Protein 2KET (pdb70)

Sequence (26 aa):
GRFKRFRKKFKKLFKKLSPVIPLLHLGRFKRFRKKFKKLFKKLSPVIPLLHLGRFKRFRKKFKKLFKKLSPVIPLLHLGRFKRFRKKFKKLFKKLSPVIPLLHLGRFKRFRKKFKKLFKKLSPVIPLLHLGRFKRFRKKFKKLFKKLSPVIPLLHLGRFKRFRKKFKKLFKKLSPVIPLLHLGRFKRFRKKFKKLFKKLSPVIPLLHLGRFKRFRKKFKKLFKKLSPVIPLLHLGRFKRFRKKFKKLFKKLSPVIPLLHLGRFKRFRKKFKKLFKKLSPVIPLLHLGRFKRFRKKFKKLFKKLSPVIPLLHLGRFKRFRKKFKKLFKKLSPVIPLLHLGRFKRFRKKFKKLFKKLSPVIPLLHLGRFKRFRKKFKKLFKKLSPVIPLLHLGRFKRFRKKFKKLFKKLSPVIPLLHLGRFKRFRKKFKKLFKKLSPVIPLLHLGRFKRFRKKFKKLFKKLSPVIPLLHLGRFKRFRKKFKKLFKKLSPVIPLLHLGRFKRFRKKFKKLFKKLSPVIPLLHL

InterPro domains:
  IPR001894 Cathelicidin-like [PTHR10206] (10-136)
  IPR018216 Cathelicidin, conserved site [PS00946] (34-47)
  IPR018216 Cathelicidin, conserved site [PS00947] (79-101)
  IPR046350 Cystatin superfamily [SSF54403] (32-127)

Solvent-accessible surface area: 3037 Å² total; per-residue (Å²): 102,159,145,133,139,105,132,104,121,85,78,111,84,115,116,154,149,26,98,142,58,93,142,142,120,182

Secondary structure (DSSP, 8-state):
--HHHHHHHHHHHHHHHS-S-HHHH-

Organism: Bos taurus (NCBI:txid9913)

Structure (mmCIF, N/CA/C/O backbone):
data_2KET
#
_entry.id   2KET
#
loop_
_atom_site.group_PDB
_atom_site.id
_atom_site.type_symbol
_atom_site.label_atom_id
_atom_site.label_alt_id
_atom_site.label_comp_id
_atom_site.label_asym_id
_atom_site.label_entity_id
_atom_site.label_seq_id
_atom_site.pdbx_PDB_ins_code
_atom_site.Cartn_x
_atom_site.Cartn_y
_atom_site.Cartn_z
_atom_site.occupancy
_atom_site.B_iso_or_equiv
_atom_site.auth_seq_id
_atom_site.auth_comp_id
_atom_site.auth_asym_id
_atom_site.auth_atom_id
_atom_site.pdbx_PDB_model_num
ATOM 1 N N . GLY A 1 1 ? -4.426 -20.372 -3.339 1.00 0.00 1 GLY A N 1
ATOM 2 C CA . GLY A 1 1 ? -4.176 -20.069 -1.900 1.00 0.00 1 GLY A CA 1
ATOM 3 C C . GLY A 1 1 ? -5.512 -19.933 -1.168 1.00 0.00 1 GLY A C 1
ATOM 4 O O . GLY A 1 1 ? -6.536 -20.392 -1.635 1.00 0.00 1 GLY A O 1
ATOM 10 N N . ARG A 1 2 ? -5.512 -19.306 -0.024 1.00 0.00 2 ARG A N 1
ATOM 11 C CA . ARG A 1 2 ? -6.788 -19.143 0.735 1.00 0.00 2 ARG A CA 1
ATOM 12 C C . ARG A 1 2 ? -6.863 -17.739 1.352 1.00 0.00 2 ARG A C 1
ATOM 13 O O . ARG A 1 2 ? -7.118 -16.769 0.666 1.00 0.00 2 ARG A O 1
ATOM 34 N N . PHE A 1 3 ? -6.653 -17.614 2.637 1.00 0.00 3 PHE A N 1
ATOM 35 C CA . PHE A 1 3 ? -6.725 -16.268 3.271 1.00 0.00 3 PHE A CA 1
ATOM 36 C C . PHE A 1 3 ? -5.742 -15.314 2.595 1.00 0.00 3 PHE A C 1
ATOM 37 O O . PHE A 1 3 ? -5.948 -14.117 2.560 1.00 0.00 3 PHE A O 1
ATOM 54 N N . LYS A 1 4 ? -4.674 -15.832 2.057 1.00 0.00 4 LYS A N 1
ATOM 55 C CA . LYS A 1 4 ? -3.684 -14.957 1.386 1.00 0.00 4 LYS A CA 1
ATOM 56 C C . LYS A 1 4 ? -4.292 -14.369 0.115 1.00 0.00 4 LYS A C 1
ATOM 57 O O . LYS A 1 4 ? -4.315 -13.171 -0.079 1.00 0.00 4 LYS A O 1
ATOM 76 N N . ARG A 1 5 ? -4.798 -15.205 -0.746 1.00 0.00 5 ARG A N 1
ATOM 77 C CA . ARG A 1 5 ? -5.417 -14.697 -1.997 1.00 0.00 5 ARG A CA 1
ATOM 78 C C . ARG A 1 5 ? -6.593 -13.785 -1.647 1.00 0.00 5 ARG A C 1
ATOM 79 O O . ARG A 1 5 ? -6.828 -12.777 -2.284 1.00 0.00 5 ARG A O 1
ATOM 100 N N . PHE A 1 6 ? -7.329 -14.137 -0.629 1.00 0.00 6 PHE A N 1
ATOM 101 C CA . PHE A 1 6 ? -8.489 -13.309 -0.214 1.00 0.00 6 PHE A CA 1
ATOM 102 C C . PHE A 1 6 ? -8.020 -11.898 0.148 1.00 0.00 6 PHE A C 1
ATOM 103 O O . PHE A 1 6 ? -8.687 -10.920 -0.125 1.00 0.00 6 PHE A O 1
ATOM 120 N N . ARG A 1 7 ? -6.874 -11.790 0.759 1.00 0.00 7 ARG A N 1
ATOM 121 C CA . ARG A 1 7 ? -6.358 -10.451 1.136 1.00 0.00 7 ARG A CA 1
ATOM 122 C C . ARG A 1 7 ? -6.167 -9.601 -0.116 1.00 0.00 7 ARG A C 1
ATOM 123 O O . ARG A 1 7 ? -6.536 -8.445 -0.163 1.00 0.00 7 ARG A O 1
ATOM 144 N N . LYS A 1 8 ? -5.592 -10.173 -1.132 1.00 0.00 8 LYS A N 1
ATOM 145 C CA . LYS A 1 8 ? -5.372 -9.416 -2.388 1.00 0.00 8 LYS A CA 1
ATOM 146 C C . LYS A 1 8 ? -6.708 -8.930 -2.944 1.00 0.00 8 LYS A C 1
ATOM 147 O O . LYS A 1 8 ? -6.817 -7.842 -3.472 1.00 0.00 8 LYS A O 1
ATOM 166 N N . LYS A 1 9 ? -7.726 -9.734 -2.828 1.00 0.00 9 LYS A N 1
ATOM 167 C CA . LYS A 1 9 ? -9.054 -9.330 -3.345 1.00 0.00 9 LYS A CA 1
ATOM 168 C C . LYS A 1 9 ? -9.580 -8.137 -2.555 1.00 0.00 9 LYS A C 1
ATOM 169 O O . LYS A 1 9 ? -10.023 -7.153 -3.116 1.00 0.00 9 LYS A O 1
ATOM 188 N N . PHE A 1 10 ? -9.533 -8.211 -1.258 1.00 0.00 10 PHE A N 1
ATOM 189 C CA . PHE A 1 10 ? -10.026 -7.078 -0.438 1.00 0.00 10 PHE A CA 1
ATOM 190 C C . PHE A 1 10 ? -9.195 -5.830 -0.726 1.00 0.00 10 PHE A C 1
ATOM 191 O O . PHE A 1 10 ? -9.699 -4.724 -0.744 1.00 0.00 10 PHE A O 1
ATOM 208 N N . LYS A 1 11 ? -7.920 -6.001 -0.950 1.00 0.00 11 LYS A N 1
ATOM 209 C CA . LYS A 1 11 ? -7.052 -4.831 -1.236 1.00 0.00 11 LYS A CA 1
ATOM 210 C C . LYS A 1 11 ? -7.544 -4.107 -2.490 1.00 0.00 11 LYS A C 1
ATOM 211 O O . LYS A 1 11 ? -7.477 -2.898 -2.587 1.00 0.00 11 LYS A O 1
ATOM 230 N N . LYS A 1 12 ? -8.040 -4.837 -3.450 1.00 0.00 12 LYS A N 1
ATOM 231 C CA . LYS A 1 12 ? -8.535 -4.187 -4.690 1.00 0.00 12 LYS A CA 1
ATOM 232 C C . LYS A 1 12 ? -9.641 -3.185 -4.341 1.00 0.00 12 LYS A C 1
ATOM 233 O O . LYS A 1 12 ? -9.747 -2.129 -4.932 1.00 0.00 12 LYS A O 1
ATOM 252 N N . LEU A 1 13 ? -10.452 -3.504 -3.370 1.00 0.00 13 LEU A N 1
ATOM 253 C CA . LEU A 1 13 ? -11.535 -2.569 -2.969 1.00 0.00 13 LEU A CA 1
ATOM 254 C C . LEU A 1 13 ? -10.915 -1.349 -2.296 1.00 0.00 13 LEU A C 1
ATOM 255 O O . LEU A 1 13 ? -11.291 -0.220 -2.548 1.00 0.00 13 LEU A O 1
ATOM 271 N N . PHE A 1 14 ? -9.964 -1.577 -1.438 1.00 0.00 14 PHE A N 1
ATOM 272 C CA . PHE A 1 14 ? -9.301 -0.449 -0.736 1.00 0.00 14 PHE A CA 1
ATOM 273 C C . PHE A 1 14 ? -8.686 0.509 -1.751 1.00 0.00 14 PHE A C 1
ATOM 274 O O . PHE A 1 14 ? -8.722 1.712 -1.587 1.00 0.00 14 PHE A O 1
ATOM 291 N N . LYS A 1 15 ? -8.116 -0.017 -2.798 1.00 0.00 15 LYS A N 1
ATOM 292 C CA . LYS A 1 15 ? -7.496 0.862 -3.821 1.00 0.00 15 LYS A CA 1
ATOM 293 C C . LYS A 1 15 ? -8.550 1.801 -4.402 1.00 0.00 15 LYS A C 1
ATOM 294 O O . LYS A 1 15 ? -8.319 2.980 -4.584 1.00 0.00 15 LYS A O 1
ATOM 313 N N . LYS A 1 16 ? -9.707 1.283 -4.691 1.00 0.00 16 LYS A N 1
ATOM 314 C CA . LYS A 1 16 ? -10.785 2.130 -5.259 1.00 0.00 16 LYS A CA 1
ATOM 315 C C . LYS A 1 16 ? -11.077 3.308 -4.324 1.00 0.00 16 LYS A C 1
ATOM 316 O O . LYS A 1 16 ? -11.486 4.368 -4.753 1.00 0.00 16 LYS A O 1
ATOM 335 N N . LEU A 1 17 ? -10.877 3.121 -3.048 1.00 0.00 17 LEU A N 1
ATOM 336 C CA . LEU A 1 17 ? -11.150 4.218 -2.080 1.00 0.00 17 LEU A CA 1
ATOM 337 C C . LEU A 1 17 ? -10.219 5.409 -2.326 1.00 0.00 17 LEU A C 1
ATOM 338 O O . LEU A 1 17 ? -10.627 6.550 -2.257 1.00 0.00 17 LEU A O 1
ATOM 354 N N . SER A 1 18 ? -8.973 5.153 -2.606 1.00 0.00 18 SER A N 1
ATOM 355 C CA . SER A 1 18 ? -8.017 6.275 -2.850 1.00 0.00 18 SER A CA 1
ATOM 356 C C . SER A 1 18 ? -8.241 6.874 -4.240 1.00 0.00 18 SER A C 1
ATOM 357 O O . SER A 1 18 ? -8.533 6.166 -5.183 1.00 0.00 18 SER A O 1
ATOM 365 N N . PRO A 1 19 ? -8.094 8.170 -4.318 1.00 0.00 19 PRO A N 1
ATOM 366 C CA . PRO A 1 19 ? -8.281 8.882 -5.605 1.00 0.00 19 PRO A CA 1
ATOM 367 C C . PRO A 1 19 ? -7.082 8.640 -6.524 1.00 0.00 19 PRO A C 1
ATOM 368 O O . PRO A 1 19 ? -6.428 9.565 -6.962 1.00 0.00 19 PRO A O 1
ATOM 379 N N . VAL A 1 20 ? -6.785 7.403 -6.816 1.00 0.00 20 VAL A N 1
ATOM 380 C CA . VAL A 1 20 ? -5.624 7.109 -7.702 1.00 0.00 20 VAL A CA 1
ATOM 381 C C . VAL A 1 20 ? -4.432 7.981 -7.303 1.00 0.00 20 VAL A C 1
ATOM 382 O O . VAL A 1 20 ? -3.764 8.558 -8.138 1.00 0.00 20 VAL A O 1
ATOM 395 N N . ILE A 1 21 ? -4.160 8.078 -6.031 1.00 0.00 21 ILE A N 1
ATOM 396 C CA . ILE A 1 21 ? -3.011 8.908 -5.577 1.00 0.00 21 ILE A CA 1
ATOM 397 C C . ILE A 1 21 ? -2.020 8.039 -4.798 1.00 0.00 21 ILE A C 1
ATOM 398 O O . ILE A 1 21 ? -2.259 7.682 -3.663 1.00 0.00 21 ILE A O 1
ATOM 414 N N . PRO A 1 22 ? -0.934 7.722 -5.447 1.00 0.00 22 PRO A N 1
ATOM 415 C CA . PRO A 1 22 ? 0.110 6.881 -4.815 1.00 0.00 22 PRO A CA 1
ATOM 416 C C . PRO A 1 22 ? 0.810 7.662 -3.705 1.00 0.00 22 PRO A C 1
ATOM 417 O O . PRO A 1 22 ? 1.600 7.125 -2.955 1.00 0.00 22 PRO A O 1
ATOM 428 N N . LEU A 1 23 ? 0.518 8.928 -3.590 1.00 0.00 23 LEU A N 1
ATOM 429 C CA . LEU A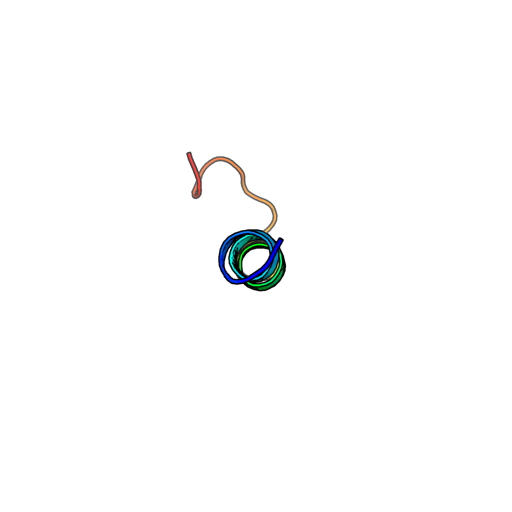 1 23 ? 1.157 9.747 -2.524 1.00 0.00 23 LEU A CA 1
ATOM 430 C C . LEU A 1 23 ? 0.510 9.434 -1.174 1.00 0.00 23 LEU A C 1
ATOM 431 O O . LEU A 1 23 ? 1.179 9.129 -0.207 1.00 0.00 23 LEU A O 1
ATOM 447 N N . LEU A 1 24 ? -0.788 9.506 -1.110 1.00 0.00 24 LEU A N 1
ATOM 448 C CA . LEU A 1 24 ? -1.492 9.214 0.166 1.00 0.00 24 LEU A CA 1
ATOM 449 C C . LEU A 1 24 ? -1.195 7.782 0.621 1.00 0.00 24 LEU A C 1
ATOM 450 O O . LEU A 1 24 ? -1.212 7.478 1.797 1.00 0.00 24 LEU A O 1
ATOM 466 N N . HIS A 1 25 ? -0.924 6.901 -0.302 1.00 0.00 25 HIS A N 1
ATOM 467 C CA . HIS A 1 25 ? -0.627 5.489 0.077 1.00 0.00 25 HIS A CA 1
ATOM 468 C C . HIS A 1 25 ? 0.841 5.344 0.480 1.00 0.00 25 HIS A C 1
ATOM 469 O O . HIS A 1 25 ? 1.183 4.568 1.350 1.00 0.00 25 HIS A O 1
ATOM 483 N N . LEU A 1 26 ? 1.711 6.086 -0.146 1.00 0.00 26 LEU A N 1
ATOM 484 C CA . LEU A 1 26 ? 3.160 5.992 0.200 1.00 0.00 26 LEU A CA 1
ATOM 485 C C . LEU A 1 26 ? 3.499 6.973 1.326 1.00 0.00 26 LEU A C 1
ATOM 486 O O . LEU A 1 26 ? 4.169 6.623 2.277 1.00 0.00 26 LEU A O 1
ATOM 505 N N . GLY A 1 1 ? -3.670 -23.396 1.645 1.00 0.00 1 GLY A N 2
ATOM 506 C CA . GLY A 1 1 ? -4.410 -22.314 2.352 1.00 0.00 1 GLY A CA 2
ATOM 507 C C . GLY A 1 1 ? -5.202 -21.489 1.336 1.00 0.00 1 GLY A C 2
ATOM 508 O O . GLY A 1 1 ? -6.416 -21.468 1.354 1.00 0.00 1 GLY A O 2
ATOM 514 N N . ARG A 1 2 ? -4.521 -20.806 0.453 1.00 0.00 2 ARG A N 2
ATOM 515 C CA . ARG A 1 2 ? -5.224 -19.975 -0.571 1.00 0.00 2 ARG A CA 2
ATOM 516 C C . ARG A 1 2 ? -5.914 -18.771 0.083 1.00 0.00 2 ARG A C 2
ATOM 517 O O . ARG A 1 2 ? -6.573 -17.992 -0.577 1.00 0.00 2 ARG A O 2
ATOM 538 N N . PHE A 1 3 ? -5.773 -18.609 1.370 1.00 0.00 3 PHE A N 2
ATOM 539 C CA . PHE A 1 3 ? -6.423 -17.458 2.046 1.00 0.00 3 PHE A CA 2
ATOM 540 C C . PHE A 1 3 ? -5.692 -16.159 1.702 1.00 0.00 3 PHE A C 2
ATOM 541 O O . PHE A 1 3 ? -6.271 -15.090 1.706 1.00 0.00 3 PHE A O 2
ATOM 558 N N . LYS A 1 4 ? -4.425 -16.242 1.404 1.00 0.00 4 LYS A N 2
ATOM 559 C CA . LYS A 1 4 ? -3.662 -15.016 1.060 1.00 0.00 4 LYS A CA 2
ATOM 560 C C . LYS A 1 4 ? -4.363 -14.281 -0.079 1.00 0.00 4 LYS A C 2
ATOM 561 O O . LYS A 1 4 ? -4.451 -13.069 -0.097 1.00 0.00 4 LYS A O 2
ATOM 580 N N . ARG A 1 5 ? -4.863 -15.015 -1.031 1.00 0.00 5 ARG A N 2
ATOM 581 C CA . ARG A 1 5 ? -5.562 -14.380 -2.178 1.00 0.00 5 ARG A CA 2
ATOM 582 C C . ARG A 1 5 ? -6.747 -13.552 -1.677 1.00 0.00 5 ARG A C 2
ATOM 583 O O . ARG A 1 5 ? -7.103 -12.544 -2.255 1.00 0.00 5 ARG A O 2
ATOM 604 N N . PHE A 1 6 ? -7.358 -13.969 -0.601 1.00 0.00 6 PHE A N 2
ATOM 605 C CA . PHE A 1 6 ? -8.512 -13.209 -0.058 1.00 0.00 6 PHE A CA 2
ATOM 606 C C . PHE A 1 6 ? -8.071 -11.792 0.292 1.00 0.00 6 PHE A C 2
ATOM 607 O O . PHE A 1 6 ? -8.733 -10.824 -0.027 1.00 0.00 6 PHE A O 2
ATOM 624 N N . ARG A 1 7 ? -6.950 -11.665 0.942 1.00 0.00 7 ARG A N 2
ATOM 625 C CA . ARG A 1 7 ? -6.451 -10.317 1.310 1.00 0.00 7 ARG A CA 2
ATOM 626 C C . ARG A 1 7 ? -6.234 -9.486 0.045 1.00 0.00 7 ARG A C 2
ATOM 627 O O . ARG A 1 7 ? -6.511 -8.303 0.006 1.00 0.00 7 ARG A O 2
ATOM 648 N N . LYS A 1 8 ? -5.742 -10.105 -0.992 1.00 0.00 8 LYS A N 2
ATOM 649 C CA . LYS A 1 8 ? -5.505 -9.371 -2.259 1.00 0.00 8 LYS A CA 2
ATOM 650 C C . LYS A 1 8 ? -6.820 -8.779 -2.769 1.00 0.00 8 LYS A C 2
ATOM 651 O O . LYS A 1 8 ? -6.865 -7.669 -3.263 1.00 0.00 8 LYS A O 2
ATOM 670 N N . LYS A 1 9 ? -7.889 -9.513 -2.647 1.00 0.00 9 LYS A N 2
ATOM 671 C CA . LYS A 1 9 ? -9.200 -9.002 -3.117 1.00 0.00 9 LYS A CA 2
ATOM 672 C C . LYS A 1 9 ? -9.589 -7.767 -2.311 1.00 0.00 9 LYS A C 2
ATOM 673 O O . LYS A 1 9 ? -9.935 -6.737 -2.855 1.00 0.00 9 LYS A O 2
ATOM 692 N N . PHE A 1 10 ? -9.522 -7.862 -1.015 1.00 0.00 10 PHE A N 2
ATOM 693 C CA . PHE A 1 10 ? -9.874 -6.695 -0.168 1.00 0.00 10 PHE A CA 2
ATOM 694 C C . PHE A 1 10 ? -8.988 -5.514 -0.553 1.00 0.00 10 PHE A C 2
ATOM 695 O O . PHE A 1 10 ? -9.421 -4.380 -0.589 1.00 0.00 10 PHE A O 2
ATOM 712 N N . LYS A 1 11 ? -7.748 -5.780 -0.851 1.00 0.00 11 LYS A N 2
ATOM 713 C CA . LYS A 1 11 ? -6.825 -4.690 -1.246 1.00 0.00 11 LYS A CA 2
ATOM 714 C C . LYS A 1 11 ? -7.320 -4.035 -2.535 1.00 0.00 11 LYS A C 2
ATOM 715 O O . LYS A 1 11 ? -7.342 -2.828 -2.664 1.00 0.00 11 LYS A O 2
ATOM 734 N N . LYS A 1 12 ? -7.726 -4.828 -3.488 1.00 0.00 12 LYS A N 2
ATOM 735 C CA . LYS A 1 12 ? -8.227 -4.262 -4.765 1.00 0.00 12 LYS A CA 2
ATOM 736 C C . LYS A 1 12 ? -9.408 -3.343 -4.481 1.00 0.00 12 LYS A C 2
ATOM 737 O O . LYS A 1 12 ? -9.484 -2.233 -4.971 1.00 0.00 12 LYS A O 2
ATOM 756 N N . LEU A 1 13 ? -10.325 -3.799 -3.679 1.00 0.00 13 LEU A N 2
ATOM 757 C CA . LEU A 1 13 ? -11.499 -2.962 -3.339 1.00 0.00 13 LEU A CA 2
ATOM 758 C C . LEU A 1 13 ? -11.025 -1.728 -2.580 1.00 0.00 13 LEU A C 2
ATOM 759 O O . LEU A 1 13 ? -11.358 -0.607 -2.915 1.00 0.00 13 LEU A O 2
ATOM 775 N N . PHE A 1 14 ? -10.234 -1.930 -1.567 1.00 0.00 14 PHE A N 2
ATOM 776 C CA . PHE A 1 14 ? -9.714 -0.783 -0.788 1.00 0.00 14 PHE A CA 2
ATOM 777 C C . PHE A 1 14 ? -8.905 0.133 -1.705 1.00 0.00 14 PHE A C 2
ATOM 778 O O . PHE A 1 14 ? -8.906 1.340 -1.557 1.00 0.00 14 PHE A O 2
ATOM 795 N N . LYS A 1 15 ? -8.214 -0.434 -2.656 1.00 0.00 15 LYS A N 2
ATOM 796 C CA . LYS A 1 15 ? -7.408 0.394 -3.584 1.00 0.00 15 LYS A CA 2
ATOM 797 C C . LYS A 1 15 ? -8.326 1.267 -4.433 1.00 0.00 15 LYS A C 2
ATOM 798 O O . LYS A 1 15 ? -8.123 2.458 -4.567 1.00 0.00 15 LYS A O 2
ATOM 817 N N . LYS A 1 16 ? -9.340 0.684 -5.004 1.00 0.00 16 LYS A N 2
ATOM 818 C CA . LYS A 1 16 ? -10.277 1.476 -5.838 1.00 0.00 16 LYS A CA 2
ATOM 819 C C . LYS A 1 16 ? -10.968 2.534 -4.978 1.00 0.00 16 LYS A C 2
ATOM 820 O O . LYS A 1 16 ? -11.250 3.628 -5.422 1.00 0.00 16 LYS A O 2
ATOM 839 N N . LEU A 1 17 ? -11.250 2.203 -3.749 1.00 0.00 17 LEU A N 2
ATOM 840 C CA . LEU A 1 17 ? -11.930 3.166 -2.850 1.00 0.00 17 LEU A CA 2
ATOM 841 C C . LEU A 1 17 ? -10.919 4.090 -2.165 1.00 0.00 17 LEU A C 2
ATOM 842 O O . LEU A 1 17 ? -11.199 5.241 -1.913 1.00 0.00 17 LEU A O 2
ATOM 858 N N . SER A 1 18 ? -9.755 3.589 -1.847 1.00 0.00 18 SER A N 2
ATOM 859 C CA . SER A 1 18 ? -8.725 4.437 -1.165 1.00 0.00 18 SER A CA 2
ATOM 860 C C . SER A 1 18 ? -7.787 5.101 -2.186 1.00 0.00 18 SER A C 2
ATOM 861 O O . SER A 1 18 ? -6.823 4.500 -2.617 1.00 0.00 18 SER A O 2
ATOM 869 N N . PRO A 1 19 ? -8.095 6.325 -2.534 1.00 0.00 19 PRO A N 2
ATOM 870 C CA . PRO A 1 19 ? -7.260 7.083 -3.507 1.00 0.00 19 PRO A CA 2
ATOM 871 C C . PRO A 1 19 ? -5.870 7.395 -2.945 1.00 0.00 19 PRO A C 2
ATOM 872 O O . PRO A 1 19 ? -5.624 8.468 -2.432 1.00 0.00 19 PRO A O 2
ATOM 883 N N . VAL A 1 20 ? -4.957 6.471 -3.071 1.00 0.00 20 VAL A N 2
ATOM 884 C CA . VAL A 1 20 ? -3.563 6.700 -2.582 1.00 0.00 20 VAL A CA 2
ATOM 885 C C . VAL A 1 20 ? -3.539 7.551 -1.306 1.00 0.00 20 VAL A C 2
ATOM 886 O O . VAL A 1 20 ? -3.139 8.695 -1.331 1.00 0.00 20 VAL A O 2
ATOM 899 N N . ILE A 1 21 ? -3.950 6.983 -0.202 1.00 0.00 21 ILE A N 2
ATOM 900 C CA . ILE A 1 21 ? -3.943 7.715 1.109 1.00 0.00 21 ILE A CA 2
ATOM 901 C C . ILE A 1 21 ? -5.086 8.726 1.204 1.00 0.00 21 ILE A C 2
ATOM 902 O O . ILE A 1 21 ? -4.878 9.915 1.057 1.00 0.00 21 ILE A O 2
ATOM 918 N N . PRO A 1 22 ? -6.255 8.219 1.475 1.00 0.00 22 PRO A N 2
ATOM 919 C CA . PRO A 1 22 ? -7.442 9.081 1.629 1.00 0.00 22 PRO A CA 2
ATOM 920 C C . PRO A 1 22 ? -7.521 9.610 3.064 1.00 0.00 22 PRO A C 2
ATOM 921 O O . PRO A 1 22 ? -8.249 10.539 3.357 1.00 0.00 22 PRO A O 2
ATOM 932 N N . LEU A 1 23 ? -6.780 9.017 3.960 1.00 0.00 23 LEU A N 2
ATOM 933 C CA . LEU A 1 23 ? -6.807 9.470 5.383 1.00 0.00 23 LEU A CA 2
ATOM 934 C C . LEU A 1 23 ? -6.452 10.953 5.485 1.00 0.00 23 LEU A C 2
ATOM 935 O O . LEU A 1 23 ? -7.287 11.784 5.784 1.00 0.00 23 LEU A O 2
ATOM 951 N N . LEU A 1 24 ? -5.217 11.289 5.248 1.00 0.00 24 LEU A N 2
ATOM 952 C CA . LEU A 1 24 ? -4.801 12.713 5.340 1.00 0.00 24 LEU A CA 2
ATOM 953 C C . LEU A 1 24 ? -5.693 13.581 4.454 1.00 0.00 24 LEU A C 2
ATOM 954 O O . LEU A 1 24 ? -5.783 14.780 4.630 1.00 0.00 24 LEU A O 2
ATOM 970 N N . HIS A 1 25 ? -6.358 12.983 3.506 1.00 0.00 25 HIS A N 2
ATOM 971 C CA . HIS A 1 25 ? -7.251 13.776 2.614 1.00 0.00 25 HIS A CA 2
ATOM 972 C C . HIS A 1 25 ? -8.630 13.924 3.265 1.00 0.00 25 HIS A C 2
ATOM 973 O O . HIS A 1 25 ? -9.406 14.790 2.911 1.00 0.00 25 HIS A O 2
ATOM 987 N N . LEU A 1 26 ? -8.936 13.084 4.218 1.00 0.00 26 LEU A N 2
ATOM 988 C CA . LEU A 1 26 ? -10.260 13.173 4.900 1.00 0.00 26 LEU A CA 2
ATOM 989 C C . LEU A 1 26 ? -10.288 14.383 5.838 1.00 0.00 26 LEU A C 2
ATOM 990 O O . LEU A 1 26 ? -9.289 14.729 6.436 1.00 0.00 26 LEU A O 2
ATOM 1009 N N . GLY A 1 1 ? -4.613 -18.764 -4.253 1.00 0.00 1 GLY A N 3
ATOM 1010 C CA . GLY A 1 1 ? -4.823 -20.093 -3.615 1.00 0.00 1 GLY A CA 3
ATOM 1011 C C . GLY A 1 1 ? -6.221 -20.157 -2.997 1.00 0.00 1 GLY A C 3
ATOM 1012 O O . GLY A 1 1 ? -7.154 -20.652 -3.599 1.00 0.00 1 GLY A O 3
ATOM 1018 N N . ARG A 1 2 ? -6.374 -19.665 -1.797 1.00 0.00 2 ARG A N 3
ATOM 1019 C CA . ARG A 1 2 ? -7.713 -19.707 -1.139 1.00 0.00 2 ARG A CA 3
ATOM 1020 C C . ARG A 1 2 ? -7.901 -18.488 -0.230 1.00 0.00 2 ARG A C 3
ATOM 1021 O O . ARG A 1 2 ? -8.446 -17.480 -0.631 1.00 0.00 2 ARG A O 3
ATOM 1042 N N . PHE A 1 3 ? -7.461 -18.580 0.995 1.00 0.00 3 PHE A N 3
ATOM 1043 C CA . PHE A 1 3 ? -7.619 -17.444 1.937 1.00 0.00 3 PHE A CA 3
ATOM 1044 C C . PHE A 1 3 ? -6.572 -16.362 1.657 1.00 0.00 3 PHE A C 3
ATOM 1045 O O . PHE A 1 3 ? -6.769 -15.203 1.962 1.00 0.00 3 PHE A O 3
ATOM 1062 N N . LYS A 1 4 ? -5.460 -16.732 1.082 1.00 0.00 4 LYS A N 3
ATOM 1063 C CA . LYS A 1 4 ? -4.409 -15.728 0.789 1.00 0.00 4 LYS A CA 3
ATOM 1064 C C . LYS A 1 4 ? -4.907 -14.751 -0.272 1.00 0.00 4 LYS A C 3
ATOM 1065 O O . LYS A 1 4 ? -4.856 -13.550 -0.098 1.00 0.00 4 LYS A O 3
ATOM 1084 N N . ARG A 1 5 ? -5.394 -15.257 -1.368 1.00 0.00 5 ARG A N 3
ATOM 1085 C CA . ARG A 1 5 ? -5.902 -14.355 -2.433 1.00 0.00 5 ARG A CA 3
ATOM 1086 C C . ARG A 1 5 ? -6.975 -13.436 -1.848 1.00 0.00 5 ARG A C 3
ATOM 1087 O O . ARG A 1 5 ? -7.269 -12.383 -2.378 1.00 0.00 5 ARG A O 3
ATOM 1108 N N . PHE A 1 6 ? -7.561 -13.843 -0.754 1.00 0.00 6 PHE A N 3
ATOM 1109 C CA . PHE A 1 6 ? -8.618 -13.022 -0.114 1.00 0.00 6 PHE A CA 3
ATOM 1110 C C . PHE A 1 6 ? -8.035 -11.700 0.382 1.00 0.00 6 PHE A C 3
ATOM 1111 O O . PHE A 1 6 ? -8.620 -10.648 0.213 1.00 0.00 6 PHE A O 3
ATOM 1128 N N . ARG A 1 7 ? -6.886 -11.743 0.992 1.00 0.00 7 ARG A N 3
ATOM 1129 C CA . ARG A 1 7 ? -6.268 -10.491 1.493 1.00 0.00 7 ARG A CA 3
ATOM 1130 C C . ARG A 1 7 ? -5.977 -9.561 0.318 1.00 0.00 7 ARG A C 3
ATOM 1131 O O . ARG A 1 7 ? -6.313 -8.393 0.337 1.00 0.00 7 ARG A O 3
ATOM 1152 N N . LYS A 1 8 ? -5.367 -10.077 -0.709 1.00 0.00 8 LYS A N 3
ATOM 1153 C CA . LYS A 1 8 ? -5.063 -9.236 -1.894 1.00 0.00 8 LYS A CA 3
ATOM 1154 C C . LYS A 1 8 ? -6.356 -8.625 -2.430 1.00 0.00 8 LYS A C 3
ATOM 1155 O O . LYS A 1 8 ? -6.394 -7.486 -2.852 1.00 0.00 8 LYS A O 3
ATOM 1174 N N . LYS A 1 9 ? -7.418 -9.380 -2.405 1.00 0.00 9 LYS A N 3
ATOM 1175 C CA . LYS A 1 9 ? -8.716 -8.862 -2.898 1.00 0.00 9 LYS A CA 3
ATOM 1176 C C . LYS A 1 9 ? -9.109 -7.628 -2.095 1.00 0.00 9 LYS A C 3
ATOM 1177 O O . LYS A 1 9 ? -9.480 -6.607 -2.639 1.00 0.00 9 LYS A O 3
ATOM 1196 N N . PHE A 1 10 ? -9.013 -7.714 -0.800 1.00 0.00 10 PHE A N 3
ATOM 1197 C CA . PHE A 1 10 ? -9.364 -6.549 0.051 1.00 0.00 10 PHE A CA 3
ATOM 1198 C C . PHE A 1 10 ? -8.498 -5.355 -0.345 1.00 0.00 10 PHE A C 3
ATOM 1199 O O . PHE A 1 10 ? -8.948 -4.227 -0.385 1.00 0.00 10 PHE A O 3
ATOM 1216 N N . LYS A 1 11 ? -7.255 -5.605 -0.652 1.00 0.00 11 LYS A N 3
ATOM 1217 C CA . LYS A 1 11 ? -6.346 -4.508 -1.063 1.00 0.00 11 LYS A CA 3
ATOM 1218 C C . LYS A 1 11 ? -6.880 -3.878 -2.346 1.00 0.00 11 LYS A C 3
ATOM 1219 O O . LYS A 1 11 ? -7.057 -2.680 -2.443 1.00 0.00 11 LYS A O 3
ATOM 1238 N N . LYS A 1 12 ? -7.149 -4.686 -3.329 1.00 0.00 12 LYS A N 3
ATOM 1239 C CA . LYS A 1 12 ? -7.684 -4.152 -4.603 1.00 0.00 12 LYS A CA 3
ATOM 1240 C C . LYS A 1 12 ? -9.047 -3.510 -4.353 1.00 0.00 12 LYS A C 3
ATOM 1241 O O . LYS A 1 12 ? -9.348 -2.444 -4.853 1.00 0.00 12 LYS A O 3
ATOM 1260 N N . LEU A 1 13 ? -9.870 -4.155 -3.577 1.00 0.00 13 LEU A N 3
ATOM 1261 C CA . LEU A 1 13 ? -11.213 -3.597 -3.281 1.00 0.00 13 LEU A CA 3
ATOM 1262 C C . LEU A 1 13 ? -11.078 -2.238 -2.595 1.00 0.00 13 LEU A C 3
ATOM 1263 O O . LEU A 1 13 ? -11.865 -1.339 -2.816 1.00 0.00 13 LEU A O 3
ATOM 1279 N N . PHE A 1 14 ? -10.089 -2.082 -1.760 1.00 0.00 14 PHE A N 3
ATOM 1280 C CA . PHE A 1 14 ? -9.908 -0.785 -1.059 1.00 0.00 14 PHE A CA 3
ATOM 1281 C C . PHE A 1 14 ? -9.687 0.336 -2.073 1.00 0.00 14 PHE A C 3
ATOM 1282 O O . PHE A 1 14 ? -10.162 1.441 -1.907 1.00 0.00 14 PHE A O 3
ATOM 1299 N N . LYS A 1 15 ? -8.972 0.060 -3.125 1.00 0.00 15 LYS A N 3
ATOM 1300 C CA . LYS A 1 15 ? -8.728 1.109 -4.142 1.00 0.00 15 LYS A CA 3
ATOM 1301 C C . LYS A 1 15 ? -10.026 1.423 -4.881 1.00 0.00 15 LYS A C 3
ATOM 1302 O O . LYS A 1 15 ? -10.426 2.565 -4.998 1.00 0.00 15 LYS A O 3
ATOM 1321 N N . LYS A 1 16 ? -10.690 0.420 -5.372 1.00 0.00 16 LYS A N 3
ATOM 1322 C CA . LYS A 1 16 ? -11.964 0.663 -6.090 1.00 0.00 16 LYS A CA 3
ATOM 1323 C C . LYS A 1 16 ? -12.924 1.428 -5.181 1.00 0.00 16 LYS A C 3
ATOM 1324 O O . LYS A 1 16 ? -13.792 2.145 -5.637 1.00 0.00 16 LYS A O 3
ATOM 1343 N N . LEU A 1 17 ? -12.778 1.274 -3.891 1.00 0.00 17 LEU A N 3
ATOM 1344 C CA . LEU A 1 17 ? -13.681 1.982 -2.952 1.00 0.00 17 LEU A CA 3
ATOM 1345 C C . LEU A 1 17 ? -13.570 3.497 -3.138 1.00 0.00 17 LEU A C 3
ATOM 1346 O O . LEU A 1 17 ? -14.560 4.191 -3.218 1.00 0.00 17 LEU A O 3
ATOM 1362 N N . SER A 1 18 ? -12.371 4.011 -3.183 1.00 0.00 18 SER A N 3
ATOM 1363 C CA . SER A 1 18 ? -12.186 5.485 -3.355 1.00 0.00 18 SER A CA 3
ATOM 1364 C C . SER A 1 18 ? -11.955 5.868 -4.829 1.00 0.00 18 SER A C 3
ATOM 1365 O O . SER A 1 18 ? -10.829 6.094 -5.224 1.00 0.00 18 SER A O 3
ATOM 1373 N N . PRO A 1 19 ? -13.014 5.961 -5.598 1.00 0.00 19 PRO A N 3
ATOM 1374 C CA . PRO A 1 19 ? -12.873 6.358 -7.024 1.00 0.00 19 PRO A CA 3
ATOM 1375 C C . PRO A 1 19 ? -12.437 7.821 -7.101 1.00 0.00 19 PRO A C 3
ATOM 1376 O O . PRO A 1 19 ? -11.529 8.180 -7.823 1.00 0.00 19 PRO A O 3
ATOM 1387 N N . VAL A 1 20 ? -13.089 8.651 -6.337 1.00 0.00 20 VAL A N 3
ATOM 1388 C CA . VAL A 1 20 ? -12.767 10.105 -6.306 1.00 0.00 20 VAL A CA 3
ATOM 1389 C C . VAL A 1 20 ? -13.848 10.838 -5.508 1.00 0.00 20 VAL A C 3
ATOM 1390 O O . VAL A 1 20 ? -13.615 11.885 -4.937 1.00 0.00 20 VAL A O 3
ATOM 1403 N N . ILE A 1 21 ? -15.034 10.288 -5.472 1.00 0.00 21 ILE A N 3
ATOM 1404 C CA . ILE A 1 21 ? -16.147 10.938 -4.719 1.00 0.00 21 ILE A CA 3
ATOM 1405 C C . ILE A 1 21 ? -17.121 9.874 -4.202 1.00 0.00 21 ILE A C 3
ATOM 1406 O O . ILE A 1 21 ? -18.232 9.762 -4.684 1.00 0.00 21 ILE A O 3
ATOM 1422 N N . PRO A 1 22 ? -16.661 9.117 -3.242 1.00 0.00 22 PRO A N 3
ATOM 1423 C CA . PRO A 1 22 ? -17.492 8.036 -2.657 1.00 0.00 22 PRO A CA 3
ATOM 1424 C C . PRO A 1 22 ? -18.522 8.606 -1.678 1.00 0.00 22 PRO A C 3
ATOM 1425 O O . PRO A 1 22 ? -19.387 7.903 -1.195 1.00 0.00 22 PRO A O 3
ATOM 1436 N N . LEU A 1 23 ? -18.438 9.872 -1.376 1.00 0.00 23 LEU A N 3
ATOM 1437 C CA . LEU A 1 23 ? -19.414 10.475 -0.423 1.00 0.00 23 LEU A CA 3
ATOM 1438 C C . LEU A 1 23 ? -20.835 10.388 -0.989 1.00 0.00 23 LEU A C 3
ATOM 1439 O O . LEU A 1 23 ? -21.806 10.569 -0.283 1.00 0.00 23 LEU A O 3
ATOM 1455 N N . LEU A 1 24 ? -20.966 10.117 -2.261 1.00 0.00 24 LEU A N 3
ATOM 1456 C CA . LEU A 1 24 ? -22.320 10.024 -2.864 1.00 0.00 24 LEU A CA 3
ATOM 1457 C C . LEU A 1 24 ? -23.055 8.786 -2.347 1.00 0.00 24 LEU A C 3
ATOM 1458 O O . LEU A 1 24 ? -24.214 8.843 -1.989 1.00 0.00 24 LEU A O 3
ATOM 1474 N N . HIS A 1 25 ? -22.388 7.667 -2.311 1.00 0.00 25 HIS A N 3
ATOM 1475 C CA . HIS A 1 25 ? -23.047 6.423 -1.821 1.00 0.00 25 HIS A CA 3
ATOM 1476 C C . HIS A 1 25 ? -23.216 6.478 -0.298 1.00 0.00 25 HIS A C 3
ATOM 1477 O O . HIS A 1 25 ? -24.029 5.778 0.272 1.00 0.00 25 HIS A O 3
ATOM 1491 N N . LEU A 1 26 ? -22.457 7.309 0.363 1.00 0.00 26 LEU A N 3
ATOM 1492 C CA . LEU A 1 26 ? -22.575 7.413 1.847 1.00 0.00 26 LEU A CA 3
ATOM 1493 C C . LEU A 1 26 ? -23.682 8.403 2.222 1.00 0.00 26 LEU A C 3
ATOM 1494 O O . LEU A 1 26 ? -23.941 9.349 1.505 1.00 0.00 26 LEU A O 3
ATOM 1513 N N . GLY A 1 1 ? -2.105 -20.353 -3.139 1.00 0.00 1 GLY A N 4
ATOM 1514 C CA . GLY A 1 1 ? -2.887 -19.954 -1.933 1.00 0.00 1 GLY A CA 4
ATOM 1515 C C . GLY A 1 1 ? -4.221 -19.339 -2.364 1.00 0.00 1 GLY A C 4
ATOM 1516 O O . GLY A 1 1 ? -4.266 -18.265 -2.930 1.00 0.00 1 GLY A O 4
ATOM 1522 N N . ARG A 1 2 ? -5.308 -20.012 -2.101 1.00 0.00 2 ARG A N 4
ATOM 1523 C CA . ARG A 1 2 ? -6.637 -19.462 -2.496 1.00 0.00 2 ARG A CA 4
ATOM 1524 C C . ARG A 1 2 ? -7.161 -18.520 -1.414 1.00 0.00 2 ARG A C 4
ATOM 1525 O O . ARG A 1 2 ? -7.528 -17.392 -1.678 1.00 0.00 2 ARG A O 4
ATOM 1546 N N . PHE A 1 3 ? -7.199 -18.977 -0.195 1.00 0.00 3 PHE A N 4
ATOM 1547 C CA . PHE A 1 3 ? -7.697 -18.117 0.908 1.00 0.00 3 PHE A CA 4
ATOM 1548 C C . PHE A 1 3 ? -6.824 -16.870 1.028 1.00 0.00 3 PHE A C 4
ATOM 1549 O O . PHE A 1 3 ? -7.311 -15.773 1.207 1.00 0.00 3 PHE A O 4
ATOM 1566 N N . LYS A 1 4 ? -5.539 -17.029 0.923 1.00 0.00 4 LYS A N 4
ATOM 1567 C CA . LYS A 1 4 ? -4.636 -15.853 1.021 1.00 0.00 4 LYS A CA 4
ATOM 1568 C C . LYS A 1 4 ? -5.031 -14.810 -0.024 1.00 0.00 4 LYS A C 4
ATOM 1569 O O . LYS A 1 4 ? -4.841 -13.624 0.163 1.00 0.00 4 LYS A O 4
ATOM 1588 N N . ARG A 1 5 ? -5.579 -15.246 -1.125 1.00 0.00 5 ARG A N 4
ATOM 1589 C CA . ARG A 1 5 ? -5.988 -14.288 -2.181 1.00 0.00 5 ARG A CA 4
ATOM 1590 C C . ARG A 1 5 ? -7.011 -13.298 -1.626 1.00 0.00 5 ARG A C 4
ATOM 1591 O O . ARG A 1 5 ? -7.059 -12.151 -2.026 1.00 0.00 5 ARG A O 4
ATOM 1612 N N . PHE A 1 6 ? -7.829 -13.725 -0.701 1.00 0.00 6 PHE A N 4
ATOM 1613 C CA . PHE A 1 6 ? -8.833 -12.797 -0.125 1.00 0.00 6 PHE A CA 4
ATOM 1614 C C . PHE A 1 6 ? -8.116 -11.552 0.386 1.00 0.00 6 PHE A C 4
ATOM 1615 O O . PHE A 1 6 ? -8.564 -10.437 0.201 1.00 0.00 6 PHE A O 4
ATOM 1632 N N . ARG A 1 7 ? -6.991 -11.739 1.017 1.00 0.00 7 ARG A N 4
ATOM 1633 C CA . ARG A 1 7 ? -6.224 -10.577 1.530 1.00 0.00 7 ARG A CA 4
ATOM 1634 C C . ARG A 1 7 ? -5.795 -9.696 0.358 1.00 0.00 7 ARG A C 4
ATOM 1635 O O . ARG A 1 7 ? -5.847 -8.484 0.422 1.00 0.00 7 ARG A O 4
ATOM 1656 N N . LYS A 1 8 ? -5.379 -10.303 -0.716 1.00 0.00 8 LYS A N 4
ATOM 1657 C CA . LYS A 1 8 ? -4.957 -9.515 -1.901 1.00 0.00 8 LYS A CA 4
ATOM 1658 C C . LYS A 1 8 ? -6.152 -8.744 -2.453 1.00 0.00 8 LYS A C 4
ATOM 1659 O O . LYS A 1 8 ? -6.074 -7.563 -2.726 1.00 0.00 8 LYS A O 4
ATOM 1678 N N . LYS A 1 9 ? -7.260 -9.407 -2.616 1.00 0.00 9 LYS A N 4
ATOM 1679 C CA . LYS A 1 9 ? -8.465 -8.724 -3.145 1.00 0.00 9 LYS A CA 4
ATOM 1680 C C . LYS A 1 9 ? -8.831 -7.544 -2.247 1.00 0.00 9 LYS A C 4
ATOM 1681 O O . LYS A 1 9 ? -9.327 -6.533 -2.704 1.00 0.00 9 LYS A O 4
ATOM 1700 N N . PHE A 1 10 ? -8.583 -7.662 -0.972 1.00 0.00 10 PHE A N 4
ATOM 1701 C CA . PHE A 1 10 ? -8.909 -6.547 -0.049 1.00 0.00 10 PHE A CA 4
ATOM 1702 C C . PHE A 1 10 ? -8.168 -5.288 -0.496 1.00 0.00 10 PHE A C 4
ATOM 1703 O O . PHE A 1 10 ? -8.704 -4.199 -0.479 1.00 0.00 10 PHE A O 4
ATOM 1720 N N . LYS A 1 11 ? -6.940 -5.432 -0.907 1.00 0.00 11 LYS A N 4
ATOM 1721 C CA . LYS A 1 11 ? -6.175 -4.247 -1.365 1.00 0.00 11 LYS A CA 4
ATOM 1722 C C . LYS A 1 11 ? -6.856 -3.661 -2.598 1.00 0.00 11 LYS A C 4
ATOM 1723 O O . LYS A 1 11 ? -7.151 -2.485 -2.665 1.00 0.00 11 LYS A O 4
ATOM 1742 N N . LYS A 1 12 ? -7.121 -4.487 -3.570 1.00 0.00 12 LYS A N 4
ATOM 1743 C CA . LYS A 1 12 ? -7.798 -4.001 -4.797 1.00 0.00 12 LYS A CA 4
ATOM 1744 C C . LYS A 1 12 ? -9.170 -3.443 -4.429 1.00 0.00 12 LYS A C 4
ATOM 1745 O O . LYS A 1 12 ? -9.561 -2.380 -4.867 1.00 0.00 12 LYS A O 4
ATOM 1764 N N . LEU A 1 13 ? -9.896 -4.153 -3.615 1.00 0.00 13 LEU A N 4
ATOM 1765 C CA . LEU A 1 13 ? -11.234 -3.671 -3.199 1.00 0.00 13 LEU A CA 4
ATOM 1766 C C . LEU A 1 13 ? -11.088 -2.346 -2.453 1.00 0.00 13 LEU A C 4
ATOM 1767 O O . LEU A 1 13 ? -11.882 -1.440 -2.606 1.00 0.00 13 LEU A O 4
ATOM 1783 N N . PHE A 1 14 ? -10.066 -2.230 -1.651 1.00 0.00 14 PHE A N 4
ATOM 1784 C CA . PHE A 1 14 ? -9.847 -0.972 -0.897 1.00 0.00 14 PHE A CA 4
ATOM 1785 C C . PHE A 1 14 ? -9.765 0.204 -1.867 1.00 0.00 14 PHE A C 4
ATOM 1786 O O . PHE A 1 14 ? -10.154 1.312 -1.555 1.00 0.00 14 PHE A O 4
ATOM 1803 N N . LYS A 1 15 ? -9.266 -0.031 -3.050 1.00 0.00 15 LYS A N 4
ATOM 1804 C CA . LYS A 1 15 ? -9.167 1.062 -4.042 1.00 0.00 15 LYS A CA 4
ATOM 1805 C C . LYS A 1 15 ? -10.564 1.440 -4.514 1.00 0.00 15 LYS A C 4
ATOM 1806 O O . LYS A 1 15 ? -11.015 2.553 -4.334 1.00 0.00 15 LYS A O 4
ATOM 1825 N N . LYS A 1 16 ? -11.261 0.511 -5.097 1.00 0.00 16 LYS A N 4
ATOM 1826 C CA . LYS A 1 16 ? -12.638 0.807 -5.559 1.00 0.00 16 LYS A CA 4
ATOM 1827 C C . LYS A 1 16 ? -13.489 1.199 -4.352 1.00 0.00 16 LYS A C 4
ATOM 1828 O O . LYS A 1 16 ? -14.503 1.858 -4.474 1.00 0.00 16 LYS A O 4
ATOM 1847 N N . LEU A 1 17 ? -13.075 0.787 -3.183 1.00 0.00 17 LEU A N 4
ATOM 1848 C CA . LEU A 1 17 ? -13.834 1.110 -1.953 1.00 0.00 17 LEU A CA 4
ATOM 1849 C C . LEU A 1 17 ? -13.336 2.426 -1.339 1.00 0.00 17 LEU A C 4
ATOM 1850 O O . LEU A 1 17 ? -13.801 2.854 -0.302 1.00 0.00 17 LEU A O 4
ATOM 1866 N N . SER A 1 18 ? -12.393 3.066 -1.977 1.00 0.00 18 SER A N 4
ATOM 1867 C CA . SER A 1 18 ? -11.855 4.353 -1.443 1.00 0.00 18 SER A CA 4
ATOM 1868 C C . SER A 1 18 ? -12.939 5.435 -1.343 1.00 0.00 18 SER A C 4
ATOM 1869 O O . SER A 1 18 ? -12.916 6.221 -0.417 1.00 0.00 18 SER A O 4
ATOM 1877 N N . PRO A 1 19 ? -13.862 5.464 -2.277 1.00 0.00 19 PRO A N 4
ATOM 1878 C CA . PRO A 1 19 ? -14.928 6.490 -2.216 1.00 0.00 19 PRO A CA 4
ATOM 1879 C C . PRO A 1 19 ? -15.910 6.199 -1.071 1.00 0.00 19 PRO A C 4
ATOM 1880 O O . PRO A 1 19 ? -16.910 6.875 -0.929 1.00 0.00 19 PRO A O 4
ATOM 1891 N N . VAL A 1 20 ? -15.631 5.213 -0.248 1.00 0.00 20 VAL A N 4
ATOM 1892 C CA . VAL A 1 20 ? -16.545 4.904 0.894 1.00 0.00 20 VAL A CA 4
ATOM 1893 C C . VAL A 1 20 ? -17.086 6.197 1.494 1.00 0.00 20 VAL A C 4
ATOM 1894 O O . VAL A 1 20 ? -18.260 6.310 1.764 1.00 0.00 20 VAL A O 4
ATOM 1907 N N . ILE A 1 21 ? -16.220 7.159 1.698 1.00 0.00 21 ILE A N 4
ATOM 1908 C CA . ILE A 1 21 ? -16.621 8.474 2.279 1.00 0.00 21 ILE A CA 4
ATOM 1909 C C . ILE A 1 21 ? -17.787 8.324 3.264 1.00 0.00 21 ILE A C 4
ATOM 1910 O O . ILE A 1 21 ? -18.916 8.096 2.879 1.00 0.00 21 ILE A O 4
ATOM 1926 N N . PRO A 1 22 ? -17.474 8.489 4.521 1.00 0.00 22 PRO A N 4
ATOM 1927 C CA . PRO A 1 22 ? -18.509 8.387 5.578 1.00 0.00 22 PRO A CA 4
ATOM 1928 C C . PRO A 1 22 ? -19.521 9.528 5.441 1.00 0.00 22 PRO A C 4
ATOM 1929 O O . PRO A 1 22 ? -20.480 9.609 6.182 1.00 0.00 22 PRO A O 4
ATOM 1940 N N . LEU A 1 23 ? -19.320 10.408 4.494 1.00 0.00 23 LEU A N 4
ATOM 1941 C CA . LEU A 1 23 ? -20.282 11.535 4.314 1.00 0.00 23 LEU A CA 4
ATOM 1942 C C . LEU A 1 23 ? -21.419 11.113 3.376 1.00 0.00 23 LEU A C 4
ATOM 1943 O O . LEU A 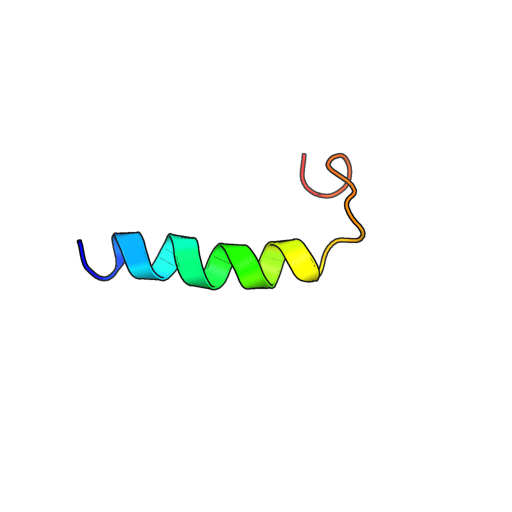1 23 ? -22.434 11.774 3.275 1.00 0.00 23 LEU A O 4
ATOM 1959 N N . LEU A 1 24 ? -21.253 10.016 2.687 1.00 0.00 24 LEU A N 4
ATOM 1960 C CA . LEU A 1 24 ? -22.311 9.543 1.756 1.00 0.00 24 LEU A CA 4
ATOM 1961 C C . LEU A 1 24 ? -23.576 9.172 2.529 1.00 0.00 24 LEU A C 4
ATOM 1962 O O . LEU A 1 24 ? -24.675 9.540 2.162 1.00 0.00 24 LEU A O 4
ATOM 1978 N N . HIS A 1 25 ? -23.428 8.434 3.590 1.00 0.00 25 HIS A N 4
ATOM 1979 C CA . HIS A 1 25 ? -24.616 8.021 4.390 1.00 0.00 25 HIS A CA 4
ATOM 1980 C C . HIS A 1 25 ? -25.011 9.124 5.375 1.00 0.00 25 HIS A C 4
ATOM 1981 O O . HIS A 1 25 ? -26.157 9.242 5.762 1.00 0.00 25 HIS A O 4
ATOM 1995 N N . LEU A 1 26 ? -24.073 9.932 5.786 1.00 0.00 26 LEU A N 4
ATOM 1996 C CA . LEU A 1 26 ? -24.399 11.023 6.748 1.00 0.00 26 LEU A CA 4
ATOM 1997 C C . LEU A 1 26 ? -24.986 12.227 6.006 1.00 0.00 26 LEU A C 4
ATOM 1998 O O . LEU A 1 26 ? -24.758 12.405 4.825 1.00 0.00 26 LEU A O 4
ATOM 2017 N N . GLY A 1 1 ? -2.628 -21.408 0.573 1.00 0.00 1 GLY A N 5
ATOM 2018 C CA . GLY A 1 1 ? -3.017 -20.032 0.992 1.00 0.00 1 GLY A CA 5
ATOM 2019 C C . GLY A 1 1 ? -4.413 -19.711 0.458 1.00 0.00 1 GLY A C 5
ATOM 2020 O O . GLY A 1 1 ? -4.670 -18.620 -0.011 1.00 0.00 1 GLY A O 5
ATOM 2026 N N . ARG A 1 2 ? -5.312 -20.657 0.522 1.00 0.00 2 ARG A N 5
ATOM 2027 C CA . ARG A 1 2 ? -6.698 -20.416 0.013 1.00 0.00 2 ARG A CA 5
ATOM 2028 C C . ARG A 1 2 ? -7.166 -18.997 0.364 1.00 0.00 2 ARG A C 5
ATOM 2029 O O . ARG A 1 2 ? -7.177 -18.115 -0.472 1.00 0.00 2 ARG A O 5
ATOM 2050 N N . PHE A 1 3 ? -7.555 -18.773 1.586 1.00 0.00 3 PHE A N 5
ATOM 2051 C CA . PHE A 1 3 ? -8.026 -17.420 1.987 1.00 0.00 3 PHE A CA 5
ATOM 2052 C C . PHE A 1 3 ? -6.940 -16.371 1.700 1.00 0.00 3 PHE A C 5
ATOM 2053 O O . PHE A 1 3 ? -7.221 -15.199 1.549 1.00 0.00 3 PHE A O 5
ATOM 2070 N N . LYS A 1 4 ? -5.706 -16.787 1.631 1.00 0.00 4 LYS A N 5
ATOM 2071 C CA . LYS A 1 4 ? -4.608 -15.822 1.362 1.00 0.00 4 LYS A CA 5
ATOM 2072 C C . LYS A 1 4 ? -4.949 -14.978 0.138 1.00 0.00 4 LYS A C 5
ATOM 2073 O O . LYS A 1 4 ? -4.568 -13.828 0.034 1.00 0.00 4 LYS A O 5
ATOM 2092 N N . ARG A 1 5 ? -5.667 -15.543 -0.789 1.00 0.00 5 ARG A N 5
ATOM 2093 C CA . ARG A 1 5 ? -6.041 -14.782 -2.008 1.00 0.00 5 ARG A CA 5
ATOM 2094 C C . ARG A 1 5 ? -6.970 -13.627 -1.638 1.00 0.00 5 ARG A C 5
ATOM 2095 O O . ARG A 1 5 ? -6.846 -12.529 -2.142 1.00 0.00 5 ARG A O 5
ATOM 2116 N N . PHE A 1 6 ? -7.901 -13.870 -0.759 1.00 0.00 6 PHE A N 5
ATOM 2117 C CA . PHE A 1 6 ? -8.842 -12.796 -0.349 1.00 0.00 6 PHE A CA 5
ATOM 2118 C C . PHE A 1 6 ? -8.067 -11.605 0.211 1.00 0.00 6 PHE A C 5
ATOM 2119 O O . PHE A 1 6 ? -8.476 -10.468 0.084 1.00 0.00 6 PHE A O 5
ATOM 2136 N N . ARG A 1 7 ? -6.949 -11.858 0.832 1.00 0.00 7 ARG A N 5
ATOM 2137 C CA . ARG A 1 7 ? -6.151 -10.746 1.399 1.00 0.00 7 ARG A CA 5
ATOM 2138 C C . ARG A 1 7 ? -5.689 -9.827 0.269 1.00 0.00 7 ARG A C 5
ATOM 2139 O O . ARG A 1 7 ? -5.860 -8.625 0.316 1.00 0.00 7 ARG A O 5
ATOM 2160 N N . LYS A 1 8 ? -5.113 -10.390 -0.752 1.00 0.00 8 LYS A N 5
ATOM 2161 C CA . LYS A 1 8 ? -4.649 -9.563 -1.890 1.00 0.00 8 LYS A CA 5
ATOM 2162 C C . LYS A 1 8 ? -5.850 -8.888 -2.547 1.00 0.00 8 LYS A C 5
ATOM 2163 O O . LYS A 1 8 ? -5.850 -7.699 -2.800 1.00 0.00 8 LYS A O 5
ATOM 2182 N N . LYS A 1 9 ? -6.879 -9.641 -2.811 1.00 0.00 9 LYS A N 5
ATOM 2183 C CA . LYS A 1 9 ? -8.089 -9.055 -3.436 1.00 0.00 9 LYS A CA 5
ATOM 2184 C C . LYS A 1 9 ? -8.625 -7.930 -2.555 1.00 0.00 9 LYS A C 5
ATOM 2185 O O . LYS A 1 9 ? -9.179 -6.960 -3.033 1.00 0.00 9 LYS A O 5
ATOM 2204 N N . PHE A 1 10 ? -8.461 -8.055 -1.266 1.00 0.00 10 PHE A N 5
ATOM 2205 C CA . PHE A 1 10 ? -8.955 -7.003 -0.345 1.00 0.00 10 PHE A CA 5
ATOM 2206 C C . PHE A 1 10 ? -8.299 -5.664 -0.677 1.00 0.00 10 PHE A C 5
ATOM 2207 O O . PHE A 1 10 ? -8.895 -4.616 -0.528 1.00 0.00 10 PHE A O 5
ATOM 2224 N N . LYS A 1 11 ? -7.075 -5.690 -1.126 1.00 0.00 11 LYS A N 5
ATOM 2225 C CA . LYS A 1 11 ? -6.386 -4.421 -1.468 1.00 0.00 11 LYS A CA 5
ATOM 2226 C C . LYS A 1 11 ? -7.128 -3.720 -2.603 1.00 0.00 11 LYS A C 5
ATOM 2227 O O . LYS A 1 11 ? -7.401 -2.537 -2.548 1.00 0.00 11 LYS A O 5
ATOM 2246 N N . LYS A 1 12 ? -7.460 -4.447 -3.631 1.00 0.00 12 LYS A N 5
ATOM 2247 C CA . LYS A 1 12 ? -8.188 -3.836 -4.773 1.00 0.00 12 LYS A CA 5
ATOM 2248 C C . LYS A 1 12 ? -9.495 -3.211 -4.280 1.00 0.00 12 LYS A C 5
ATOM 2249 O O . LYS A 1 12 ? -9.983 -2.246 -4.834 1.00 0.00 12 LYS A O 5
ATOM 2268 N N . LEU A 1 13 ? -10.057 -3.750 -3.234 1.00 0.00 13 LEU A N 5
ATOM 2269 C CA . LEU A 1 13 ? -11.323 -3.186 -2.696 1.00 0.00 13 LEU A CA 5
ATOM 2270 C C . LEU A 1 13 ? -11.053 -1.796 -2.135 1.00 0.00 13 LEU A C 5
ATOM 2271 O O . LEU A 1 13 ? -11.811 -0.869 -2.339 1.00 0.00 13 LEU A O 5
ATOM 2287 N N . PHE A 1 14 ? -9.967 -1.649 -1.430 1.00 0.00 14 PHE A N 5
ATOM 2288 C CA . PHE A 1 14 ? -9.628 -0.325 -0.852 1.00 0.00 14 PHE A CA 5
ATOM 2289 C C . PHE A 1 14 ? -9.701 0.733 -1.946 1.00 0.00 14 PHE A C 5
ATOM 2290 O O . PHE A 1 14 ? -10.165 1.835 -1.736 1.00 0.00 14 PHE A O 5
ATOM 2307 N N . LYS A 1 15 ? -9.252 0.393 -3.119 1.00 0.00 15 LYS A N 5
ATOM 2308 C CA . LYS A 1 15 ? -9.299 1.362 -4.241 1.00 0.00 15 LYS A CA 5
ATOM 2309 C C . LYS A 1 15 ? -10.756 1.666 -4.586 1.00 0.00 15 LYS A C 5
ATOM 2310 O O . LYS A 1 15 ? -11.150 2.805 -4.720 1.00 0.00 15 LYS A O 5
ATOM 2329 N N . LYS A 1 16 ? -11.560 0.650 -4.717 1.00 0.00 16 LYS A N 5
ATOM 2330 C CA . LYS A 1 16 ? -12.991 0.873 -5.037 1.00 0.00 16 LYS A CA 5
ATOM 2331 C C . LYS A 1 16 ? -13.646 1.677 -3.914 1.00 0.00 16 LYS A C 5
ATOM 2332 O O . LYS A 1 16 ? -14.558 2.450 -4.133 1.00 0.00 16 LYS A O 5
ATOM 2351 N N . LEU A 1 17 ? -13.183 1.489 -2.707 1.00 0.00 17 LEU A N 5
ATOM 2352 C CA . LEU A 1 17 ? -13.761 2.222 -1.553 1.00 0.00 17 LEU A CA 5
ATOM 2353 C C . LEU A 1 17 ? -13.456 3.718 -1.658 1.00 0.00 17 LEU A C 5
ATOM 2354 O O . LEU A 1 17 ? -14.328 4.551 -1.515 1.00 0.00 17 LEU A O 5
ATOM 2370 N N . SER A 1 18 ? -12.225 4.065 -1.909 1.00 0.00 18 SER A N 5
ATOM 2371 C CA . SER A 1 18 ? -11.872 5.509 -2.024 1.00 0.00 18 SER A CA 5
ATOM 2372 C C . SER A 1 18 ? -12.829 6.198 -3.006 1.00 0.00 18 SER A C 5
ATOM 2373 O O . SER A 1 18 ? -12.806 5.927 -4.189 1.00 0.00 18 SER A O 5
ATOM 2381 N N . PRO A 1 19 ? -13.659 7.055 -2.469 1.00 0.00 19 PRO A N 5
ATOM 2382 C CA . PRO A 1 19 ? -14.658 7.779 -3.298 1.00 0.00 19 PRO A CA 5
ATOM 2383 C C . PRO A 1 19 ? -13.992 8.837 -4.184 1.00 0.00 19 PRO A C 5
ATOM 2384 O O . PRO A 1 19 ? -13.418 9.793 -3.703 1.00 0.00 19 PRO A O 5
ATOM 2395 N N . VAL A 1 20 ? -14.085 8.671 -5.479 1.00 0.00 20 VAL A N 5
ATOM 2396 C CA . VAL A 1 20 ? -13.481 9.658 -6.427 1.00 0.00 20 VAL A CA 5
ATOM 2397 C C . VAL A 1 20 ? -12.170 10.228 -5.878 1.00 0.00 20 VAL A C 5
ATOM 2398 O O . VAL A 1 20 ? -11.932 11.418 -5.925 1.00 0.00 20 VAL A O 5
ATOM 2411 N N . ILE A 1 21 ? -11.313 9.387 -5.371 1.00 0.00 21 ILE A N 5
ATOM 2412 C CA . ILE A 1 21 ? -10.012 9.876 -4.836 1.00 0.00 21 ILE A CA 5
ATOM 2413 C C . ILE A 1 21 ? -9.024 10.168 -5.986 1.00 0.00 21 ILE A C 5
ATOM 2414 O O . ILE A 1 21 ? -8.266 11.115 -5.912 1.00 0.00 21 ILE A O 5
ATOM 2430 N N . PRO A 1 22 ? -9.059 9.348 -7.015 1.00 0.00 22 PRO A N 5
ATOM 2431 C CA . PRO A 1 22 ? -8.145 9.553 -8.162 1.00 0.00 22 PRO A CA 5
ATOM 2432 C C . PRO A 1 22 ? -8.670 10.670 -9.068 1.00 0.00 22 PRO A C 5
ATOM 2433 O O . PRO A 1 22 ? -7.931 11.271 -9.820 1.00 0.00 22 PRO A O 5
ATOM 2444 N N . LEU A 1 23 ? -9.944 10.952 -9.003 1.00 0.00 23 LEU A N 5
ATOM 2445 C CA . LEU A 1 23 ? -10.510 12.031 -9.862 1.00 0.00 23 LEU A CA 5
ATOM 2446 C C . LEU A 1 23 ? -9.920 13.386 -9.465 1.00 0.00 23 LEU A C 5
ATOM 2447 O O . LEU A 1 23 ? -9.818 14.290 -10.269 1.00 0.00 23 LEU A O 5
ATOM 2463 N N . LEU A 1 24 ? -9.531 13.531 -8.228 1.00 0.00 24 LEU A N 5
ATOM 2464 C CA . LEU A 1 24 ? -8.950 14.822 -7.774 1.00 0.00 24 LEU A CA 5
ATOM 2465 C C . LEU A 1 24 ? -7.705 15.164 -8.596 1.00 0.00 24 LEU A C 5
ATOM 2466 O O . LEU A 1 24 ? -7.347 16.314 -8.750 1.00 0.00 24 LEU A O 5
ATOM 2482 N N . HIS A 1 25 ? -7.039 14.171 -9.120 1.00 0.00 25 HIS A N 5
ATOM 2483 C CA . HIS A 1 25 ? -5.814 14.439 -9.926 1.00 0.00 25 HIS A CA 5
ATOM 2484 C C . HIS A 1 25 ? -6.188 15.052 -11.277 1.00 0.00 25 HIS A C 5
ATOM 2485 O O . HIS A 1 25 ? -5.533 15.951 -11.766 1.00 0.00 25 HIS A O 5
ATOM 2499 N N . LEU A 1 26 ? -7.236 14.573 -11.881 1.00 0.00 26 LEU A N 5
ATOM 2500 C CA . LEU A 1 26 ? -7.654 15.128 -13.203 1.00 0.00 26 LEU A CA 5
ATOM 2501 C C . LEU A 1 26 ? -8.355 16.477 -13.016 1.00 0.00 26 LEU A C 5
ATOM 2502 O O . LEU A 1 26 ? -7.821 17.510 -13.369 1.00 0.00 26 LEU A O 5
ATOM 2521 N N . GLY A 1 1 ? -5.927 -23.655 -2.177 1.00 0.00 1 GLY A N 6
ATOM 2522 C CA . GLY A 1 1 ? -5.674 -22.715 -1.049 1.00 0.00 1 GLY A CA 6
ATOM 2523 C C . GLY A 1 1 ? -5.650 -21.279 -1.577 1.00 0.00 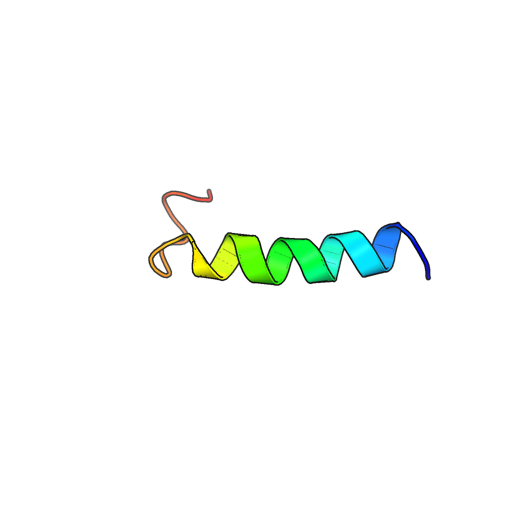1 GLY A C 6
ATOM 2524 O O . GLY A 1 1 ? -4.640 -20.607 -1.527 1.00 0.00 1 GLY A O 6
ATOM 2530 N N . ARG A 1 2 ? -6.757 -20.803 -2.083 1.00 0.00 2 ARG A N 6
ATOM 2531 C CA . ARG A 1 2 ? -6.796 -19.409 -2.613 1.00 0.00 2 ARG A CA 6
ATOM 2532 C C . ARG A 1 2 ? -7.175 -18.431 -1.499 1.00 0.00 2 ARG A C 6
ATOM 2533 O O . ARG A 1 2 ? -7.400 -17.262 -1.736 1.00 0.00 2 ARG A O 6
ATOM 2554 N N . PHE A 1 3 ? -7.252 -18.903 -0.284 1.00 0.00 3 PHE A N 6
ATOM 2555 C CA . PHE A 1 3 ? -7.619 -18.005 0.839 1.00 0.00 3 PHE A CA 6
ATOM 2556 C C . PHE A 1 3 ? -6.626 -16.846 0.938 1.00 0.00 3 PHE A C 6
ATOM 2557 O O . PHE A 1 3 ? -6.875 -15.855 1.594 1.00 0.00 3 PHE A O 6
ATOM 2574 N N . LYS A 1 4 ? -5.501 -16.964 0.290 1.00 0.00 4 LYS A N 6
ATOM 2575 C CA . LYS A 1 4 ? -4.499 -15.871 0.340 1.00 0.00 4 LYS A CA 6
ATOM 2576 C C . LYS A 1 4 ? -4.968 -14.699 -0.518 1.00 0.00 4 LYS A C 6
ATOM 2577 O O . LYS A 1 4 ? -4.992 -13.565 -0.083 1.00 0.00 4 LYS A O 6
ATOM 2596 N N . ARG A 1 5 ? -5.349 -14.970 -1.734 1.00 0.00 5 ARG A N 6
ATOM 2597 C CA . ARG A 1 5 ? -5.828 -13.883 -2.625 1.00 0.00 5 ARG A CA 6
ATOM 2598 C C . ARG A 1 5 ? -6.963 -13.122 -1.943 1.00 0.00 5 ARG A C 6
ATOM 2599 O O . ARG A 1 5 ? -7.199 -11.962 -2.216 1.00 0.00 5 ARG A O 6
ATOM 2620 N N . PHE A 1 6 ? -7.665 -13.768 -1.053 1.00 0.00 6 PHE A N 6
ATOM 2621 C CA . PHE A 1 6 ? -8.780 -13.084 -0.352 1.00 0.00 6 PHE A CA 6
ATOM 2622 C C . PHE A 1 6 ? -8.234 -11.865 0.383 1.00 0.00 6 PHE A C 6
ATOM 2623 O O . PHE A 1 6 ? -8.793 -10.787 0.326 1.00 0.00 6 PHE A O 6
ATOM 2640 N N . ARG A 1 7 ? -7.131 -12.025 1.057 1.00 0.00 7 ARG A N 6
ATOM 2641 C CA . ARG A 1 7 ? -6.531 -10.876 1.776 1.00 0.00 7 ARG A CA 6
ATOM 2642 C C . ARG A 1 7 ? -6.107 -9.825 0.756 1.00 0.00 7 ARG A C 6
ATOM 2643 O O . ARG A 1 7 ? -6.478 -8.671 0.837 1.00 0.00 7 ARG A O 6
ATOM 2664 N N . LYS A 1 8 ? -5.343 -10.230 -0.215 1.00 0.00 8 LYS A N 6
ATOM 2665 C CA . LYS A 1 8 ? -4.900 -9.277 -1.261 1.00 0.00 8 LYS A CA 6
ATOM 2666 C C . LYS A 1 8 ? -6.122 -8.631 -1.915 1.00 0.00 8 LYS A C 6
ATOM 2667 O O . LYS A 1 8 ? -6.073 -7.512 -2.384 1.00 0.00 8 LYS A O 6
ATOM 2686 N N . LYS A 1 9 ? -7.223 -9.334 -1.949 1.00 0.00 9 LYS A N 6
ATOM 2687 C CA . LYS A 1 9 ? -8.448 -8.771 -2.568 1.00 0.00 9 LYS A CA 6
ATOM 2688 C C . LYS A 1 9 ? -8.884 -7.520 -1.813 1.00 0.00 9 LYS A C 6
ATOM 2689 O O . LYS A 1 9 ? -9.226 -6.513 -2.402 1.00 0.00 9 LYS A O 6
ATOM 2708 N N . PHE A 1 10 ? -8.864 -7.571 -0.513 1.00 0.00 10 PHE A N 6
ATOM 2709 C CA . PHE A 1 10 ? -9.267 -6.380 0.276 1.00 0.00 10 PHE A CA 6
ATOM 2710 C C . PHE A 1 10 ? -8.449 -5.181 -0.187 1.00 0.00 10 PHE A C 6
ATOM 2711 O O . PHE A 1 10 ? -8.953 -4.084 -0.331 1.00 0.00 10 PHE A O 6
ATOM 2728 N N . LYS A 1 11 ? -7.190 -5.392 -0.438 1.00 0.00 11 LYS A N 6
ATOM 2729 C CA . LYS A 1 11 ? -6.330 -4.279 -0.909 1.00 0.00 11 LYS A CA 6
ATOM 2730 C C . LYS A 1 11 ? -6.839 -3.783 -2.259 1.00 0.00 11 LYS A C 6
ATOM 2731 O O . LYS A 1 11 ? -7.017 -2.602 -2.475 1.00 0.00 11 LYS A O 6
ATOM 2750 N N . LYS A 1 12 ? -7.091 -4.682 -3.165 1.00 0.00 12 LYS A N 6
ATOM 2751 C CA . LYS A 1 12 ? -7.608 -4.266 -4.490 1.00 0.00 12 LYS A CA 6
ATOM 2752 C C . LYS A 1 12 ? -8.993 -3.649 -4.312 1.00 0.00 12 LYS A C 6
ATOM 2753 O O . LYS A 1 12 ? -9.309 -2.622 -4.880 1.00 0.00 12 LYS A O 6
ATOM 2772 N N . LEU A 1 13 ? -9.814 -4.266 -3.510 1.00 0.00 13 LEU A N 6
ATOM 2773 C CA . LEU A 1 13 ? -11.174 -3.726 -3.267 1.00 0.00 13 LEU A CA 6
ATOM 2774 C C . LEU A 1 13 ? -11.069 -2.298 -2.726 1.00 0.00 13 LEU A C 6
ATOM 2775 O O . LEU A 1 13 ? -11.882 -1.447 -3.023 1.00 0.00 13 LEU A O 6
ATOM 2791 N N . PHE A 1 14 ? -10.070 -2.035 -1.930 1.00 0.00 14 PHE A N 6
ATOM 2792 C CA . PHE A 1 14 ? -9.909 -0.672 -1.365 1.00 0.00 14 PHE A CA 6
ATOM 2793 C C . PHE A 1 14 ? -9.790 0.349 -2.495 1.00 0.00 14 PHE A C 6
ATOM 2794 O O . PHE A 1 14 ? -10.345 1.426 -2.435 1.00 0.00 14 PHE A O 6
ATOM 2811 N N . LYS A 1 15 ? -9.074 0.013 -3.528 1.00 0.00 15 LYS A N 6
ATOM 2812 C CA . LYS A 1 15 ? -8.925 0.958 -4.665 1.00 0.00 15 LYS A CA 6
ATOM 2813 C C . LYS A 1 15 ? -10.297 1.265 -5.270 1.00 0.00 15 LYS A C 6
ATOM 2814 O O . LYS A 1 15 ? -10.570 2.371 -5.689 1.00 0.00 15 LYS A O 6
ATOM 2833 N N . LYS A 1 16 ? -11.159 0.288 -5.314 1.00 0.00 16 LYS A N 6
ATOM 2834 C CA . LYS A 1 16 ? -12.512 0.505 -5.885 1.00 0.00 16 LYS A CA 6
ATOM 2835 C C . LYS A 1 16 ? -13.309 1.462 -5.000 1.00 0.00 16 LYS A C 6
ATOM 2836 O O . LYS A 1 16 ? -13.858 2.443 -5.461 1.00 0.00 16 LYS A O 6
ATOM 2855 N N . LEU A 1 17 ? -13.374 1.179 -3.731 1.00 0.00 17 LEU A N 6
ATOM 2856 C CA . LEU A 1 17 ? -14.129 2.059 -2.805 1.00 0.00 17 LEU A CA 6
ATOM 2857 C C . LEU A 1 17 ? -13.251 3.241 -2.373 1.00 0.00 17 LEU A C 6
ATOM 2858 O O . LEU A 1 17 ? -13.716 4.177 -1.756 1.00 0.00 17 LEU A O 6
ATOM 2874 N N . SER A 1 18 ? -11.984 3.201 -2.688 1.00 0.00 18 SER A N 6
ATOM 2875 C CA . SER A 1 18 ? -11.082 4.319 -2.287 1.00 0.00 18 SER A CA 6
ATOM 2876 C C . SER A 1 18 ? -11.671 5.665 -2.713 1.00 0.00 18 SER A C 6
ATOM 2877 O O . SER A 1 18 ? -11.659 6.009 -3.878 1.00 0.00 18 SER A O 6
ATOM 2885 N N . PRO A 1 19 ? -12.158 6.390 -1.744 1.00 0.00 19 PRO A N 6
ATOM 2886 C CA . PRO A 1 19 ? -12.745 7.720 -2.015 1.00 0.00 19 PRO A CA 6
ATOM 2887 C C . PRO A 1 19 ? -11.625 8.734 -2.247 1.00 0.00 19 PRO A C 6
ATOM 2888 O O . PRO A 1 19 ? -11.683 9.549 -3.146 1.00 0.00 19 PRO A O 6
ATOM 2899 N N . VAL A 1 20 ? -10.598 8.670 -1.447 1.00 0.00 20 VAL A N 6
ATOM 2900 C CA . VAL A 1 20 ? -9.456 9.602 -1.609 1.00 0.00 20 VAL A CA 6
ATOM 2901 C C . VAL A 1 20 ? -8.159 8.922 -1.150 1.00 0.00 20 VAL A C 6
ATOM 2902 O O . VAL A 1 20 ? -7.177 9.571 -0.852 1.00 0.00 20 VAL A O 6
ATOM 2915 N N . ILE A 1 21 ? -8.155 7.615 -1.096 1.00 0.00 21 ILE A N 6
ATOM 2916 C CA . ILE A 1 21 ? -6.929 6.874 -0.664 1.00 0.00 21 ILE A CA 6
ATOM 2917 C C . ILE A 1 21 ? -6.492 7.290 0.745 1.00 0.00 21 ILE A C 6
ATOM 2918 O O . ILE A 1 21 ? -5.367 7.702 0.948 1.00 0.00 21 ILE A O 6
ATOM 2934 N N . PRO A 1 22 ? -7.397 7.155 1.676 1.00 0.00 22 PRO A N 6
ATOM 2935 C CA . PRO A 1 22 ? -7.099 7.508 3.084 1.00 0.00 22 PRO A CA 6
ATOM 2936 C C . PRO A 1 22 ? -6.332 6.369 3.763 1.00 0.00 22 PRO A C 6
ATOM 2937 O O . PRO A 1 22 ? -5.976 6.453 4.922 1.00 0.00 22 PRO A O 6
ATOM 2948 N N . LEU A 1 23 ? -6.082 5.300 3.055 1.00 0.00 23 LEU A N 6
ATOM 2949 C CA . LEU A 1 23 ? -5.348 4.155 3.665 1.00 0.00 23 LEU A CA 6
ATOM 2950 C C . LEU A 1 23 ? -3.844 4.435 3.693 1.00 0.00 23 LEU A C 6
ATOM 2951 O O . LEU A 1 23 ? -3.157 4.093 4.636 1.00 0.00 23 LEU A O 6
ATOM 2967 N N . LEU A 1 24 ? -3.328 5.047 2.667 1.00 0.00 24 LEU A N 6
ATOM 2968 C CA . LEU A 1 24 ? -1.872 5.342 2.635 1.00 0.00 24 LEU A CA 6
ATOM 2969 C C . LEU A 1 24 ? -1.467 6.130 3.882 1.00 0.00 24 LEU A C 6
ATOM 2970 O O . LEU A 1 24 ? -0.306 6.197 4.236 1.00 0.00 24 LEU A O 6
ATOM 2986 N N . HIS A 1 25 ? -2.415 6.728 4.547 1.00 0.00 25 HIS A N 6
ATOM 2987 C CA . HIS A 1 25 ? -2.087 7.517 5.772 1.00 0.00 25 HIS A CA 6
ATOM 2988 C C . HIS A 1 25 ? -2.116 6.619 7.010 1.00 0.00 25 HIS A C 6
ATOM 2989 O O . HIS A 1 25 ? -1.572 6.955 8.044 1.00 0.00 25 HIS A O 6
ATOM 3003 N N . LEU A 1 26 ? -2.744 5.480 6.918 1.00 0.00 26 LEU A N 6
ATOM 3004 C CA . LEU A 1 26 ? -2.802 4.566 8.095 1.00 0.00 26 LEU A CA 6
ATOM 3005 C C . LEU A 1 26 ? -1.390 4.120 8.484 1.00 0.00 26 LEU A C 6
ATOM 3006 O O . LEU A 1 26 ? -0.955 3.045 8.123 1.00 0.00 26 LEU A O 6
ATOM 3025 N N . GLY A 1 1 ? 0.261 -21.111 -1.624 1.00 0.00 1 GLY A N 7
ATOM 3026 C CA . GLY A 1 1 ? -1.196 -21.094 -1.314 1.00 0.00 1 GLY A CA 7
ATOM 3027 C C . GLY A 1 1 ? -1.856 -19.927 -2.048 1.00 0.00 1 GLY A C 7
ATOM 3028 O O . GLY A 1 1 ? -1.307 -18.846 -2.135 1.00 0.00 1 GLY A O 7
ATOM 3034 N N . ARG A 1 2 ? -3.029 -20.133 -2.581 1.00 0.00 2 ARG A N 7
ATOM 3035 C CA . ARG A 1 2 ? -3.716 -19.031 -3.313 1.00 0.00 2 ARG A CA 7
ATOM 3036 C C . ARG A 1 2 ? -4.813 -18.412 -2.439 1.00 0.00 2 ARG A C 7
ATOM 3037 O O . ARG A 1 2 ? -5.190 -17.271 -2.617 1.00 0.00 2 ARG A O 7
ATOM 3058 N N . PHE A 1 3 ? -5.326 -19.151 -1.493 1.00 0.00 3 PHE A N 7
ATOM 3059 C CA . PHE A 1 3 ? -6.388 -18.599 -0.612 1.00 0.00 3 PHE A CA 7
ATOM 3060 C C . PHE A 1 3 ? -5.944 -17.243 -0.074 1.00 0.00 3 PHE A C 7
ATOM 3061 O O . PHE A 1 3 ? -6.731 -16.328 0.077 1.00 0.00 3 PHE A O 7
ATOM 3078 N N . LYS A 1 4 ? -4.682 -17.110 0.207 1.00 0.00 4 LYS A N 7
ATOM 3079 C CA . LYS A 1 4 ? -4.166 -15.819 0.727 1.00 0.00 4 LYS A CA 7
ATOM 3080 C C . LYS A 1 4 ? -4.560 -14.690 -0.224 1.00 0.00 4 LYS A C 7
ATOM 3081 O O . LYS A 1 4 ? -4.678 -13.545 0.166 1.00 0.00 4 LYS A O 7
ATOM 3100 N N . ARG A 1 5 ? -4.767 -15.008 -1.473 1.00 0.00 5 ARG A N 7
ATOM 3101 C CA . ARG A 1 5 ? -5.156 -13.961 -2.453 1.00 0.00 5 ARG A CA 7
ATOM 3102 C C . ARG A 1 5 ? -6.463 -13.301 -2.015 1.00 0.00 5 ARG A C 7
ATOM 3103 O O . ARG A 1 5 ? -6.683 -12.127 -2.237 1.00 0.00 5 ARG A O 7
ATOM 3124 N N . PHE A 1 6 ? -7.331 -14.044 -1.384 1.00 0.00 6 PHE A N 7
ATOM 3125 C CA . PHE A 1 6 ? -8.614 -13.455 -0.928 1.00 0.00 6 PHE A CA 7
ATOM 3126 C C . PHE A 1 6 ? -8.328 -12.253 -0.030 1.00 0.00 6 PHE A C 7
ATOM 3127 O O . PHE A 1 6 ? -8.977 -11.230 -0.114 1.00 0.00 6 PHE A O 7
ATOM 3144 N N . ARG A 1 7 ? -7.341 -12.362 0.814 1.00 0.00 7 ARG A N 7
ATOM 3145 C CA . ARG A 1 7 ? -6.991 -11.224 1.698 1.00 0.00 7 ARG A CA 7
ATOM 3146 C C . ARG A 1 7 ? -6.503 -10.070 0.833 1.00 0.00 7 ARG A C 7
ATOM 3147 O O . ARG A 1 7 ? -7.020 -8.971 0.889 1.00 0.00 7 ARG A O 7
ATOM 3168 N N . LYS A 1 8 ? -5.530 -10.323 0.008 1.00 0.00 8 LYS A N 7
ATOM 3169 C CA . LYS A 1 8 ? -5.027 -9.257 -0.889 1.00 0.00 8 LYS A CA 7
ATOM 3170 C C . LYS A 1 8 ? -6.201 -8.722 -1.709 1.00 0.00 8 LYS A C 7
ATOM 3171 O O . LYS A 1 8 ? -6.186 -7.607 -2.193 1.00 0.00 8 LYS A O 7
ATOM 3190 N N . LYS A 1 9 ? -7.227 -9.520 -1.856 1.00 0.00 9 LYS A N 7
ATOM 3191 C CA . LYS A 1 9 ? -8.416 -9.083 -2.625 1.00 0.00 9 LYS A CA 7
ATOM 3192 C C . LYS A 1 9 ? -9.035 -7.860 -1.954 1.00 0.00 9 LYS A C 7
ATOM 3193 O O . LYS A 1 9 ? -9.342 -6.874 -2.592 1.00 0.00 9 LYS A O 7
ATOM 3212 N N . PHE A 1 10 ? -9.206 -7.910 -0.663 1.00 0.00 10 PHE A N 7
ATOM 3213 C CA . PHE A 1 10 ? -9.785 -6.745 0.050 1.00 0.00 10 PHE A CA 7
ATOM 3214 C C . PHE A 1 10 ? -8.970 -5.504 -0.296 1.00 0.00 10 PHE A C 7
ATOM 3215 O O . PHE A 1 10 ? -9.501 -4.432 -0.507 1.00 0.00 10 PHE A O 7
ATOM 3232 N N . LYS A 1 11 ? -7.678 -5.651 -0.372 1.00 0.00 11 LYS A N 7
ATOM 3233 C CA . LYS A 1 11 ? -6.821 -4.490 -0.726 1.00 0.00 11 LYS A CA 7
ATOM 3234 C C . LYS A 1 11 ? -7.322 -3.883 -2.033 1.00 0.00 11 LYS A C 7
ATOM 3235 O O . LYS A 1 11 ? -7.309 -2.682 -2.221 1.00 0.00 11 LYS A O 7
ATOM 3254 N N . LYS A 1 12 ? -7.771 -4.711 -2.933 1.00 0.00 12 LYS A N 7
ATOM 3255 C CA . LYS A 1 12 ? -8.286 -4.199 -4.228 1.00 0.00 12 LYS A CA 7
ATOM 3256 C C . LYS A 1 12 ? -9.484 -3.285 -3.982 1.00 0.00 12 LYS A C 7
ATOM 3257 O O . LYS A 1 12 ? -9.662 -2.283 -4.646 1.00 0.00 12 LYS A O 7
ATOM 3276 N N . LEU A 1 13 ? -10.306 -3.620 -3.026 1.00 0.00 13 LEU A N 7
ATOM 3277 C CA . LEU A 1 13 ? -11.485 -2.768 -2.737 1.00 0.00 13 LEU A CA 7
ATOM 3278 C C . LEU A 1 13 ? -11.020 -1.331 -2.498 1.00 0.00 13 LEU A C 7
ATOM 3279 O O . LEU A 1 13 ? -11.665 -0.381 -2.896 1.00 0.00 13 LEU A O 7
ATOM 3295 N N . PHE A 1 14 ? -9.893 -1.169 -1.864 1.00 0.00 14 PHE A N 7
ATOM 3296 C CA . PHE A 1 14 ? -9.376 0.199 -1.614 1.00 0.00 14 PHE A CA 7
ATOM 3297 C C . PHE A 1 14 ? -9.133 0.889 -2.951 1.00 0.00 14 PHE A C 7
ATOM 3298 O O . PHE A 1 14 ? -9.529 2.016 -3.167 1.00 0.00 14 PHE A O 7
ATOM 3315 N N . LYS A 1 15 ? -8.503 0.206 -3.860 1.00 0.00 15 LYS A N 7
ATOM 3316 C CA . LYS A 1 15 ? -8.261 0.803 -5.192 1.00 0.00 15 LYS A CA 7
ATOM 3317 C C . LYS A 1 15 ? -9.592 0.918 -5.921 1.00 0.00 15 LYS A C 7
ATOM 3318 O O . LYS A 1 15 ? -9.862 1.885 -6.603 1.00 0.00 15 LYS A O 7
ATOM 3337 N N . LYS A 1 16 ? -10.435 -0.061 -5.760 1.00 0.00 16 LYS A N 7
ATOM 3338 C CA . LYS A 1 16 ? -11.758 -0.012 -6.420 1.00 0.00 16 LYS A CA 7
ATOM 3339 C C . LYS A 1 16 ? -12.463 1.283 -6.027 1.00 0.00 16 LYS A C 7
ATOM 3340 O O . LYS A 1 16 ? -13.217 1.851 -6.793 1.00 0.00 16 LYS A O 7
ATOM 3359 N N . LEU A 1 17 ? -12.217 1.761 -4.835 1.00 0.00 17 LEU A N 7
ATOM 3360 C CA . LEU A 1 17 ? -12.868 3.021 -4.403 1.00 0.00 17 LEU A CA 7
ATOM 3361 C C . LEU A 1 17 ? -12.681 4.084 -5.490 1.00 0.00 17 LEU A C 7
ATOM 3362 O O . LEU A 1 17 ? -13.518 4.941 -5.684 1.00 0.00 17 LEU A O 7
ATOM 3378 N N . SER A 1 18 ? -11.596 4.028 -6.214 1.00 0.00 18 SER A N 7
ATOM 3379 C CA . SER A 1 18 ? -11.393 5.035 -7.292 1.00 0.00 18 SER A CA 7
ATOM 3380 C C . SER A 1 18 ? -12.486 4.858 -8.359 1.00 0.00 18 SER A C 7
ATOM 3381 O O . SER A 1 18 ? -13.332 5.715 -8.515 1.00 0.00 18 SER A O 7
ATOM 3389 N N . PRO A 1 19 ? -12.452 3.741 -9.048 1.00 0.00 19 PRO A N 7
ATOM 3390 C CA . PRO A 1 19 ? -13.480 3.463 -10.082 1.00 0.00 19 PRO A CA 7
ATOM 3391 C C . PRO 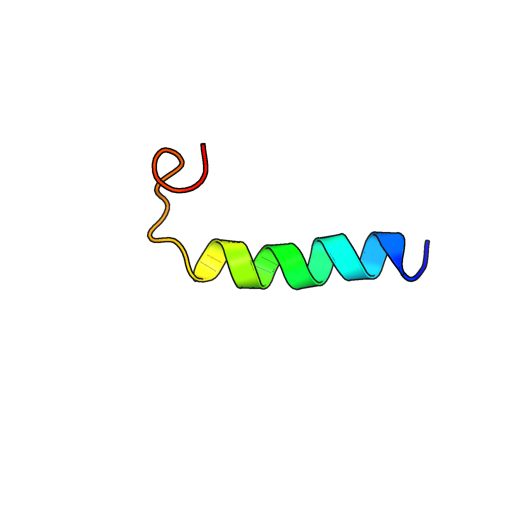A 1 19 ? -14.794 3.047 -9.412 1.00 0.00 19 PRO A C 7
ATOM 3392 O O . PRO A 1 19 ? -14.813 2.176 -8.566 1.00 0.00 19 PRO A O 7
ATOM 3403 N N . VAL A 1 20 ? -15.890 3.667 -9.781 1.00 0.00 20 VAL A N 7
ATOM 3404 C CA . VAL A 1 20 ? -17.222 3.319 -9.176 1.00 0.00 20 VAL A CA 7
ATOM 3405 C C . VAL A 1 20 ? -17.381 3.931 -7.774 1.00 0.00 20 VAL A C 7
ATOM 3406 O O . VAL A 1 20 ? -18.486 4.103 -7.303 1.00 0.00 20 VAL A O 7
ATOM 3419 N N . ILE A 1 21 ? -16.290 4.256 -7.113 1.00 0.00 21 ILE A N 7
ATOM 3420 C CA . ILE A 1 21 ? -16.357 4.857 -5.743 1.00 0.00 21 ILE A CA 7
ATOM 3421 C C . ILE A 1 21 ? -17.622 4.421 -4.997 1.00 0.00 21 ILE A C 7
ATOM 3422 O O . ILE A 1 21 ? -18.484 5.224 -4.703 1.00 0.00 21 ILE A O 7
ATOM 3438 N N . PRO A 1 22 ? -17.680 3.150 -4.700 1.00 0.00 22 PRO A N 7
ATOM 3439 C CA . PRO A 1 22 ? -18.840 2.593 -3.967 1.00 0.00 22 PRO A CA 7
ATOM 3440 C C . PRO A 1 22 ? -18.814 3.077 -2.517 1.00 0.00 22 PRO A C 7
ATOM 3441 O O . PRO A 1 22 ? -19.757 2.897 -1.772 1.00 0.00 22 PRO A O 7
ATOM 3452 N N . LEU A 1 23 ? -17.741 3.705 -2.117 1.00 0.00 23 LEU A N 7
ATOM 3453 C CA . LEU A 1 23 ? -17.655 4.217 -0.720 1.00 0.00 23 LEU A CA 7
ATOM 3454 C C . LEU A 1 23 ? -18.732 5.280 -0.504 1.00 0.00 23 LEU A C 7
ATOM 3455 O O . LEU A 1 23 ? -19.602 5.141 0.333 1.00 0.00 23 LEU A O 7
ATOM 3471 N N . LEU A 1 24 ? -18.683 6.336 -1.264 1.00 0.00 24 LEU A N 7
ATOM 3472 C CA . LEU A 1 24 ? -19.705 7.407 -1.123 1.00 0.00 24 LEU A CA 7
ATOM 3473 C C . LEU A 1 24 ? -21.104 6.815 -1.310 1.00 0.00 24 LEU A C 7
ATOM 3474 O O . LEU A 1 24 ? -22.073 7.290 -0.751 1.00 0.00 24 LEU A O 7
ATOM 3490 N N . HIS A 1 25 ? -21.211 5.776 -2.092 1.00 0.00 25 HIS A N 7
ATOM 3491 C CA . HIS A 1 25 ? -22.542 5.140 -2.321 1.00 0.00 25 HIS A CA 7
ATOM 3492 C C . HIS A 1 25 ? -22.949 4.329 -1.090 1.00 0.00 25 HIS A C 7
ATOM 3493 O O . HIS A 1 25 ? -24.115 4.187 -0.781 1.00 0.00 25 HIS A O 7
ATOM 3507 N N . LEU A 1 26 ? -21.991 3.797 -0.383 1.00 0.00 26 LEU A N 7
ATOM 3508 C CA . LEU A 1 26 ? -22.310 2.996 0.832 1.00 0.00 26 LEU A CA 7
ATOM 3509 C C . LEU A 1 26 ? -22.371 3.909 2.060 1.00 0.00 26 LEU A C 7
ATOM 3510 O O . LEU A 1 26 ? -22.192 3.464 3.178 1.00 0.00 26 LEU A O 7
ATOM 3529 N N . GLY A 1 1 ? -0.109 -17.445 -3.093 1.00 0.00 1 GLY A N 8
ATOM 3530 C CA . GLY A 1 1 ? -0.863 -18.218 -2.066 1.00 0.00 1 GLY A CA 8
ATOM 3531 C C . GLY A 1 1 ? -2.333 -18.310 -2.476 1.00 0.00 1 GLY A C 8
ATOM 3532 O O . GLY A 1 1 ? -2.930 -17.342 -2.902 1.00 0.00 1 GLY A O 8
ATOM 3538 N N . ARG A 1 2 ? -2.923 -19.467 -2.352 1.00 0.00 2 ARG A N 8
ATOM 3539 C CA . ARG A 1 2 ? -4.356 -19.617 -2.736 1.00 0.00 2 ARG A CA 8
ATOM 3540 C C . ARG A 1 2 ? -5.230 -18.726 -1.853 1.00 0.00 2 ARG A C 8
ATOM 3541 O O . ARG A 1 2 ? -5.603 -17.634 -2.231 1.00 0.00 2 ARG A O 8
ATOM 3562 N N . PHE A 1 3 ? -5.558 -19.186 -0.680 1.00 0.00 3 PHE A N 8
ATOM 3563 C CA . PHE A 1 3 ? -6.403 -18.370 0.227 1.00 0.00 3 PHE A CA 8
ATOM 3564 C C . PHE A 1 3 ? -5.758 -17.004 0.453 1.00 0.00 3 PHE A C 8
ATOM 3565 O O . PHE A 1 3 ? -6.428 -16.014 0.649 1.00 0.00 3 PHE A O 8
ATOM 3582 N N . LYS A 1 4 ? -4.457 -16.944 0.422 1.00 0.00 4 LYS A N 8
ATOM 3583 C CA . LYS A 1 4 ? -3.775 -15.640 0.630 1.00 0.00 4 LYS A CA 8
ATOM 3584 C C . LYS A 1 4 ? -4.339 -14.610 -0.347 1.00 0.00 4 LYS A C 8
ATOM 3585 O O . LYS A 1 4 ? -4.395 -13.431 -0.060 1.00 0.00 4 LYS A O 8
ATOM 3604 N N . ARG A 1 5 ? -4.762 -15.051 -1.498 1.00 0.00 5 ARG A N 8
ATOM 3605 C CA . ARG A 1 5 ? -5.329 -14.111 -2.495 1.00 0.00 5 ARG A CA 8
ATOM 3606 C C . ARG A 1 5 ? -6.609 -13.474 -1.945 1.00 0.00 5 ARG A C 8
ATOM 3607 O O . ARG A 1 5 ? -6.960 -12.364 -2.291 1.00 0.00 5 ARG A O 8
ATOM 3628 N N . PHE A 1 6 ? -7.307 -14.169 -1.086 1.00 0.00 6 PHE A N 8
ATOM 3629 C CA . PHE A 1 6 ? -8.554 -13.601 -0.516 1.00 0.00 6 PHE A CA 8
ATOM 3630 C C . PHE A 1 6 ? -8.232 -12.302 0.214 1.00 0.00 6 PHE A C 8
ATOM 3631 O O . PHE A 1 6 ? -8.924 -11.313 0.083 1.00 0.00 6 PHE A O 8
ATOM 3648 N N . ARG A 1 7 ? -7.175 -12.295 0.975 1.00 0.00 7 ARG A N 8
ATOM 3649 C CA . ARG A 1 7 ? -6.803 -11.057 1.699 1.00 0.00 7 ARG A CA 8
ATOM 3650 C C . ARG A 1 7 ? -6.460 -9.974 0.682 1.00 0.00 7 ARG A C 8
ATOM 3651 O O . ARG A 1 7 ? -6.976 -8.877 0.724 1.00 0.00 7 ARG A O 8
ATOM 3672 N N . LYS A 1 8 ? -5.601 -10.283 -0.244 1.00 0.00 8 LYS A N 8
ATOM 3673 C CA . LYS A 1 8 ? -5.238 -9.282 -1.275 1.00 0.00 8 LYS A CA 8
ATOM 3674 C C . LYS A 1 8 ? -6.506 -8.796 -1.985 1.00 0.00 8 LYS A C 8
ATOM 3675 O O . LYS A 1 8 ? -6.513 -7.768 -2.633 1.00 0.00 8 LYS A O 8
ATOM 3694 N N . LYS A 1 9 ? -7.580 -9.536 -1.870 1.00 0.00 9 LYS A N 8
ATOM 3695 C CA . LYS A 1 9 ? -8.843 -9.127 -2.535 1.00 0.00 9 LYS A CA 8
ATOM 3696 C C . LYS A 1 9 ? -9.406 -7.867 -1.868 1.00 0.00 9 LYS A C 8
ATOM 3697 O O . LYS A 1 9 ? -9.827 -6.939 -2.532 1.00 0.00 9 LYS A O 8
ATOM 3716 N N . PHE A 1 10 ? -9.412 -7.821 -0.565 1.00 0.00 10 PHE A N 8
ATOM 3717 C CA . PHE A 1 10 ? -9.943 -6.617 0.121 1.00 0.00 10 PHE A CA 8
ATOM 3718 C C . PHE A 1 10 ? -9.060 -5.414 -0.221 1.00 0.00 10 PHE A C 8
ATOM 3719 O O . PHE A 1 10 ? -9.506 -4.284 -0.237 1.00 0.00 10 PHE A O 8
ATOM 3736 N N . LYS A 1 11 ? -7.810 -5.657 -0.506 1.00 0.00 11 LYS A N 8
ATOM 3737 C CA . LYS A 1 11 ? -6.894 -4.546 -0.857 1.00 0.00 11 LYS A CA 8
ATOM 3738 C C . LYS A 1 11 ? -7.342 -3.895 -2.162 1.00 0.00 11 LYS A C 8
ATOM 3739 O O . LYS A 1 11 ? -7.452 -2.690 -2.266 1.00 0.00 11 LYS A O 8
ATOM 3758 N N . LYS A 1 12 ? -7.604 -4.690 -3.160 1.00 0.00 12 LYS A N 8
ATOM 3759 C CA . LYS A 1 12 ? -8.047 -4.128 -4.461 1.00 0.00 12 LYS A CA 8
ATOM 3760 C C . LYS A 1 12 ? -9.322 -3.311 -4.268 1.00 0.00 12 LYS A C 8
ATOM 3761 O O . LYS A 1 12 ? -9.541 -2.313 -4.925 1.00 0.00 12 LYS A O 8
ATOM 3780 N N . LEU A 1 13 ? -10.167 -3.728 -3.368 1.00 0.00 13 LEU A N 8
ATOM 3781 C CA . LEU A 1 13 ? -11.426 -2.981 -3.127 1.00 0.00 13 LEU A CA 8
ATOM 3782 C C . LEU A 1 13 ? -11.100 -1.548 -2.692 1.00 0.00 13 LEU A C 8
ATOM 3783 O O . LEU A 1 13 ? -11.787 -0.609 -3.044 1.00 0.00 13 LEU A O 8
ATOM 3799 N N . PHE A 1 14 ? -10.051 -1.374 -1.936 1.00 0.00 14 PHE A N 8
ATOM 3800 C CA . PHE A 1 14 ? -9.678 -0.009 -1.489 1.00 0.00 14 PHE A CA 8
ATOM 3801 C C . PHE A 1 14 ? -9.228 0.821 -2.687 1.00 0.00 14 PHE A C 8
ATOM 3802 O O . PHE A 1 14 ? -9.702 1.917 -2.916 1.00 0.00 14 PHE A O 8
ATOM 3819 N N . LYS A 1 15 ? -8.320 0.298 -3.459 1.00 0.00 15 LYS A N 8
ATOM 3820 C CA . LYS A 1 15 ? -7.835 1.037 -4.652 1.00 0.00 15 LYS A CA 8
ATOM 3821 C C . LYS A 1 15 ? -9.013 1.370 -5.568 1.00 0.00 15 LYS A C 8
ATOM 3822 O O . LYS A 1 15 ? -9.014 2.365 -6.263 1.00 0.00 15 LYS A O 8
ATOM 3841 N N . LYS A 1 16 ? -10.016 0.540 -5.571 1.00 0.00 16 LYS A N 8
ATOM 3842 C CA . LYS A 1 16 ? -11.195 0.799 -6.432 1.00 0.00 16 LYS A CA 8
ATOM 3843 C C . LYS A 1 16 ? -11.867 2.104 -6.016 1.00 0.00 16 LYS A C 8
ATOM 3844 O O . LYS A 1 16 ? -12.213 2.932 -6.836 1.00 0.00 16 LYS A O 8
ATOM 3863 N N . LEU A 1 17 ? -12.062 2.286 -4.742 1.00 0.00 17 LEU A N 8
ATOM 3864 C CA . LEU A 1 17 ? -12.719 3.521 -4.254 1.00 0.00 17 LEU A CA 8
ATOM 3865 C C . LEU A 1 17 ? -11.700 4.656 -4.108 1.00 0.00 17 LEU A C 8
ATOM 3866 O O . LEU A 1 17 ? -12.043 5.767 -3.759 1.00 0.00 17 LEU A O 8
ATOM 3882 N N . SER A 1 18 ? -10.450 4.388 -4.372 1.00 0.00 18 SER A N 8
ATOM 3883 C CA . SER A 1 18 ? -9.420 5.461 -4.245 1.00 0.00 18 SER A CA 8
ATOM 3884 C C . SER A 1 18 ? -9.666 6.556 -5.290 1.00 0.00 18 SER A C 8
ATOM 3885 O O . SER A 1 18 ? -9.840 7.709 -4.947 1.00 0.00 18 SER A O 8
ATOM 3893 N N . PRO A 1 19 ? -9.675 6.156 -6.534 1.00 0.00 19 PRO A N 8
ATOM 3894 C CA . PRO A 1 19 ? -9.905 7.116 -7.644 1.00 0.00 19 PRO A CA 8
ATOM 3895 C C . PRO A 1 19 ? -11.371 7.564 -7.663 1.00 0.00 19 PRO A C 8
ATOM 3896 O O . PRO A 1 19 ? -12.163 7.080 -8.448 1.00 0.00 19 PRO A O 8
ATOM 3907 N N . VAL A 1 20 ? -11.730 8.494 -6.811 1.00 0.00 20 VAL A N 8
ATOM 3908 C CA . VAL A 1 20 ? -13.147 8.990 -6.770 1.00 0.00 20 VAL A CA 8
ATOM 3909 C C . VAL A 1 20 ? -13.429 9.799 -5.479 1.00 0.00 20 VAL A C 8
ATOM 3910 O O . VAL A 1 20 ? -14.492 10.367 -5.325 1.00 0.00 20 VAL A O 8
ATOM 3923 N N . ILE A 1 21 ? -12.506 9.852 -4.552 1.00 0.00 21 ILE A N 8
ATOM 3924 C CA . ILE A 1 21 ? -12.752 10.612 -3.293 1.00 0.00 21 ILE A CA 8
ATOM 3925 C C . ILE A 1 21 ? -12.780 12.144 -3.523 1.00 0.00 21 ILE A C 8
ATOM 3926 O O . ILE A 1 21 ? -13.487 12.840 -2.822 1.00 0.00 21 ILE A O 8
ATOM 3942 N N . PRO A 1 22 ? -12.010 12.635 -4.469 1.00 0.00 22 PRO A N 8
ATOM 3943 C CA . PRO A 1 22 ? -11.980 14.102 -4.714 1.00 0.00 22 PRO A CA 8
ATOM 3944 C C . PRO A 1 22 ? -13.245 14.591 -5.436 1.00 0.00 22 PRO A C 8
ATOM 3945 O O . PRO A 1 22 ? -13.325 15.733 -5.844 1.00 0.00 22 PRO A O 8
ATOM 3956 N N . LEU A 1 23 ? -14.238 13.757 -5.592 1.00 0.00 23 LEU A N 8
ATOM 3957 C CA . LEU A 1 23 ? -15.482 14.212 -6.280 1.00 0.00 23 LEU A CA 8
ATOM 3958 C C . LEU A 1 23 ? -16.390 14.953 -5.292 1.00 0.00 23 LEU A C 8
ATOM 3959 O O . LEU A 1 23 ? -17.217 15.756 -5.673 1.00 0.00 23 LEU A O 8
ATOM 3975 N N . LEU A 1 24 ? -16.243 14.679 -4.026 1.00 0.00 24 LEU A N 8
ATOM 3976 C CA . LEU A 1 24 ? -17.093 15.349 -3.008 1.00 0.00 24 LEU A CA 8
ATOM 3977 C C . LEU A 1 24 ? -16.935 16.867 -3.090 1.00 0.00 24 LEU A C 8
ATOM 3978 O O . LEU A 1 24 ? -17.871 17.613 -2.882 1.00 0.00 24 LEU A O 8
ATOM 3994 N N . HIS A 1 25 ? -15.756 17.329 -3.387 1.00 0.00 25 HIS A N 8
ATOM 3995 C CA . HIS A 1 25 ? -15.533 18.800 -3.475 1.00 0.00 25 HIS A CA 8
ATOM 3996 C C . HIS A 1 25 ? -16.254 19.380 -4.694 1.00 0.00 25 HIS A C 8
ATOM 3997 O O . HIS A 1 25 ? -17.043 20.298 -4.583 1.00 0.00 25 HIS A O 8
ATOM 4011 N N . LEU A 1 26 ? -15.986 18.856 -5.854 1.00 0.00 26 LEU A N 8
ATOM 4012 C CA . LEU A 1 26 ? -16.650 19.379 -7.083 1.00 0.00 26 LEU A CA 8
ATOM 4013 C C . LEU A 1 26 ? -18.119 18.951 -7.123 1.00 0.00 26 LEU A C 8
ATOM 4014 O O .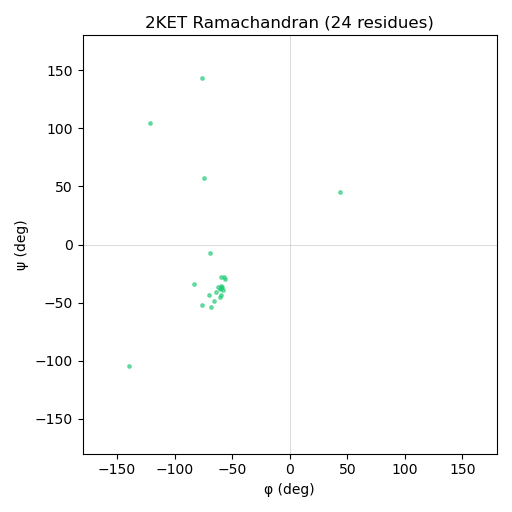 LEU A 1 26 ? -18.555 18.138 -6.331 1.00 0.00 26 LEU A O 8
ATOM 4033 N N . GLY A 1 1 ? -1.547 -21.677 3.177 1.00 0.00 1 GLY A N 9
ATOM 4034 C CA . GLY A 1 1 ? -0.997 -20.354 2.765 1.00 0.00 1 GLY A CA 9
ATOM 4035 C C . GLY A 1 1 ? -1.661 -19.906 1.462 1.00 0.00 1 GLY A C 9
ATOM 4036 O O . GLY A 1 1 ? -1.115 -19.117 0.716 1.00 0.00 1 GLY A O 9
ATOM 4042 N N . ARG A 1 2 ? -2.834 -20.402 1.179 1.00 0.00 2 ARG A N 9
ATOM 4043 C CA . ARG A 1 2 ? -3.530 -20.001 -0.078 1.00 0.00 2 ARG A CA 9
ATOM 4044 C C . ARG A 1 2 ? -4.596 -18.944 0.229 1.00 0.00 2 ARG A C 9
ATOM 4045 O O . ARG A 1 2 ? -5.036 -18.219 -0.642 1.00 0.00 2 ARG A O 9
ATOM 4066 N N . PHE A 1 3 ? -5.018 -18.859 1.460 1.00 0.00 3 PHE A N 9
ATOM 4067 C CA . PHE A 1 3 ? -6.059 -17.864 1.834 1.00 0.00 3 PHE A CA 9
ATOM 4068 C C . PHE A 1 3 ? -5.577 -16.442 1.536 1.00 0.00 3 PHE A C 9
ATOM 4069 O O . PHE A 1 3 ? -6.358 -15.513 1.476 1.00 0.00 3 PHE A O 9
ATOM 4086 N N . LYS A 1 4 ? -4.298 -16.262 1.353 1.00 0.00 4 LYS A N 9
ATOM 4087 C CA . LYS A 1 4 ? -3.771 -14.902 1.067 1.00 0.00 4 LYS A CA 9
ATOM 4088 C C . LYS A 1 4 ? -4.487 -14.301 -0.144 1.00 0.00 4 LYS A C 9
ATOM 4089 O O . LYS A 1 4 ? -4.613 -13.100 -0.273 1.00 0.00 4 LYS A O 9
ATOM 4108 N N . ARG A 1 5 ? -4.954 -15.131 -1.035 1.00 0.00 5 ARG A N 9
ATOM 4109 C CA . ARG A 1 5 ? -5.657 -14.615 -2.238 1.00 0.00 5 ARG A CA 9
ATOM 4110 C C . ARG A 1 5 ? -6.880 -13.796 -1.824 1.00 0.00 5 ARG A C 9
ATOM 4111 O O . ARG A 1 5 ? -7.186 -12.776 -2.408 1.00 0.00 5 ARG A O 9
ATOM 4132 N N . PHE A 1 6 ? -7.578 -14.237 -0.817 1.00 0.00 6 PHE A N 9
ATOM 4133 C CA . PHE A 1 6 ? -8.775 -13.492 -0.356 1.00 0.00 6 PHE A CA 9
ATOM 4134 C C . PHE A 1 6 ? -8.350 -12.128 0.177 1.00 0.00 6 PHE A C 9
ATOM 4135 O O . PHE A 1 6 ? -8.858 -11.100 -0.226 1.00 0.00 6 PHE A O 9
ATOM 4152 N N . ARG A 1 7 ? -7.410 -12.116 1.074 1.00 0.00 7 ARG A N 9
ATOM 4153 C CA . ARG A 1 7 ? -6.927 -10.829 1.633 1.00 0.00 7 ARG A CA 9
ATOM 4154 C C . ARG A 1 7 ? -6.395 -9.951 0.498 1.00 0.00 7 ARG A C 9
ATOM 4155 O O . ARG A 1 7 ? -6.419 -8.739 0.568 1.00 0.00 7 ARG A O 9
ATOM 4176 N N . LYS A 1 8 ? -5.917 -10.560 -0.555 1.00 0.00 8 LYS A N 9
ATOM 4177 C CA . LYS A 1 8 ? -5.390 -9.773 -1.696 1.00 0.00 8 LYS A CA 9
ATOM 4178 C C . LYS A 1 8 ? -6.515 -8.966 -2.340 1.00 0.00 8 LYS A C 9
ATOM 4179 O O . LYS A 1 8 ? -6.377 -7.789 -2.602 1.00 0.00 8 LYS A O 9
ATOM 4198 N N . LYS A 1 9 ? -7.628 -9.590 -2.596 1.00 0.00 9 LYS A N 9
ATOM 4199 C CA . LYS A 1 9 ? -8.759 -8.859 -3.224 1.00 0.00 9 LYS A CA 9
ATOM 4200 C C . LYS A 1 9 ? -9.112 -7.632 -2.384 1.00 0.00 9 LYS A C 9
ATOM 4201 O O . LYS A 1 9 ? -9.484 -6.597 -2.900 1.00 0.00 9 LYS A O 9
ATOM 4220 N N . PHE A 1 10 ? -8.990 -7.742 -1.093 1.00 0.00 10 PHE A N 9
ATOM 4221 C CA . PHE A 1 10 ? -9.305 -6.589 -0.211 1.00 0.00 10 PHE A CA 9
ATOM 4222 C C . PHE A 1 10 ? -8.470 -5.380 -0.639 1.00 0.00 10 PHE A C 9
ATOM 4223 O O . PHE A 1 10 ? -8.937 -4.259 -0.639 1.00 0.00 10 PHE A O 9
ATOM 4240 N N . LYS A 1 11 ? -7.242 -5.603 -1.010 1.00 0.00 11 LYS A N 9
ATOM 4241 C CA . LYS A 1 11 ? -6.384 -4.469 -1.442 1.00 0.00 11 LYS A CA 9
ATOM 4242 C C . LYS A 1 11 ? -7.021 -3.779 -2.654 1.00 0.00 11 LYS A C 9
ATOM 4243 O O . LYS A 1 11 ? -7.063 -2.567 -2.743 1.00 0.00 11 LYS A O 9
ATOM 4262 N N . LYS A 1 12 ? -7.528 -4.547 -3.577 1.00 0.00 12 LYS A N 9
ATOM 4263 C CA . LYS A 1 12 ? -8.176 -3.950 -4.771 1.00 0.00 12 LYS A CA 9
ATOM 4264 C C . LYS A 1 12 ? -9.433 -3.208 -4.330 1.00 0.00 12 LYS A C 9
ATOM 4265 O O . LYS A 1 12 ? -9.718 -2.113 -4.775 1.00 0.00 12 LYS A O 9
ATOM 4284 N N . LEU A 1 13 ? -10.175 -3.799 -3.438 1.00 0.00 13 LEU A N 9
ATOM 4285 C CA . LEU A 1 13 ? -11.404 -3.148 -2.930 1.00 0.00 13 LEU A CA 9
ATOM 4286 C C . LEU A 1 13 ? -11.025 -1.804 -2.314 1.00 0.00 13 LEU A C 9
ATOM 4287 O O . LEU A 1 13 ? -11.647 -0.793 -2.566 1.00 0.00 13 LEU A O 9
ATOM 4303 N N . PHE A 1 14 ? -10.000 -1.790 -1.515 1.00 0.00 14 PHE A N 9
ATOM 4304 C CA . PHE A 1 14 ? -9.571 -0.518 -0.890 1.00 0.00 14 PHE A CA 9
ATOM 4305 C C . PHE A 1 14 ? -9.225 0.500 -1.974 1.00 0.00 14 PHE A C 9
ATOM 4306 O O . PHE A 1 14 ? -9.499 1.674 -1.848 1.00 0.00 14 PHE A O 9
ATOM 4323 N N . LYS A 1 15 ? -8.632 0.057 -3.045 1.00 0.00 15 LYS A N 9
ATOM 4324 C CA . LYS A 1 15 ? -8.283 1.000 -4.136 1.00 0.00 15 LYS A CA 9
ATOM 4325 C C . LYS A 1 15 ? -9.560 1.598 -4.724 1.00 0.00 15 LYS A C 9
ATOM 4326 O O . LYS A 1 15 ? -9.584 2.732 -5.159 1.00 0.00 15 LYS A O 9
ATOM 4345 N N . LYS A 1 16 ? -10.628 0.845 -4.729 1.00 0.00 16 LYS A N 9
ATOM 4346 C CA . LYS A 1 16 ? -11.904 1.370 -5.274 1.00 0.00 16 LYS A CA 9
ATOM 4347 C C . LYS A 1 16 ? -12.235 2.686 -4.569 1.00 0.00 16 LYS A C 9
ATOM 4348 O O . LYS A 1 16 ? -12.657 3.647 -5.181 1.00 0.00 16 LYS A O 9
ATOM 4367 N N . LEU A 1 17 ? -12.032 2.733 -3.284 1.00 0.00 17 LEU A N 9
ATOM 4368 C CA . LEU A 1 17 ? -12.320 3.986 -2.535 1.00 0.00 17 LEU A CA 9
ATOM 4369 C C . LEU A 1 17 ? -11.738 5.176 -3.293 1.00 0.00 17 LEU A C 9
ATOM 4370 O O . LEU A 1 17 ? -12.445 6.071 -3.713 1.00 0.00 17 LEU A O 9
ATOM 4386 N N . SER A 1 18 ? -10.449 5.183 -3.474 1.00 0.00 18 SER A N 9
ATOM 4387 C CA . SER A 1 18 ? -9.802 6.309 -4.212 1.00 0.00 18 SER A CA 9
ATOM 4388 C C . SER A 1 18 ? -10.615 6.642 -5.469 1.00 0.00 18 SER A C 9
ATOM 4389 O O . SER A 1 18 ? -10.967 5.762 -6.229 1.00 0.00 18 SER A O 9
ATOM 4397 N N . PRO A 1 19 ? -10.896 7.908 -5.639 1.00 0.00 19 PRO A N 9
ATOM 4398 C CA . PRO A 1 19 ? -11.691 8.367 -6.806 1.00 0.00 19 PRO A CA 9
ATOM 4399 C C . PRO A 1 19 ? -10.819 8.504 -8.063 1.00 0.00 19 PRO A C 9
ATOM 4400 O O . PRO A 1 19 ? -11.053 9.361 -8.891 1.00 0.00 19 PRO A O 9
ATOM 4411 N N . VAL A 1 20 ? -9.823 7.672 -8.216 1.00 0.00 20 VAL A N 9
ATOM 4412 C CA . VAL A 1 20 ? -8.947 7.764 -9.423 1.00 0.00 20 VAL A CA 9
ATOM 4413 C C . VAL A 1 20 ? -8.100 9.041 -9.374 1.00 0.00 20 VAL A C 9
ATOM 4414 O O . VAL A 1 20 ? -7.904 9.700 -10.376 1.00 0.00 20 VAL A O 9
ATOM 4427 N N . ILE A 1 21 ? -7.589 9.377 -8.214 1.00 0.00 21 ILE A N 9
ATOM 4428 C CA . ILE A 1 21 ? -6.738 10.603 -8.064 1.00 0.00 21 ILE A CA 9
ATOM 4429 C C . ILE A 1 21 ? -7.141 11.694 -9.065 1.00 0.00 21 ILE A C 9
ATOM 4430 O O . ILE A 1 21 ? -6.346 12.125 -9.876 1.00 0.00 21 ILE A O 9
ATOM 4446 N N . PRO A 1 22 ? -8.374 12.108 -8.965 1.00 0.00 22 PRO A N 9
ATOM 4447 C CA . PRO A 1 22 ? -8.903 13.158 -9.867 1.00 0.00 22 PRO A CA 9
ATOM 4448 C C . PRO A 1 22 ? -8.435 14.543 -9.410 1.00 0.00 22 PRO A C 9
ATOM 4449 O O . PRO A 1 22 ? -8.736 15.544 -10.027 1.00 0.00 22 PRO A O 9
ATOM 4460 N N . LEU A 1 23 ? -7.702 14.609 -8.330 1.00 0.00 23 LEU A N 9
ATOM 4461 C CA . LEU A 1 23 ? -7.219 15.932 -7.837 1.00 0.00 23 LEU A CA 9
ATOM 4462 C C . LEU A 1 23 ? -6.131 16.477 -8.764 1.00 0.00 23 LEU A C 9
ATOM 4463 O O . LEU A 1 23 ? -6.222 17.581 -9.265 1.00 0.00 23 LEU A O 9
ATOM 4479 N N . LEU A 1 24 ? -5.103 15.713 -8.994 1.00 0.00 24 LEU A N 9
ATOM 4480 C CA . LEU A 1 24 ? -4.009 16.180 -9.885 1.00 0.00 24 LEU A CA 9
ATOM 4481 C C . LEU A 1 24 ? -4.582 16.612 -11.236 1.00 0.00 24 LEU A C 9
ATOM 4482 O O . LEU A 1 24 ? -4.004 17.413 -11.941 1.00 0.00 24 LEU A O 9
ATOM 4498 N N . HIS A 1 25 ? -5.716 16.082 -11.600 1.00 0.00 25 HIS A N 9
ATOM 4499 C CA . HIS A 1 25 ? -6.330 16.457 -12.906 1.00 0.00 25 HIS A CA 9
ATOM 4500 C C . HIS A 1 25 ? -7.195 17.709 -12.745 1.00 0.00 25 HIS A C 9
ATOM 4501 O O . HIS A 1 25 ? -7.198 18.586 -13.586 1.00 0.00 25 HIS A O 9
ATOM 4515 N N . LEU A 1 26 ? -7.926 17.798 -11.672 1.00 0.00 26 LEU A N 9
ATOM 4516 C CA . LEU A 1 26 ? -8.789 18.996 -11.456 1.00 0.00 26 LEU A CA 9
ATOM 4517 C C . LEU A 1 26 ? -7.977 20.121 -10.811 1.00 0.00 26 LEU A C 9
ATOM 4518 O O . LEU A 1 26 ? -7.660 21.107 -11.448 1.00 0.00 26 LEU A O 9
ATOM 4537 N N . GLY A 1 1 ? -1.038 -21.846 1.720 1.00 0.00 1 GLY A N 10
ATOM 4538 C CA . GLY A 1 1 ? -1.155 -20.424 2.151 1.00 0.00 1 GLY A CA 10
ATOM 4539 C C . GLY A 1 1 ? -1.890 -19.619 1.076 1.00 0.00 1 GLY A C 10
ATOM 4540 O O . GLY A 1 1 ? -1.350 -18.692 0.507 1.00 0.00 1 GLY A O 10
ATOM 4546 N N . ARG A 1 2 ? -3.116 -19.965 0.794 1.00 0.00 2 ARG A N 10
ATOM 4547 C CA . ARG A 1 2 ? -3.881 -19.213 -0.243 1.00 0.00 2 ARG A CA 10
ATOM 4548 C C . ARG A 1 2 ? -4.685 -18.086 0.410 1.00 0.00 2 ARG A C 10
ATOM 4549 O O . ARG A 1 2 ? -5.366 -17.330 -0.255 1.00 0.00 2 ARG A O 10
ATOM 4570 N N . PHE A 1 3 ? -4.611 -17.968 1.707 1.00 0.00 3 PHE A N 10
ATOM 4571 C CA . PHE A 1 3 ? -5.365 -16.894 2.403 1.00 0.00 3 PHE A CA 10
ATOM 4572 C C . PHE A 1 3 ? -4.987 -15.528 1.830 1.00 0.00 3 PHE A C 10
ATOM 4573 O O . PHE A 1 3 ? -5.770 -14.599 1.837 1.00 0.00 3 PHE A O 10
ATOM 4590 N N . LYS A 1 4 ? -3.784 -15.400 1.342 1.00 0.00 4 LYS A N 10
ATOM 4591 C CA . LYS A 1 4 ? -3.340 -14.101 0.773 1.00 0.00 4 LYS A CA 10
ATOM 4592 C C . LYS A 1 4 ? -4.208 -13.720 -0.426 1.00 0.00 4 LYS A C 10
ATOM 4593 O O . LYS A 1 4 ? -4.559 -12.572 -0.614 1.00 0.00 4 LYS A O 10
ATOM 4612 N N . ARG A 1 5 ? -4.560 -14.676 -1.238 1.00 0.00 5 ARG A N 10
ATOM 4613 C CA . ARG A 1 5 ? -5.404 -14.373 -2.420 1.00 0.00 5 ARG A CA 10
ATOM 4614 C C . ARG A 1 5 ? -6.716 -13.743 -1.964 1.00 0.00 5 ARG A C 10
ATOM 4615 O O . ARG A 1 5 ? -7.186 -12.776 -2.532 1.00 0.00 5 ARG A O 10
ATOM 4636 N N . PHE A 1 6 ? -7.304 -14.281 -0.935 1.00 0.00 6 PHE A N 10
ATOM 4637 C CA . PHE A 1 6 ? -8.578 -13.719 -0.426 1.00 0.00 6 PHE A CA 10
ATOM 4638 C C . PHE A 1 6 ? -8.340 -12.299 0.073 1.00 0.00 6 PHE A C 10
ATOM 4639 O O . PHE A 1 6 ? -9.013 -11.366 -0.317 1.00 0.00 6 PHE A O 10
ATOM 4656 N N . ARG A 1 7 ? -7.373 -12.132 0.926 1.00 0.00 7 ARG A N 10
ATOM 4657 C CA . ARG A 1 7 ? -7.070 -10.778 1.444 1.00 0.00 7 ARG A CA 10
ATOM 4658 C C . ARG A 1 7 ? -6.695 -9.872 0.274 1.00 0.00 7 ARG A C 10
ATOM 4659 O O . ARG A 1 7 ? -6.976 -8.689 0.268 1.00 0.00 7 ARG A O 10
ATOM 4680 N N . LYS A 1 8 ? -6.072 -10.430 -0.729 1.00 0.00 8 LYS A N 10
ATOM 4681 C CA . LYS A 1 8 ? -5.688 -9.624 -1.911 1.00 0.00 8 LYS A CA 10
ATOM 4682 C C . LYS A 1 8 ? -6.938 -9.007 -2.532 1.00 0.00 8 LYS A C 10
ATOM 4683 O O . LYS A 1 8 ? -6.930 -7.883 -2.990 1.00 0.00 8 LYS A O 10
ATOM 4702 N N . LYS A 1 9 ? -8.020 -9.733 -2.542 1.00 0.00 9 LYS A N 10
ATOM 4703 C CA . LYS A 1 9 ? -9.271 -9.186 -3.120 1.00 0.00 9 LYS A CA 10
ATOM 4704 C C . LYS A 1 9 ? -9.743 -8.005 -2.276 1.00 0.00 9 LYS A C 10
ATOM 4705 O O . LYS A 1 9 ? -10.229 -7.015 -2.785 1.00 0.00 9 LYS A O 10
ATOM 4724 N N . PHE A 1 10 ? -9.596 -8.108 -0.984 1.00 0.00 10 PHE A N 10
ATOM 4725 C CA . PHE A 1 10 ? -10.024 -7.005 -0.091 1.00 0.00 10 PHE A CA 10
ATOM 4726 C C . PHE A 1 10 ? -9.146 -5.773 -0.337 1.00 0.00 10 PHE A C 10
ATOM 4727 O O . PHE A 1 10 ? -9.636 -4.674 -0.508 1.00 0.00 10 PHE A O 10
ATOM 4744 N N . LYS A 1 11 ? -7.855 -5.949 -0.356 1.00 0.00 11 LYS A N 10
ATOM 4745 C CA . LYS A 1 11 ? -6.958 -4.791 -0.594 1.00 0.00 11 LYS A CA 10
ATOM 4746 C C . LYS A 1 11 ? -7.262 -4.184 -1.969 1.00 0.00 11 LYS A C 10
ATOM 4747 O O . LYS A 1 11 ? -7.049 -3.011 -2.205 1.00 0.00 11 LYS A O 10
ATOM 4766 N N . LYS A 1 12 ? -7.767 -4.982 -2.873 1.00 0.00 12 LYS A N 10
ATOM 4767 C CA . LYS A 1 12 ? -8.096 -4.468 -4.226 1.00 0.00 12 LYS A CA 10
ATOM 4768 C C . LYS A 1 12 ? -9.250 -3.467 -4.134 1.00 0.00 12 LYS A C 10
ATOM 4769 O O . LYS A 1 12 ? -9.323 -2.518 -4.889 1.00 0.00 12 LYS A O 10
ATOM 4788 N N . LEU A 1 13 ? -10.147 -3.671 -3.209 1.00 0.00 13 LEU A N 10
ATOM 4789 C CA . LEU A 1 13 ? -11.290 -2.730 -3.059 1.00 0.00 13 LEU A CA 10
ATOM 4790 C C . LEU A 1 13 ? -10.764 -1.366 -2.620 1.00 0.00 13 LEU A C 10
ATOM 4791 O O . LEU A 1 13 ? -11.134 -0.336 -3.149 1.00 0.00 13 LEU A O 10
ATOM 4807 N N . PHE A 1 14 ? -9.892 -1.364 -1.652 1.00 0.00 14 PHE A N 10
ATOM 4808 C CA . PHE A 1 14 ? -9.315 -0.089 -1.158 1.00 0.00 14 PHE A CA 10
ATOM 4809 C C . PHE A 1 14 ? -8.726 0.692 -2.329 1.00 0.00 14 PHE A C 10
ATOM 4810 O O . PHE A 1 14 ? -8.877 1.892 -2.435 1.00 0.00 14 PHE A O 10
ATOM 4827 N N . LYS A 1 15 ? -8.055 0.006 -3.207 1.00 0.00 15 LYS A N 10
ATOM 4828 C CA . LYS A 1 15 ? -7.446 0.682 -4.379 1.00 0.00 15 LYS A CA 10
ATOM 4829 C C . LYS A 1 15 ? -8.532 1.333 -5.235 1.00 0.00 15 LYS A C 10
ATOM 4830 O O . LYS A 1 15 ? -8.394 2.449 -5.694 1.00 0.00 15 LYS A O 10
ATOM 4849 N N . LYS A 1 16 ? -9.608 0.635 -5.454 1.00 0.00 16 LYS A N 10
ATOM 4850 C CA . LYS A 1 16 ? -10.708 1.191 -6.283 1.00 0.00 16 LYS A CA 10
ATOM 4851 C C . LYS A 1 16 ? -11.341 2.404 -5.600 1.00 0.00 16 LYS A C 10
ATOM 4852 O O . LYS A 1 16 ? -11.721 3.363 -6.243 1.00 0.00 16 LYS A O 10
ATOM 4871 N N . LEU A 1 17 ? -11.468 2.367 -4.304 1.00 0.00 17 LEU A N 10
ATOM 4872 C CA . LEU A 1 17 ? -12.086 3.507 -3.583 1.00 0.00 17 LEU A CA 10
ATOM 4873 C C . LEU A 1 17 ? -11.028 4.542 -3.192 1.00 0.00 17 LEU A C 10
ATOM 4874 O O . LEU A 1 17 ? -11.336 5.568 -2.618 1.00 0.00 17 LEU A O 10
ATOM 4890 N N . SER A 1 18 ? -9.787 4.281 -3.496 1.00 0.00 18 SER A N 10
ATOM 4891 C CA . SER A 1 18 ? -8.708 5.251 -3.140 1.00 0.00 18 SER A CA 10
ATOM 4892 C C . SER A 1 18 ? -9.176 6.683 -3.419 1.00 0.00 18 SER A C 10
ATOM 4893 O O . SER A 1 18 ? -9.673 6.974 -4.488 1.00 0.00 18 SER A O 10
ATOM 4901 N N . PRO A 1 19 ? -9.005 7.529 -2.438 1.00 0.00 19 PRO A N 10
ATOM 4902 C CA . PRO A 1 19 ? -9.423 8.946 -2.576 1.00 0.00 19 PRO A CA 10
ATOM 4903 C C . PRO A 1 19 ? -8.484 9.695 -3.525 1.00 0.00 19 PRO A C 10
ATOM 4904 O O . PRO A 1 19 ? -8.865 10.663 -4.152 1.00 0.00 19 PRO A O 10
ATOM 4915 N N . VAL A 1 20 ? -7.261 9.257 -3.635 1.00 0.00 20 VAL A N 10
ATOM 4916 C CA . VAL A 1 20 ? -6.304 9.946 -4.544 1.00 0.00 20 VAL A CA 10
ATOM 4917 C C . VAL A 1 20 ? -6.953 10.182 -5.909 1.00 0.00 20 VAL A C 10
ATOM 4918 O O . VAL A 1 20 ? -6.714 11.180 -6.560 1.00 0.00 20 VAL A O 10
ATOM 4931 N N . ILE A 1 21 ? -7.773 9.269 -6.348 1.00 0.00 21 ILE A N 10
ATOM 4932 C CA . ILE A 1 21 ? -8.443 9.434 -7.672 1.00 0.00 21 ILE A CA 10
ATOM 4933 C C . ILE A 1 21 ? -9.816 8.761 -7.652 1.00 0.00 21 ILE A C 10
ATOM 4934 O O . ILE A 1 21 ? -9.952 7.615 -8.034 1.00 0.00 21 ILE A O 10
ATOM 4950 N N . PRO A 1 22 ? -10.792 9.502 -7.206 1.00 0.00 22 PRO A N 10
ATOM 4951 C CA . PRO A 1 22 ? -12.175 8.976 -7.134 1.00 0.00 22 PRO A CA 10
ATOM 4952 C C . PRO A 1 22 ? -12.791 8.911 -8.535 1.00 0.00 22 PRO A C 10
ATOM 4953 O O . PRO A 1 22 ? -13.883 8.413 -8.720 1.00 0.00 22 PRO A O 10
ATOM 4964 N N . LEU A 1 23 ? -12.099 9.411 -9.524 1.00 0.00 23 LEU A N 10
ATOM 4965 C CA . LEU A 1 23 ? -12.649 9.377 -10.909 1.00 0.00 23 LEU A CA 10
ATOM 4966 C C . LEU A 1 23 ? -12.509 7.967 -11.499 1.00 0.00 23 LEU A C 10
ATOM 4967 O O . LEU A 1 23 ? -13.164 7.617 -12.458 1.00 0.00 23 LEU A O 10
ATOM 4983 N N . LEU A 1 24 ? -11.654 7.161 -10.936 1.00 0.00 24 LEU A N 10
ATOM 4984 C CA . LEU A 1 24 ? -11.471 5.787 -11.465 1.00 0.00 24 LEU A CA 10
ATOM 4985 C C . LEU A 1 24 ? -12.707 4.933 -11.177 1.00 0.00 24 LEU A C 10
ATOM 4986 O O . LEU A 1 24 ? -13.039 4.033 -11.924 1.00 0.00 24 LEU A O 10
ATOM 5002 N N . HIS A 1 25 ? -13.388 5.202 -10.100 1.00 0.00 25 HIS A N 10
ATOM 5003 C CA . HIS A 1 25 ? -14.599 4.398 -9.765 1.00 0.00 25 HIS A CA 10
ATOM 5004 C C . HIS A 1 25 ? -15.847 5.020 -10.399 1.00 0.00 25 HIS A C 10
ATOM 5005 O O . HIS A 1 25 ? -16.948 4.535 -10.226 1.00 0.00 25 HIS A O 10
ATOM 5019 N N . LEU A 1 26 ? -15.688 6.089 -11.132 1.00 0.00 26 LEU A N 10
ATOM 5020 C CA . LEU A 1 26 ? -16.872 6.734 -11.773 1.00 0.00 26 LEU A CA 10
ATOM 5021 C C . LEU A 1 26 ? -17.727 5.680 -12.482 1.00 0.00 26 LEU A C 10
ATOM 5022 O O . LEU A 1 26 ? -17.514 5.380 -13.640 1.00 0.00 26 LEU A O 10
ATOM 5041 N N . GLY A 1 1 ? -0.496 -18.435 0.393 1.00 0.00 1 GLY A N 11
ATOM 5042 C CA . GLY A 1 1 ? -0.840 -19.881 0.279 1.00 0.00 1 GLY A CA 11
ATOM 5043 C C . GLY A 1 1 ? -2.306 -20.029 -0.134 1.00 0.00 1 GLY A C 11
ATOM 5044 O O . GLY A 1 1 ? -2.613 -20.504 -1.208 1.00 0.00 1 GLY A O 11
ATOM 5050 N N . ARG A 1 2 ? -3.216 -19.626 0.713 1.00 0.00 2 ARG A N 11
ATOM 5051 C CA . ARG A 1 2 ? -4.663 -19.748 0.364 1.00 0.00 2 ARG A CA 11
ATOM 5052 C C . ARG A 1 2 ? -5.432 -18.511 0.830 1.00 0.00 2 ARG A C 11
ATOM 5053 O O . ARG A 1 2 ? -6.330 -18.038 0.161 1.00 0.00 2 ARG A O 11
ATOM 5074 N N . PHE A 1 3 ? -5.090 -17.984 1.971 1.00 0.00 3 PHE A N 11
ATOM 5075 C CA . PHE A 1 3 ? -5.801 -16.787 2.480 1.00 0.00 3 PHE A CA 11
ATOM 5076 C C . PHE A 1 3 ? -5.189 -15.516 1.883 1.00 0.00 3 PHE A C 11
ATOM 5077 O O . PHE A 1 3 ? -5.818 -14.478 1.829 1.00 0.00 3 PHE A O 11
ATOM 5094 N N . LYS A 1 4 ? -3.965 -15.591 1.435 1.00 0.00 4 LYS A N 11
ATOM 5095 C CA . LYS A 1 4 ? -3.317 -14.394 0.844 1.00 0.00 4 LYS A CA 11
ATOM 5096 C C . LYS A 1 4 ? -4.158 -13.874 -0.316 1.00 0.00 4 LYS A C 11
ATOM 5097 O O . LYS A 1 4 ? -4.360 -12.687 -0.473 1.00 0.00 4 LYS A O 11
ATOM 5116 N N . ARG A 1 5 ? -4.656 -14.762 -1.129 1.00 0.00 5 ARG A N 11
ATOM 5117 C CA . ARG A 1 5 ? -5.490 -14.330 -2.278 1.00 0.00 5 ARG A CA 11
ATOM 5118 C C . ARG A 1 5 ? -6.726 -13.584 -1.770 1.00 0.00 5 ARG A C 11
ATOM 5119 O O . ARG A 1 5 ? -7.194 -12.643 -2.379 1.00 0.00 5 ARG A O 11
ATOM 5140 N N . PHE A 1 6 ? -7.255 -14.003 -0.652 1.00 0.00 6 PHE A N 11
ATOM 5141 C CA . PHE A 1 6 ? -8.453 -13.329 -0.095 1.00 0.00 6 PHE A CA 11
ATOM 5142 C C . PHE A 1 6 ? -8.112 -11.887 0.271 1.00 0.00 6 PHE A C 11
ATOM 5143 O O . PHE A 1 6 ? -8.825 -10.963 -0.065 1.00 0.00 6 PHE A O 11
ATOM 5160 N N . ARG A 1 7 ? -7.022 -11.690 0.954 1.00 0.00 7 ARG A N 11
ATOM 5161 C CA . ARG A 1 7 ? -6.624 -10.312 1.337 1.00 0.00 7 ARG A CA 11
ATOM 5162 C C . ARG A 1 7 ? -6.430 -9.465 0.082 1.00 0.00 7 ARG A C 11
ATOM 5163 O O . ARG A 1 7 ? -6.802 -8.309 0.033 1.00 0.00 7 ARG A O 11
ATOM 5184 N N . LYS A 1 8 ? -5.851 -10.037 -0.935 1.00 0.00 8 LYS A N 11
ATOM 5185 C CA . LYS A 1 8 ? -5.632 -9.278 -2.191 1.00 0.00 8 LYS A CA 11
ATOM 5186 C C . LYS A 1 8 ? -6.973 -8.830 -2.765 1.00 0.00 8 LYS A C 11
ATOM 5187 O O . LYS A 1 8 ? -7.133 -7.707 -3.199 1.00 0.00 8 LYS A O 11
ATOM 5206 N N . LYS A 1 9 ? -7.942 -9.701 -2.760 1.00 0.00 9 LYS A N 11
ATOM 5207 C CA . LYS A 1 9 ? -9.273 -9.325 -3.294 1.00 0.00 9 LYS A CA 11
ATOM 5208 C C . LYS A 1 9 ? -9.833 -8.167 -2.477 1.00 0.00 9 LYS A C 11
ATOM 5209 O O . LYS A 1 9 ? -10.301 -7.181 -3.011 1.00 0.00 9 LYS A O 11
ATOM 5228 N N . PHE A 1 10 ? -9.771 -8.273 -1.182 1.00 0.00 10 PHE A N 11
ATOM 5229 C CA . PHE A 1 10 ? -10.279 -7.178 -0.324 1.00 0.00 10 PHE A CA 11
ATOM 5230 C C . PHE A 1 10 ? -9.429 -5.931 -0.545 1.00 0.00 10 PHE A C 11
ATOM 5231 O O . PHE A 1 10 ? -9.935 -4.845 -0.747 1.00 0.00 10 PHE A O 11
ATOM 5248 N N . LYS A 1 11 ? -8.136 -6.084 -0.524 1.00 0.00 11 LYS A N 11
ATOM 5249 C CA . LYS A 1 11 ? -7.249 -4.918 -0.747 1.00 0.00 11 LYS A CA 11
ATOM 5250 C C . LYS A 1 11 ? -7.557 -4.301 -2.112 1.00 0.00 11 LYS A C 11
ATOM 5251 O O . LYS A 1 11 ? -7.283 -3.143 -2.361 1.00 0.00 11 LYS A O 11
ATOM 5270 N N . LYS A 1 12 ? -8.126 -5.073 -3.000 1.00 0.00 12 LYS A N 11
ATOM 5271 C CA . LYS A 1 12 ? -8.453 -4.544 -4.346 1.00 0.00 12 LYS A CA 11
ATOM 5272 C C . LYS A 1 12 ? -9.483 -3.423 -4.236 1.00 0.00 12 LYS A C 11
ATOM 5273 O O . LYS A 1 12 ? -9.366 -2.393 -4.870 1.00 0.00 12 LYS A O 11
ATOM 5292 N N . LEU A 1 13 ? -10.494 -3.610 -3.435 1.00 0.00 13 LEU A N 11
ATOM 5293 C CA . LEU A 1 13 ? -11.523 -2.550 -3.291 1.00 0.00 13 LEU A CA 11
ATOM 5294 C C . LEU A 1 13 ? -10.925 -1.337 -2.575 1.00 0.00 13 LEU A C 11
ATOM 5295 O O . LEU A 1 13 ? -11.312 -0.210 -2.811 1.00 0.00 13 LEU A O 11
ATOM 5311 N N . PHE A 1 14 ? -9.972 -1.560 -1.712 1.00 0.00 14 PHE A N 11
ATOM 5312 C CA . PHE A 1 14 ? -9.337 -0.428 -0.999 1.00 0.00 14 PHE A CA 11
ATOM 5313 C C . PHE A 1 14 ? -8.430 0.329 -1.967 1.00 0.00 14 PHE A C 11
ATOM 5314 O O . PHE A 1 14 ? -8.323 1.538 -1.926 1.00 0.00 14 PHE A O 11
ATOM 5331 N N . LYS A 1 15 ? -7.781 -0.386 -2.847 1.00 0.00 15 LYS A N 11
ATOM 5332 C CA . LYS A 1 15 ? -6.885 0.269 -3.830 1.00 0.00 15 LYS A CA 11
ATOM 5333 C C . LYS A 1 15 ? -7.684 1.249 -4.684 1.00 0.00 15 LYS A C 11
ATOM 5334 O O . LYS A 1 15 ? -7.234 2.334 -4.990 1.00 0.00 15 LYS A O 11
ATOM 5353 N N . LYS A 1 16 ? -8.875 0.877 -5.064 1.00 0.00 16 LYS A N 11
ATOM 5354 C CA . LYS A 1 16 ? -9.701 1.793 -5.886 1.00 0.00 16 LYS A CA 11
ATOM 5355 C C . LYS A 1 16 ? -9.796 3.139 -5.179 1.00 0.00 16 LYS A C 11
ATOM 5356 O O . LYS A 1 16 ? -9.778 4.185 -5.796 1.00 0.00 16 LYS A O 11
ATOM 5375 N N . LEU A 1 17 ? -9.877 3.113 -3.880 1.00 0.00 17 LEU A N 11
ATOM 5376 C CA . LEU A 1 17 ? -9.949 4.380 -3.116 1.00 0.00 17 LEU A CA 11
ATOM 5377 C C . LEU A 1 17 ? -8.689 5.201 -3.385 1.00 0.00 17 LEU A C 11
ATOM 5378 O O . LEU A 1 17 ? -8.738 6.267 -3.962 1.00 0.00 17 LEU A O 11
ATOM 5394 N N . SER A 1 18 ? -7.564 4.698 -2.955 1.00 0.00 18 SER A N 11
ATOM 5395 C CA . SER A 1 18 ? -6.265 5.404 -3.175 1.00 0.00 18 SER A CA 11
ATOM 5396 C C . SER A 1 18 ? -5.521 4.834 -4.400 1.00 0.00 18 SER A C 11
ATOM 5397 O O . SER A 1 18 ? -4.532 4.145 -4.235 1.00 0.00 18 SER A O 11
ATOM 5405 N N . PRO A 1 19 ? -5.998 5.125 -5.584 1.00 0.00 19 PRO A N 11
ATOM 5406 C CA . PRO A 1 19 ? -5.330 4.608 -6.808 1.00 0.00 19 PRO A CA 11
ATOM 5407 C C . PRO A 1 19 ? -3.972 5.291 -7.010 1.00 0.00 19 PRO A C 11
ATOM 5408 O O . PRO A 1 19 ? -2.966 4.859 -6.485 1.00 0.00 19 PRO A O 11
ATOM 5419 N N . VAL A 1 20 ? -3.938 6.354 -7.767 1.00 0.00 20 VAL A N 11
ATOM 5420 C CA . VAL A 1 20 ? -2.660 7.064 -8.007 1.00 0.00 20 VAL A CA 11
ATOM 5421 C C . VAL A 1 20 ? -2.879 8.582 -7.976 1.00 0.00 20 VAL A C 11
ATOM 5422 O O . VAL A 1 20 ? -2.247 9.326 -8.701 1.00 0.00 20 VAL A O 11
ATOM 5435 N N . ILE A 1 21 ? -3.767 9.046 -7.140 1.00 0.00 21 ILE A N 11
ATOM 5436 C CA . ILE A 1 21 ? -4.029 10.512 -7.054 1.00 0.00 21 ILE A CA 11
ATOM 5437 C C . ILE A 1 21 ? -4.433 11.085 -8.422 1.00 0.00 21 ILE A C 11
ATOM 5438 O O . ILE A 1 21 ? -3.938 12.116 -8.832 1.00 0.00 21 ILE A O 11
ATOM 5454 N N . PRO A 1 22 ? -5.328 10.399 -9.085 1.00 0.00 22 PRO A N 11
ATOM 5455 C CA . PRO A 1 22 ? -5.806 10.857 -10.412 1.00 0.00 22 PRO A CA 11
ATOM 5456 C C . PRO A 1 22 ? -6.813 11.998 -10.245 1.00 0.00 22 PRO A C 11
ATOM 5457 O O . PRO A 1 22 ? -7.075 12.748 -11.164 1.00 0.00 22 PRO A O 11
ATOM 5468 N N . LEU A 1 23 ? -7.383 12.128 -9.077 1.00 0.00 23 LEU A N 11
ATOM 5469 C CA . LEU A 1 23 ? -8.377 13.215 -8.847 1.00 0.00 23 LEU A CA 11
ATOM 5470 C C . LEU A 1 23 ? -7.703 14.581 -8.955 1.00 0.00 23 LEU A C 11
ATOM 5471 O O . LEU A 1 23 ? -8.154 15.458 -9.664 1.00 0.00 23 LEU A O 11
ATOM 5487 N N . LEU A 1 24 ? -6.625 14.768 -8.251 1.00 0.00 24 LEU A N 11
ATOM 5488 C CA . LEU A 1 24 ? -5.918 16.073 -8.304 1.00 0.00 24 LEU A CA 11
ATOM 5489 C C . LEU A 1 24 ? -5.634 16.455 -9.757 1.00 0.00 24 LEU A C 11
ATOM 5490 O O . LEU A 1 24 ? -5.442 17.610 -10.082 1.00 0.00 24 LEU A O 11
ATOM 5506 N N . HIS A 1 25 ? -5.609 15.490 -10.634 1.00 0.00 25 HIS A N 11
ATOM 5507 C CA . HIS A 1 25 ? -5.341 15.795 -12.069 1.00 0.00 25 HIS A CA 11
ATOM 5508 C C . HIS A 1 25 ? -6.623 16.270 -12.757 1.00 0.00 25 HIS A C 11
ATOM 5509 O O . HIS A 1 25 ? -6.586 17.028 -13.705 1.00 0.00 25 HIS A O 11
ATOM 5523 N N . LEU A 1 26 ? -7.758 15.833 -12.284 1.00 0.00 26 LEU A N 11
ATOM 5524 C CA . LEU A 1 26 ? -9.041 16.264 -12.909 1.00 0.00 26 LEU A CA 11
ATOM 5525 C C . LEU A 1 26 ? -9.560 17.535 -12.231 1.00 0.00 26 LEU A C 11
ATOM 5526 O O . LEU A 1 26 ? -9.845 18.519 -12.884 1.00 0.00 26 LEU A O 11
ATOM 5545 N N . GLY A 1 1 ? 2.437 -17.652 -0.825 1.00 0.00 1 GLY A N 12
ATOM 5546 C CA . GLY A 1 1 ? 1.341 -18.230 0.003 1.00 0.00 1 GLY A CA 12
ATOM 5547 C C . GLY A 1 1 ? 0.142 -18.551 -0.889 1.00 0.00 1 GLY A C 12
ATOM 5548 O O . GLY A 1 1 ? 0.220 -18.480 -2.100 1.00 0.00 1 GLY A O 12
ATOM 5554 N N . ARG A 1 2 ? -0.969 -18.904 -0.303 1.00 0.00 2 ARG A N 12
ATOM 5555 C CA . ARG A 1 2 ? -2.173 -19.228 -1.122 1.00 0.00 2 ARG A CA 12
ATOM 5556 C C . ARG A 1 2 ? -3.391 -18.459 -0.603 1.00 0.00 2 ARG A C 12
ATOM 5557 O O . ARG A 1 2 ? -3.854 -17.520 -1.221 1.00 0.00 2 ARG A O 12
ATOM 5578 N N . PHE A 1 3 ? -3.912 -18.851 0.526 1.00 0.00 3 PHE A N 12
ATOM 5579 C CA . PHE A 1 3 ? -5.101 -18.142 1.081 1.00 0.00 3 PHE A CA 12
ATOM 5580 C C . PHE A 1 3 ? -4.845 -16.636 1.103 1.00 0.00 3 PHE A C 12
ATOM 5581 O O . PHE A 1 3 ? -5.762 -15.838 1.137 1.00 0.00 3 PHE A O 12
ATOM 5598 N N . LYS A 1 4 ? -3.604 -16.244 1.079 1.00 0.00 4 LYS A N 12
ATOM 5599 C CA . LYS A 1 4 ? -3.279 -14.795 1.093 1.00 0.00 4 LYS A CA 12
ATOM 5600 C C . LYS A 1 4 ? -3.983 -14.091 -0.068 1.00 0.00 4 LYS A C 12
ATOM 5601 O O . LYS A 1 4 ? -4.269 -12.912 -0.012 1.00 0.00 4 LYS A O 12
ATOM 5620 N N . ARG A 1 5 ? -4.262 -14.806 -1.123 1.00 0.00 5 ARG A N 12
ATOM 5621 C CA . ARG A 1 5 ? -4.945 -14.179 -2.284 1.00 0.00 5 ARG A CA 12
ATOM 5622 C C . ARG A 1 5 ? -6.340 -13.695 -1.880 1.00 0.00 5 ARG A C 12
ATOM 5623 O O . ARG A 1 5 ? -6.899 -12.806 -2.493 1.00 0.00 5 ARG A O 12
ATOM 5644 N N . PHE A 1 6 ? -6.906 -14.264 -0.849 1.00 0.00 6 PHE A N 12
ATOM 5645 C CA . PHE A 1 6 ? -8.253 -13.825 -0.410 1.00 0.00 6 PHE A CA 12
ATOM 5646 C C . PHE A 1 6 ? -8.176 -12.397 0.118 1.00 0.00 6 PHE A C 12
ATOM 5647 O O . PHE A 1 6 ? -8.898 -11.521 -0.315 1.00 0.00 6 PHE A O 12
ATOM 5664 N N . ARG A 1 7 ? -7.291 -12.151 1.042 1.00 0.00 7 ARG A N 12
ATOM 5665 C CA . ARG A 1 7 ? -7.154 -10.776 1.585 1.00 0.00 7 ARG A CA 12
ATOM 5666 C C . ARG A 1 7 ? -6.824 -9.814 0.444 1.00 0.00 7 ARG A C 12
ATOM 5667 O O . ARG A 1 7 ? -7.248 -8.675 0.427 1.00 0.00 7 ARG A O 12
ATOM 5688 N N . LYS A 1 8 ? -6.068 -10.276 -0.514 1.00 0.00 8 LYS A N 12
ATOM 5689 C CA . LYS A 1 8 ? -5.700 -9.413 -1.665 1.00 0.00 8 LYS A CA 12
ATOM 5690 C C . LYS A 1 8 ? -6.961 -8.924 -2.374 1.00 0.00 8 LYS A C 12
ATOM 5691 O O . LYS A 1 8 ? -7.013 -7.823 -2.883 1.00 0.00 8 LYS A O 12
ATOM 5710 N N . LYS A 1 9 ? -7.983 -9.733 -2.404 1.00 0.00 9 LYS A N 12
ATOM 5711 C CA . LYS A 1 9 ? -9.239 -9.312 -3.069 1.00 0.00 9 LYS A CA 12
ATOM 5712 C C . LYS A 1 9 ? -9.775 -8.068 -2.372 1.00 0.00 9 LYS A C 12
ATOM 5713 O O . LYS A 1 9 ? -10.054 -7.062 -2.992 1.00 0.00 9 LYS A O 12
ATOM 5732 N N . PHE A 1 10 ? -9.902 -8.133 -1.083 1.00 0.00 10 PHE A N 12
ATOM 5733 C CA . PHE A 1 10 ? -10.402 -6.960 -0.325 1.00 0.00 10 PHE A CA 12
ATOM 5734 C C . PHE A 1 10 ? -9.460 -5.778 -0.547 1.00 0.00 10 PHE A C 12
ATOM 5735 O O . PHE A 1 10 ? -9.853 -4.631 -0.465 1.00 0.00 10 PHE A O 12
ATOM 5752 N N . LYS A 1 11 ? -8.220 -6.053 -0.837 1.00 0.00 11 LYS A N 12
ATOM 5753 C CA . LYS A 1 11 ? -7.253 -4.957 -1.077 1.00 0.00 11 LYS A CA 12
ATOM 5754 C C . LYS A 1 11 ? -7.645 -4.198 -2.348 1.00 0.00 11 LYS A C 12
ATOM 5755 O O . LYS A 1 11 ? -7.310 -3.044 -2.523 1.00 0.00 11 LYS A O 12
ATOM 5774 N N . LYS A 1 12 ? -8.356 -4.844 -3.234 1.00 0.00 12 LYS A N 12
ATOM 5775 C CA . LYS A 1 12 ? -8.775 -4.172 -4.489 1.00 0.00 12 LYS A CA 12
ATOM 5776 C C . LYS A 1 12 ? -9.704 -3.003 -4.173 1.00 0.00 12 LYS A C 12
ATOM 5777 O O . LYS A 1 12 ? -9.516 -1.899 -4.643 1.00 0.00 1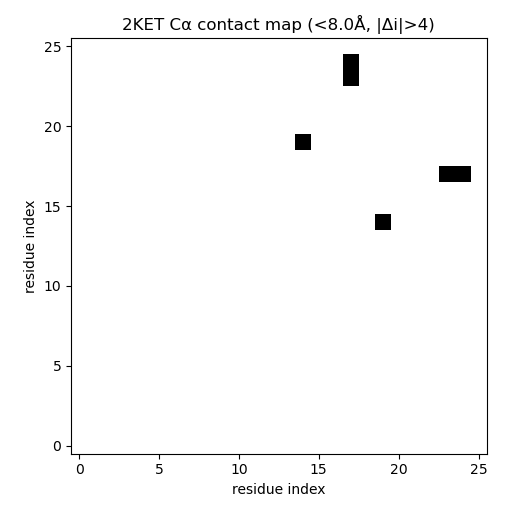2 LYS A O 12
ATOM 5796 N N . LEU A 1 13 ? -10.709 -3.241 -3.377 1.00 0.00 13 LEU A N 12
ATOM 5797 C CA . LEU A 1 13 ? -11.653 -2.148 -3.029 1.00 0.00 13 LEU A CA 12
ATOM 5798 C C . LEU A 1 13 ? -10.889 -0.981 -2.402 1.00 0.00 13 LEU A C 12
ATOM 5799 O O . LEU A 1 13 ? -11.280 0.163 -2.516 1.00 0.00 13 LEU A O 12
ATOM 5815 N N . PHE A 1 14 ? -9.795 -1.263 -1.748 1.00 0.00 14 PHE A N 12
ATOM 5816 C CA . PHE A 1 14 ? -9.001 -0.177 -1.129 1.00 0.00 14 PHE A CA 12
ATOM 5817 C C . PHE A 1 14 ? -8.241 0.574 -2.219 1.00 0.00 14 PHE A C 12
ATOM 5818 O O . PHE A 1 14 ? -8.171 1.787 -2.225 1.00 0.00 14 PHE A O 12
ATOM 5835 N N . LYS A 1 15 ? -7.679 -0.146 -3.148 1.00 0.00 15 LYS A N 12
ATOM 5836 C CA . LYS A 1 15 ? -6.931 0.507 -4.247 1.00 0.00 15 LYS A CA 12
ATOM 5837 C C . LYS A 1 15 ? -7.867 1.424 -5.036 1.00 0.00 15 LYS A C 12
ATOM 5838 O O . LYS A 1 15 ? -7.472 2.468 -5.516 1.00 0.00 15 LYS A O 12
ATOM 5857 N N . LYS A 1 16 ? -9.108 1.042 -5.171 1.00 0.00 16 LYS A N 12
ATOM 5858 C CA . LYS A 1 16 ? -10.067 1.888 -5.925 1.00 0.00 16 LYS A CA 12
ATOM 5859 C C . LYS A 1 16 ? -10.187 3.258 -5.258 1.00 0.00 16 LYS A C 12
ATOM 5860 O O . LYS A 1 16 ? -10.241 4.279 -5.914 1.00 0.00 16 LYS A O 12
ATOM 5879 N N . LEU A 1 17 ? -10.233 3.283 -3.957 1.00 0.00 17 LEU A N 12
ATOM 5880 C CA . LEU A 1 17 ? -10.352 4.576 -3.238 1.00 0.00 17 LEU A CA 12
ATOM 5881 C C . LEU A 1 17 ? -9.040 5.358 -3.331 1.00 0.00 17 LEU A C 12
ATOM 5882 O O . LEU A 1 17 ? -9.032 6.572 -3.387 1.00 0.00 17 LEU A O 12
ATOM 5898 N N . SER A 1 18 ? -7.931 4.672 -3.344 1.00 0.00 18 SER A N 12
ATOM 5899 C CA . SER A 1 18 ? -6.618 5.375 -3.431 1.00 0.00 18 SER A CA 12
ATOM 5900 C C . SER A 1 18 ? -6.229 5.598 -4.897 1.00 0.00 18 SER A C 12
ATOM 5901 O O . SER A 1 18 ? -6.378 4.718 -5.721 1.00 0.00 18 SER A O 12
ATOM 5909 N N . PRO A 1 19 ? -5.737 6.775 -5.168 1.00 0.00 19 PRO A N 12
ATOM 5910 C CA . PRO A 1 19 ? -5.316 7.128 -6.546 1.00 0.00 19 PRO A CA 12
ATOM 5911 C C . PRO A 1 19 ? -4.003 6.423 -6.906 1.00 0.00 19 PRO A C 12
ATOM 5912 O O . PRO A 1 19 ? -4.001 5.345 -7.467 1.00 0.00 19 PRO A O 12
ATOM 5923 N N . VAL A 1 20 ? -2.888 7.022 -6.590 1.00 0.00 20 VAL A N 12
ATOM 5924 C CA . VAL A 1 20 ? -1.584 6.395 -6.912 1.00 0.00 20 VAL A CA 12
ATOM 5925 C C . VAL A 1 20 ? -0.842 6.016 -5.624 1.00 0.00 20 VAL A C 12
ATOM 5926 O O . VAL A 1 20 ? 0.304 5.614 -5.662 1.00 0.00 20 VAL A O 12
ATOM 5939 N N . ILE A 1 21 ? -1.499 6.151 -4.492 1.00 0.00 21 ILE A N 12
ATOM 5940 C CA . ILE A 1 21 ? -0.871 5.816 -3.166 1.00 0.00 21 ILE A CA 12
ATOM 5941 C C . ILE A 1 21 ? 0.657 5.924 -3.216 1.00 0.00 21 ILE A C 12
ATOM 5942 O O . ILE A 1 21 ? 1.351 4.967 -2.940 1.00 0.00 21 ILE A O 12
ATOM 5958 N N . PRO A 1 22 ? 1.130 7.089 -3.570 1.00 0.00 22 PRO A N 12
ATOM 5959 C CA . PRO A 1 22 ? 2.586 7.320 -3.659 1.00 0.00 22 PRO A CA 12
ATOM 5960 C C . PRO A 1 22 ? 3.141 7.747 -2.296 1.00 0.00 22 PRO A C 12
ATOM 5961 O O . PRO A 1 22 ? 4.326 7.967 -2.140 1.00 0.00 22 PRO A O 12
ATOM 5972 N N . LEU A 1 23 ? 2.292 7.881 -1.313 1.00 0.00 23 LEU A N 12
ATOM 5973 C CA . LEU A 1 23 ? 2.768 8.311 0.034 1.00 0.00 23 LEU A CA 12
ATOM 5974 C C . LEU A 1 23 ? 3.493 7.166 0.749 1.00 0.00 23 LEU A C 12
ATOM 5975 O O . LEU A 1 23 ? 4.170 7.374 1.735 1.00 0.00 23 LEU A O 12
ATOM 5991 N N . LEU A 1 24 ? 3.362 5.962 0.265 1.00 0.00 24 LEU A N 12
ATOM 5992 C CA . LEU A 1 24 ? 4.050 4.825 0.926 1.00 0.00 24 LEU A CA 12
ATOM 5993 C C . LEU A 1 24 ? 5.555 5.089 0.964 1.00 0.00 24 LEU A C 12
ATOM 5994 O O . LEU A 1 24 ? 6.211 4.880 1.965 1.00 0.00 24 LEU A O 12
ATOM 6010 N N . HIS A 1 25 ? 6.100 5.554 -0.122 1.00 0.00 25 HIS A N 12
ATOM 6011 C CA . HIS A 1 25 ? 7.563 5.846 -0.162 1.00 0.00 25 HIS A CA 12
ATOM 6012 C C . HIS A 1 25 ? 7.823 7.295 0.258 1.00 0.00 25 HIS A C 12
ATOM 6013 O O . HIS A 1 25 ? 8.782 7.594 0.940 1.00 0.00 25 HIS A O 12
ATOM 6027 N N . LEU A 1 26 ? 6.974 8.195 -0.152 1.00 0.00 26 LEU A N 12
ATOM 6028 C CA . LEU A 1 26 ? 7.163 9.628 0.217 1.00 0.00 26 LEU A CA 12
ATOM 6029 C C . LEU A 1 26 ? 6.545 9.904 1.590 1.00 0.00 26 LEU A C 12
ATOM 6030 O O . LEU A 1 26 ? 5.769 9.117 2.094 1.00 0.00 26 LEU A O 12
ATOM 6049 N N . GLY A 1 1 ? -3.421 -18.600 -6.524 1.00 0.00 1 GLY A N 13
ATOM 6050 C CA . GLY A 1 1 ? -3.402 -18.114 -5.115 1.00 0.00 1 GLY A CA 13
ATOM 6051 C C . GLY A 1 1 ? -4.379 -18.939 -4.280 1.00 0.00 1 GLY A C 13
ATOM 6052 O O . GLY A 1 1 ? -5.141 -19.731 -4.799 1.00 0.00 1 GLY A O 13
ATOM 6058 N N . ARG A 1 2 ? -4.361 -18.762 -2.990 1.00 0.00 2 ARG A N 13
ATOM 6059 C CA . ARG A 1 2 ? -5.284 -19.531 -2.120 1.00 0.00 2 ARG A CA 13
ATOM 6060 C C . ARG A 1 2 ? -5.950 -18.580 -1.125 1.00 0.00 2 ARG A C 13
ATOM 6061 O O . ARG A 1 2 ? -6.194 -17.429 -1.425 1.00 0.00 2 ARG A O 13
ATOM 6082 N N . PHE A 1 3 ? -6.237 -19.043 0.055 1.00 0.00 3 PHE A N 13
ATOM 6083 C CA . PHE A 1 3 ? -6.874 -18.156 1.057 1.00 0.00 3 PHE A CA 13
ATOM 6084 C C . PHE A 1 3 ? -6.073 -16.859 1.171 1.00 0.00 3 PHE A C 13
ATOM 6085 O O . PHE A 1 3 ? -6.574 -15.838 1.599 1.00 0.00 3 PHE A O 13
ATOM 6102 N N . LYS A 1 4 ? -4.825 -16.895 0.784 1.00 0.00 4 LYS A N 13
ATOM 6103 C CA . LYS A 1 4 ? -3.984 -15.674 0.860 1.00 0.00 4 LYS A CA 13
ATOM 6104 C C . LYS A 1 4 ? -4.481 -14.642 -0.150 1.00 0.00 4 LYS A C 13
ATOM 6105 O O . LYS A 1 4 ? -4.720 -13.497 0.180 1.00 0.00 4 LYS A O 13
ATOM 6124 N N . ARG A 1 5 ? -4.645 -15.043 -1.377 1.00 0.00 5 ARG A N 13
ATOM 6125 C CA . ARG A 1 5 ? -5.134 -14.096 -2.409 1.00 0.00 5 ARG A CA 13
ATOM 6126 C C . ARG A 1 5 ? -6.409 -13.421 -1.910 1.00 0.00 5 ARG A C 13
ATOM 6127 O O . ARG A 1 5 ? -6.711 -12.297 -2.256 1.00 0.00 5 ARG A O 13
ATOM 6148 N N . PHE A 1 6 ? -7.156 -14.107 -1.088 1.00 0.00 6 PHE A N 13
ATOM 6149 C CA . PHE A 1 6 ? -8.410 -13.520 -0.549 1.00 0.00 6 PHE A CA 13
ATOM 6150 C C . PHE A 1 6 ? -8.091 -12.205 0.160 1.00 0.00 6 PHE A C 13
ATOM 6151 O O . PHE A 1 6 ? -8.809 -11.232 0.047 1.00 0.00 6 PHE A O 13
ATOM 6168 N N . ARG A 1 7 ? -7.009 -12.172 0.884 1.00 0.00 7 ARG A N 13
ATOM 6169 C CA . ARG A 1 7 ? -6.623 -10.929 1.595 1.00 0.00 7 ARG A CA 13
ATOM 6170 C C . ARG A 1 7 ? -6.308 -9.834 0.577 1.00 0.00 7 ARG A C 13
ATOM 6171 O O . ARG A 1 7 ? -6.734 -8.704 0.709 1.00 0.00 7 ARG A O 13
ATOM 6192 N N . LYS A 1 8 ? -5.570 -10.167 -0.442 1.00 0.00 8 LYS A N 13
ATOM 6193 C CA . LYS A 1 8 ? -5.232 -9.159 -1.474 1.00 0.00 8 LYS A CA 13
ATOM 6194 C C . LYS A 1 8 ? -6.515 -8.637 -2.121 1.00 0.00 8 LYS A C 13
ATOM 6195 O O . LYS A 1 8 ? -6.611 -7.486 -2.499 1.00 0.00 8 LYS A O 13
ATOM 6214 N N . LYS A 1 9 ? -7.506 -9.477 -2.244 1.00 0.00 9 LYS A N 13
ATOM 6215 C CA . LYS A 1 9 ? -8.782 -9.032 -2.855 1.00 0.00 9 LYS A CA 13
ATOM 6216 C C . LYS A 1 9 ? -9.337 -7.856 -2.061 1.00 0.00 9 LYS A C 13
ATOM 6217 O O . LYS A 1 9 ? -9.761 -6.859 -2.613 1.00 0.00 9 LYS A O 13
ATOM 6236 N N . PHE A 1 10 ? -9.324 -7.962 -0.762 1.00 0.00 10 PHE A N 13
ATOM 6237 C CA . PHE A 1 10 ? -9.838 -6.852 0.077 1.00 0.00 10 PHE A CA 13
ATOM 6238 C C . PHE A 1 10 ? -9.056 -5.581 -0.233 1.00 0.00 10 PHE A C 13
ATOM 6239 O O . PHE A 1 10 ? -9.595 -4.494 -0.250 1.00 0.00 10 PHE A O 13
ATOM 6256 N N . LYS A 1 11 ? -7.789 -5.714 -0.494 1.00 0.00 11 LYS A N 13
ATOM 6257 C CA . LYS A 1 11 ? -6.978 -4.521 -0.824 1.00 0.00 11 LYS A CA 13
ATOM 6258 C C . LYS A 1 11 ? -7.425 -3.981 -2.182 1.00 0.00 11 LYS A C 13
ATOM 6259 O O . LYS A 1 11 ? -7.156 -2.851 -2.537 1.00 0.00 11 LYS A O 13
ATOM 6278 N N . LYS A 1 12 ? -8.109 -4.794 -2.940 1.00 0.00 12 LYS A N 13
ATOM 6279 C CA . LYS A 1 12 ? -8.584 -4.363 -4.276 1.00 0.00 12 LYS A CA 13
ATOM 6280 C C . LYS A 1 12 ? -9.694 -3.326 -4.134 1.00 0.00 12 LYS A C 13
ATOM 6281 O O . LYS A 1 12 ? -9.636 -2.258 -4.709 1.00 0.00 12 LYS A O 13
ATOM 6300 N N . LEU A 1 13 ? -10.705 -3.628 -3.372 1.00 0.00 13 LEU A N 13
ATOM 6301 C CA . LEU A 1 13 ? -11.812 -2.652 -3.200 1.00 0.00 13 LEU A CA 13
ATOM 6302 C C . LEU A 1 13 ? -11.253 -1.328 -2.674 1.00 0.00 13 LEU A C 13
ATOM 6303 O O . LEU A 1 13 ? -11.808 -0.272 -2.905 1.00 0.00 13 LEU A O 13
ATOM 6319 N N . PHE A 1 14 ? -10.152 -1.379 -1.974 1.00 0.00 14 PHE A N 13
ATOM 6320 C CA . PHE A 1 14 ? -9.548 -0.134 -1.439 1.00 0.00 14 PHE A CA 13
ATOM 6321 C C . PHE A 1 14 ? -8.947 0.681 -2.579 1.00 0.00 14 PHE A C 13
ATOM 6322 O O . PHE A 1 14 ? -9.279 1.832 -2.782 1.00 0.00 14 PHE A O 13
ATOM 6339 N N . LYS A 1 15 ? -8.062 0.087 -3.326 1.00 0.00 15 LYS A N 13
ATOM 6340 C CA . LYS A 1 15 ? -7.434 0.814 -4.455 1.00 0.00 15 LYS A CA 13
ATOM 6341 C C . LYS A 1 15 ? -8.498 1.187 -5.491 1.00 0.00 15 LYS A C 13
ATOM 6342 O O . LYS A 1 15 ? -8.329 2.104 -6.268 1.00 0.00 15 LYS A O 13
ATOM 6361 N N . LYS A 1 16 ? -9.594 0.477 -5.508 1.00 0.00 16 LYS A N 13
ATOM 6362 C CA . LYS A 1 16 ? -10.665 0.783 -6.485 1.00 0.00 16 LYS A CA 13
ATOM 6363 C C . LYS A 1 16 ? -11.464 2.004 -6.029 1.00 0.00 16 LYS A C 13
ATOM 6364 O O . LYS A 1 16 ? -11.902 2.805 -6.830 1.00 0.00 16 LYS A O 13
ATOM 6383 N N . LEU A 1 17 ? -11.662 2.146 -4.747 1.00 0.00 17 LEU A N 13
ATOM 6384 C CA . LEU A 1 17 ? -12.438 3.302 -4.234 1.00 0.00 17 LEU A CA 13
ATOM 6385 C C . LEU A 1 17 ? -11.558 4.553 -4.154 1.00 0.00 17 LEU A C 13
ATOM 6386 O O . LEU A 1 17 ? -12.045 5.663 -4.059 1.00 0.00 17 LEU A O 13
ATOM 6402 N N . SER A 1 18 ? -10.266 4.385 -4.185 1.00 0.00 18 SER A N 13
ATOM 6403 C CA . SER A 1 18 ? -9.358 5.564 -4.106 1.00 0.00 18 SER A CA 13
ATOM 6404 C C . SER A 1 18 ? -9.546 6.484 -5.322 1.00 0.00 18 SER A C 13
ATOM 6405 O O . SER A 1 18 ? -9.712 7.678 -5.170 1.00 0.00 18 SER A O 13
ATOM 6413 N N . PRO A 1 19 ? -9.504 5.903 -6.496 1.00 0.00 19 PRO A N 13
ATOM 6414 C CA . PRO A 1 19 ? -9.662 6.696 -7.742 1.00 0.00 19 PRO A CA 13
ATOM 6415 C C . PRO A 1 19 ? -11.115 7.143 -7.929 1.00 0.00 19 PRO A C 13
ATOM 6416 O O . PRO A 1 19 ? -11.429 7.904 -8.823 1.00 0.00 19 PRO A O 13
ATOM 6427 N N . VAL A 1 20 ? -12.005 6.679 -7.097 1.00 0.00 20 VAL A N 13
ATOM 6428 C CA . VAL A 1 20 ? -13.429 7.079 -7.230 1.00 0.00 20 VAL A CA 13
ATOM 6429 C C . VAL A 1 20 ? -13.605 8.566 -6.888 1.00 0.00 20 VAL A C 13
ATOM 6430 O O . VAL A 1 20 ? -14.685 9.113 -6.996 1.00 0.00 20 VAL A O 13
ATOM 6443 N N . ILE A 1 21 ? -12.552 9.220 -6.472 1.00 0.00 21 ILE A N 13
ATOM 6444 C CA . ILE A 1 21 ? -12.655 10.663 -6.118 1.00 0.00 21 ILE A CA 13
ATOM 6445 C C . ILE A 1 21 ? -11.619 11.470 -6.919 1.00 0.00 21 ILE A C 13
ATOM 6446 O O . ILE A 1 21 ? -10.737 12.091 -6.370 1.00 0.00 21 ILE A O 13
ATOM 6462 N N . PRO A 1 22 ? -11.774 11.431 -8.217 1.00 0.00 22 PRO A N 13
ATOM 6463 C CA . PRO A 1 22 ? -10.847 12.161 -9.116 1.00 0.00 22 PRO A CA 13
ATOM 6464 C C . PRO A 1 22 ? -11.086 13.667 -9.006 1.00 0.00 22 PRO A C 13
ATOM 6465 O O . PRO A 1 22 ? -10.272 14.467 -9.423 1.00 0.00 22 PRO A O 13
ATOM 6476 N N . LEU A 1 23 ? -12.195 14.057 -8.443 1.00 0.00 23 LEU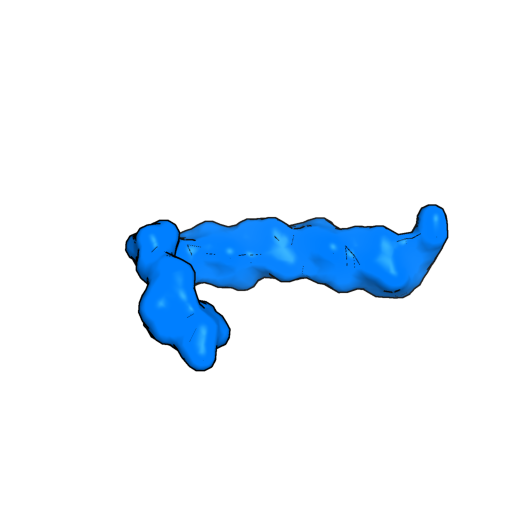 A N 13
ATOM 6477 C CA . LEU A 1 23 ? -12.482 15.514 -8.302 1.00 0.00 23 LEU A CA 13
ATOM 6478 C C . LEU A 1 23 ? -11.297 16.212 -7.634 1.00 0.00 23 LEU A C 13
ATOM 6479 O O . LEU A 1 23 ? -11.119 17.409 -7.749 1.00 0.00 23 LEU A O 13
ATOM 6495 N N . LEU A 1 24 ? -10.487 15.468 -6.936 1.00 0.00 24 LEU A N 13
ATOM 6496 C CA . LEU A 1 24 ? -9.312 16.073 -6.258 1.00 0.00 24 LEU A CA 13
ATOM 6497 C C . LEU A 1 24 ? -8.419 16.770 -7.285 1.00 0.00 24 LEU A C 13
ATOM 6498 O O . LEU A 1 24 ? -7.831 17.799 -7.020 1.00 0.00 24 LEU A O 13
ATOM 6514 N N . HIS A 1 25 ? -8.318 16.211 -8.459 1.00 0.00 25 HIS A N 13
ATOM 6515 C CA . HIS A 1 25 ? -7.467 16.829 -9.515 1.00 0.00 25 HIS A CA 13
ATOM 6516 C C . HIS A 1 25 ? -8.295 17.803 -10.358 1.00 0.00 25 HIS A C 13
ATOM 6517 O O . HIS A 1 25 ? -7.791 18.789 -10.858 1.00 0.00 25 HIS A O 13
ATOM 6531 N N . LEU A 1 26 ? -9.562 17.537 -10.514 1.00 0.00 26 LEU A N 13
ATOM 6532 C CA . LEU A 1 26 ? -10.421 18.451 -11.319 1.00 0.00 26 LEU A CA 13
ATOM 6533 C C . LEU A 1 26 ? -10.200 19.901 -10.884 1.00 0.00 26 LEU A C 13
ATOM 6534 O O . LEU A 1 26 ? -10.527 20.277 -9.776 1.00 0.00 26 LEU A O 13
ATOM 6553 N N . GLY A 1 1 ? -3.752 -17.621 6.133 1.00 0.00 1 GLY A N 14
ATOM 6554 C CA . GLY A 1 1 ? -3.733 -18.976 5.514 1.00 0.00 1 GLY A CA 14
ATOM 6555 C C . GLY A 1 1 ? -4.370 -18.910 4.126 1.00 0.00 1 GLY A C 14
ATOM 6556 O O . GLY A 1 1 ? -3.892 -18.223 3.245 1.00 0.00 1 GLY A O 14
ATOM 6562 N N . ARG A 1 2 ? -5.448 -19.619 3.923 1.00 0.00 2 ARG A N 14
ATOM 6563 C CA . ARG A 1 2 ? -6.115 -19.593 2.591 1.00 0.00 2 ARG A CA 14
ATOM 6564 C C . ARG A 1 2 ? -6.611 -18.179 2.279 1.00 0.00 2 ARG A C 14
ATOM 6565 O O . ARG A 1 2 ? -6.787 -17.809 1.135 1.00 0.00 2 ARG A O 14
ATOM 6586 N N . PHE A 1 3 ? -6.838 -17.386 3.290 1.00 0.00 3 PHE A N 14
ATOM 6587 C CA . PHE A 1 3 ? -7.320 -16.000 3.060 1.00 0.00 3 PHE A CA 14
ATOM 6588 C C . PHE A 1 3 ? -6.272 -15.203 2.267 1.00 0.00 3 PHE A C 14
ATOM 6589 O O . PHE A 1 3 ? -6.531 -14.111 1.804 1.00 0.00 3 PHE A O 14
ATOM 6606 N N . LYS A 1 4 ? -5.092 -15.741 2.106 1.00 0.00 4 LYS A N 14
ATOM 6607 C CA . LYS A 1 4 ? -4.042 -15.015 1.346 1.00 0.00 4 LYS A CA 14
ATOM 6608 C C . LYS A 1 4 ? -4.631 -14.495 0.043 1.00 0.00 4 LYS A C 14
ATOM 6609 O O . LYS A 1 4 ? -4.321 -13.409 -0.407 1.00 0.00 4 LYS A O 14
ATOM 6628 N N . ARG A 1 5 ? -5.487 -15.263 -0.560 1.00 0.00 5 ARG A N 14
ATOM 6629 C CA . ARG A 1 5 ? -6.112 -14.818 -1.828 1.00 0.00 5 ARG A CA 14
ATOM 6630 C C . ARG A 1 5 ? -7.030 -13.632 -1.551 1.00 0.00 5 ARG A C 14
ATOM 6631 O O . ARG A 1 5 ? -6.931 -12.594 -2.174 1.00 0.00 5 ARG A O 14
ATOM 6652 N N . PHE A 1 6 ? -7.914 -13.778 -0.607 1.00 0.00 6 PHE A N 14
ATOM 6653 C CA . PHE A 1 6 ? -8.830 -12.662 -0.271 1.00 0.00 6 PHE A CA 14
ATOM 6654 C C . PHE A 1 6 ? -8.012 -11.420 0.083 1.00 0.00 6 PHE A C 14
ATOM 6655 O O . PHE A 1 6 ? -8.435 -10.302 -0.133 1.00 0.00 6 PHE A O 14
ATOM 6672 N N . ARG A 1 7 ? -6.837 -11.612 0.621 1.00 0.00 7 ARG A N 14
ATOM 6673 C CA . ARG A 1 7 ? -5.986 -10.451 0.980 1.00 0.00 7 ARG A CA 14
ATOM 6674 C C . ARG A 1 7 ? -5.733 -9.602 -0.260 1.00 0.00 7 ARG A C 14
ATOM 6675 O O . ARG A 1 7 ? -5.768 -8.389 -0.217 1.00 0.00 7 ARG A O 14
ATOM 6696 N N . LYS A 1 8 ? -5.492 -10.236 -1.371 1.00 0.00 8 LYS A N 14
ATOM 6697 C CA . LYS A 1 8 ? -5.254 -9.477 -2.619 1.00 0.00 8 LYS A CA 14
ATOM 6698 C C . LYS A 1 8 ? -6.534 -8.748 -3.011 1.00 0.00 8 LYS A C 14
ATOM 6699 O O . LYS A 1 8 ? -6.552 -7.547 -3.203 1.00 0.00 8 LYS A O 14
ATOM 6718 N N . LYS A 1 9 ? -7.609 -9.471 -3.115 1.00 0.00 9 LYS A N 14
ATOM 6719 C CA . LYS A 1 9 ? -8.901 -8.841 -3.478 1.00 0.00 9 LYS A CA 14
ATOM 6720 C C . LYS A 1 9 ? -9.236 -7.745 -2.469 1.00 0.00 9 LYS A C 14
ATOM 6721 O O . LYS A 1 9 ? -9.799 -6.723 -2.807 1.00 0.00 9 LYS A O 14
ATOM 6740 N N . PHE A 1 10 ? -8.888 -7.953 -1.229 1.00 0.00 10 PHE A N 14
ATOM 6741 C CA . PHE A 1 10 ? -9.177 -6.932 -0.194 1.00 0.00 10 PHE A CA 14
ATOM 6742 C C . PHE A 1 10 ? -8.442 -5.635 -0.531 1.00 0.00 10 PHE A C 14
ATOM 6743 O O . PHE A 1 10 ? -8.989 -4.555 -0.439 1.00 0.00 10 PHE A O 14
ATOM 6760 N N . LYS A 1 11 ? -7.206 -5.736 -0.927 1.00 0.00 11 LYS A N 14
ATOM 6761 C CA . LYS A 1 11 ? -6.442 -4.515 -1.275 1.00 0.00 11 LYS A CA 14
ATOM 6762 C C . LYS A 1 11 ? -7.094 -3.834 -2.475 1.00 0.00 11 LYS A C 14
ATOM 6763 O O . LYS A 1 11 ? -7.343 -2.644 -2.472 1.00 0.00 11 LYS A O 14
ATOM 6782 N N . LYS A 1 12 ? -7.380 -4.587 -3.499 1.00 0.00 12 LYS A N 14
ATOM 6783 C CA . LYS A 1 12 ? -8.025 -4.002 -4.700 1.00 0.00 12 LYS A CA 14
ATOM 6784 C C . LYS A 1 12 ? -9.368 -3.387 -4.313 1.00 0.00 12 LYS A C 14
ATOM 6785 O O . LYS A 1 12 ? -9.734 -2.323 -4.771 1.00 0.00 12 LYS A O 14
ATOM 6804 N N . LEU A 1 13 ? -10.105 -4.053 -3.469 1.00 0.00 13 LEU A N 14
ATOM 6805 C CA . LEU A 1 13 ? -11.420 -3.514 -3.047 1.00 0.00 13 LEU A CA 14
ATOM 6806 C C . LEU A 1 13 ? -11.223 -2.191 -2.315 1.00 0.00 13 LEU A C 14
ATOM 6807 O O . LEU A 1 13 ? -11.910 -1.222 -2.567 1.00 0.00 13 LEU A O 14
ATOM 6823 N N . PHE A 1 14 ? -10.283 -2.142 -1.418 1.00 0.00 14 PHE A N 14
ATOM 6824 C CA . PHE A 1 14 ? -10.033 -0.882 -0.680 1.00 0.00 14 PHE A CA 14
ATOM 6825 C C . PHE A 1 14 ? -9.513 0.180 -1.645 1.00 0.00 14 PHE A C 14
ATOM 6826 O O . PHE A 1 14 ? -9.905 1.329 -1.596 1.00 0.00 14 PHE A O 14
ATOM 6843 N N . LYS A 1 15 ? -8.631 -0.201 -2.524 1.00 0.00 15 LYS A N 14
ATOM 6844 C CA . LYS A 1 15 ? -8.078 0.773 -3.496 1.00 0.00 15 LYS A CA 14
ATOM 6845 C C . LYS A 1 15 ? -9.190 1.307 -4.402 1.00 0.00 15 LYS A C 14
ATOM 6846 O O . LYS A 1 15 ? -9.199 2.464 -4.771 1.00 0.00 15 LYS A O 14
ATOM 6865 N N . LYS A 1 16 ? -10.128 0.474 -4.765 1.00 0.00 16 LYS A N 14
ATOM 6866 C CA . LYS A 1 16 ? -11.229 0.944 -5.642 1.00 0.00 16 LYS A CA 14
ATOM 6867 C C . LYS A 1 16 ? -12.076 1.987 -4.910 1.00 0.00 16 LYS A C 14
ATOM 6868 O O . LYS A 1 16 ? -12.504 2.968 -5.483 1.00 0.00 16 LYS A O 14
ATOM 6887 N N . LEU A 1 17 ? -12.319 1.781 -3.645 1.00 0.00 17 LEU A N 14
ATOM 6888 C CA . LEU A 1 17 ? -13.134 2.756 -2.876 1.00 0.00 17 LEU A CA 14
ATOM 6889 C C . LEU A 1 17 ? -12.400 4.093 -2.775 1.00 0.00 17 LEU A C 14
ATOM 6890 O O . LEU A 1 17 ? -13.004 5.148 -2.759 1.00 0.00 17 LEU A O 14
ATOM 6906 N N . SER A 1 18 ? -11.099 4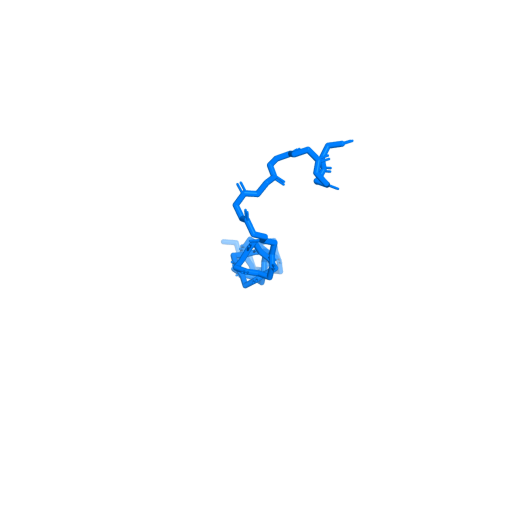.053 -2.701 1.00 0.00 18 SER A N 14
ATOM 6907 C CA . SER A 1 18 ? -10.314 5.316 -2.595 1.00 0.00 18 SER A CA 14
ATOM 6908 C C . SER A 1 18 ? -10.500 6.168 -3.853 1.00 0.00 18 SER A C 14
ATOM 6909 O O . SER A 1 18 ? -10.916 5.676 -4.883 1.00 0.00 18 SER A O 14
ATOM 6917 N N . PRO A 1 19 ? -10.179 7.424 -3.720 1.00 0.00 19 PRO A N 14
ATOM 6918 C CA . PRO A 1 19 ? -10.305 8.369 -4.854 1.00 0.00 19 PRO A CA 14
ATOM 6919 C C . PRO A 1 19 ? -9.208 8.115 -5.894 1.00 0.00 19 PRO A C 14
ATOM 6920 O O . PRO A 1 19 ? -8.223 8.816 -5.948 1.00 0.00 19 PRO A O 14
ATOM 6931 N N . VAL A 1 20 ? -9.391 7.117 -6.721 1.00 0.00 20 VAL A N 14
ATOM 6932 C CA . VAL A 1 20 ? -8.384 6.791 -7.783 1.00 0.00 20 VAL A CA 14
ATOM 6933 C C . VAL A 1 20 ? -6.972 6.615 -7.195 1.00 0.00 20 VAL A C 14
ATOM 6934 O O . VAL A 1 20 ? -5.995 7.113 -7.718 1.00 0.00 20 VAL A O 14
ATOM 6947 N N . ILE A 1 21 ? -6.857 5.877 -6.123 1.00 0.00 21 ILE A N 14
ATOM 6948 C CA . ILE A 1 21 ? -5.514 5.648 -5.515 1.00 0.00 21 ILE A CA 14
ATOM 6949 C C . ILE A 1 21 ? -4.871 4.302 -5.954 1.00 0.00 21 ILE A C 14
ATOM 6950 O O . ILE A 1 21 ? -3.741 4.043 -5.588 1.00 0.00 21 ILE A O 14
ATOM 6966 N N . PRO A 1 22 ? -5.572 3.475 -6.713 1.00 0.00 22 PRO A N 14
ATOM 6967 C CA . PRO A 1 22 ? -4.967 2.190 -7.136 1.00 0.00 22 PRO A CA 14
ATOM 6968 C C . PRO A 1 22 ? -3.997 2.421 -8.297 1.00 0.00 22 PRO A C 14
ATOM 6969 O O . PRO A 1 22 ? -3.413 1.495 -8.824 1.00 0.00 22 PRO A O 14
ATOM 6980 N N . LEU A 1 23 ? -3.815 3.651 -8.697 1.00 0.00 23 LEU A N 14
ATOM 6981 C CA . LEU A 1 23 ? -2.877 3.937 -9.820 1.00 0.00 23 LEU A CA 14
ATOM 6982 C C . LEU A 1 23 ? -1.568 3.179 -9.606 1.00 0.00 23 LEU A C 14
ATOM 6983 O O . LEU A 1 23 ? -0.945 2.711 -10.540 1.00 0.00 23 LEU A O 14
ATOM 6999 N N . LEU A 1 24 ? -1.150 3.055 -8.379 1.00 0.00 24 LEU A N 14
ATOM 7000 C CA . LEU A 1 24 ? 0.112 2.330 -8.090 1.00 0.00 24 LEU A CA 14
ATOM 7001 C C . LEU A 1 24 ? 0.054 0.930 -8.699 1.00 0.00 24 LEU A C 14
ATOM 7002 O O . LEU A 1 24 ? 1.036 0.411 -9.194 1.00 0.00 24 LEU A O 14
ATOM 7018 N N . HIS A 1 25 ? -1.096 0.319 -8.666 1.00 0.00 25 HIS A N 14
ATOM 7019 C CA . HIS A 1 25 ? -1.237 -1.049 -9.243 1.00 0.00 25 HIS A CA 14
ATOM 7020 C C . HIS A 1 25 ? -1.650 -0.964 -10.716 1.00 0.00 25 HIS A C 14
ATOM 7021 O O . HIS A 1 25 ? -1.517 -1.911 -11.463 1.00 0.00 25 HIS A O 14
ATOM 7035 N N . LEU A 1 26 ? -2.157 0.164 -11.133 1.00 0.00 26 LEU A N 14
ATOM 7036 C CA . LEU A 1 26 ? -2.587 0.313 -12.554 1.00 0.00 26 LEU A CA 14
ATOM 7037 C C . LEU A 1 26 ? -1.413 0.781 -13.420 1.00 0.00 26 LEU A C 14
ATOM 7038 O O . LEU A 1 26 ? -1.095 0.169 -14.421 1.00 0.00 26 LEU A O 14
ATOM 7057 N N . GLY A 1 1 ? -1.197 -20.935 3.143 1.00 0.00 1 GLY A N 15
ATOM 7058 C CA . GLY A 1 1 ? -2.485 -21.597 2.786 1.00 0.00 1 GLY A CA 15
ATOM 7059 C C . GLY A 1 1 ? -2.968 -21.084 1.429 1.00 0.00 1 GLY A C 15
ATOM 7060 O O . GLY A 1 1 ? -2.189 -20.864 0.524 1.00 0.00 1 GLY A O 15
ATOM 7066 N N . ARG A 1 2 ? -4.251 -20.897 1.278 1.00 0.00 2 ARG A N 15
ATOM 7067 C CA . ARG A 1 2 ? -4.781 -20.402 -0.024 1.00 0.00 2 ARG A CA 15
ATOM 7068 C C . ARG A 1 2 ? -5.630 -19.143 0.187 1.00 0.00 2 ARG A C 15
ATOM 7069 O O . ARG A 1 2 ? -5.817 -18.351 -0.713 1.00 0.00 2 ARG A O 15
ATOM 7090 N N . PHE A 1 3 ? -6.152 -18.961 1.369 1.00 0.00 3 PHE A N 15
ATOM 7091 C CA . PHE A 1 3 ? -6.994 -17.767 1.644 1.00 0.00 3 PHE A CA 15
ATOM 7092 C C . PHE A 1 3 ? -6.203 -16.480 1.404 1.00 0.00 3 PHE A C 15
ATOM 7093 O O . PHE A 1 3 ? -6.758 -15.400 1.343 1.00 0.00 3 PHE A O 15
ATOM 7110 N N . LYS A 1 4 ? -4.908 -16.581 1.277 1.00 0.00 4 LYS A N 15
ATOM 7111 C CA . LYS A 1 4 ? -4.084 -15.363 1.054 1.00 0.00 4 LYS A CA 15
ATOM 7112 C C . LYS A 1 4 ? -4.556 -14.618 -0.194 1.00 0.00 4 LYS A C 15
ATOM 7113 O O . LYS A 1 4 ? -4.457 -13.410 -0.282 1.00 0.00 4 LYS A O 15
ATOM 7132 N N . ARG A 1 5 ? -5.063 -15.327 -1.161 1.00 0.00 5 ARG A N 15
ATOM 7133 C CA . ARG A 1 5 ? -5.534 -14.658 -2.400 1.00 0.00 5 ARG A CA 15
ATOM 7134 C C . ARG A 1 5 ? -6.687 -13.711 -2.078 1.00 0.00 5 ARG A C 15
ATOM 7135 O O . ARG A 1 5 ? -6.693 -12.562 -2.474 1.00 0.00 5 ARG A O 15
ATOM 7156 N N . PHE A 1 6 ? -7.659 -14.190 -1.362 1.00 0.00 6 PHE A N 15
ATOM 7157 C CA . PHE A 1 6 ? -8.817 -13.329 -1.006 1.00 0.00 6 PHE A CA 15
ATOM 7158 C C . PHE A 1 6 ? -8.330 -12.088 -0.261 1.00 0.00 6 PHE A C 15
ATOM 7159 O O . PHE A 1 6 ? -8.867 -11.008 -0.411 1.00 0.00 6 PHE A O 15
ATOM 7176 N N . ARG A 1 7 ? -7.314 -12.238 0.541 1.00 0.00 7 ARG A N 15
ATOM 7177 C CA . ARG A 1 7 ? -6.785 -11.076 1.298 1.00 0.00 7 ARG A CA 15
ATOM 7178 C C . ARG A 1 7 ? -6.350 -9.980 0.328 1.00 0.00 7 ARG A C 15
ATOM 7179 O O . ARG A 1 7 ? -6.562 -8.807 0.563 1.00 0.00 7 ARG A O 15
ATOM 7200 N N . LYS A 1 8 ? -5.751 -10.354 -0.765 1.00 0.00 8 LYS A N 15
ATOM 7201 C CA . LYS A 1 8 ? -5.314 -9.337 -1.752 1.00 0.00 8 LYS A CA 15
ATOM 7202 C C . LYS A 1 8 ? -6.517 -8.509 -2.193 1.00 0.00 8 LYS A C 15
ATOM 7203 O O . LYS A 1 8 ? -6.447 -7.304 -2.327 1.00 0.00 8 LYS A O 15
ATOM 7222 N N . LYS A 1 9 ? -7.625 -9.158 -2.411 1.00 0.00 9 LYS A N 15
ATOM 7223 C CA . LYS A 1 9 ? -8.844 -8.429 -2.837 1.00 0.00 9 LYS A CA 15
ATOM 7224 C C . LYS A 1 9 ? -9.183 -7.346 -1.816 1.00 0.00 9 LYS A C 15
ATOM 7225 O O . LYS A 1 9 ? -9.721 -6.311 -2.149 1.00 0.00 9 LYS A O 15
ATOM 7244 N N . PHE A 1 10 ? -8.858 -7.571 -0.573 1.00 0.00 10 PHE A N 15
ATOM 7245 C CA . PHE A 1 10 ? -9.150 -6.549 0.462 1.00 0.00 10 PHE A CA 15
ATOM 7246 C C . PHE A 1 10 ? -8.427 -5.261 0.095 1.00 0.00 10 PHE A C 15
ATOM 7247 O O . PHE A 1 10 ? -9.012 -4.198 0.031 1.00 0.00 10 PHE A O 15
ATOM 7264 N N . LYS A 1 11 ? -7.158 -5.357 -0.168 1.00 0.00 11 LYS A N 15
ATOM 7265 C CA . LYS A 1 11 ? -6.393 -4.151 -0.557 1.00 0.00 11 LYS A CA 15
ATOM 7266 C C . LYS A 1 11 ? -6.915 -3.647 -1.899 1.00 0.00 11 LYS A C 15
ATOM 7267 O O . LYS A 1 11 ? -7.183 -2.476 -2.078 1.00 0.00 11 LYS A O 15
ATOM 7286 N N . LYS A 1 12 ? -7.081 -4.536 -2.838 1.00 0.00 12 LYS A N 15
ATOM 7287 C CA . LYS A 1 12 ? -7.606 -4.128 -4.163 1.00 0.00 12 LYS A CA 15
ATOM 7288 C C . LYS A 1 12 ? -9.010 -3.545 -3.987 1.00 0.00 12 LYS A C 15
ATOM 7289 O O . LYS A 1 12 ? -9.399 -2.614 -4.663 1.00 0.00 12 LYS A O 15
ATOM 7308 N N . LEU A 1 13 ? -9.768 -4.082 -3.069 1.00 0.00 13 LEU A N 15
ATOM 7309 C CA . LEU A 1 13 ? -11.137 -3.559 -2.830 1.00 0.00 13 LEU A CA 15
ATOM 7310 C C . LEU A 1 13 ? -11.050 -2.067 -2.519 1.00 0.00 13 LEU A C 15
ATOM 7311 O O . LEU A 1 13 ? -11.874 -1.282 -2.943 1.00 0.00 13 LEU A O 15
ATOM 7327 N N . PHE A 1 14 ? -10.046 -1.670 -1.792 1.00 0.00 14 PHE A N 15
ATOM 7328 C CA . PHE A 1 14 ? -9.891 -0.233 -1.467 1.00 0.00 14 PHE A CA 15
ATOM 7329 C C . PHE A 1 14 ? -9.698 0.561 -2.760 1.00 0.00 14 PHE A C 15
ATOM 7330 O O . PHE A 1 14 ? -10.231 1.639 -2.926 1.00 0.00 14 PHE A O 15
ATOM 7347 N N . LYS A 1 15 ? -8.942 0.026 -3.681 1.00 0.00 15 LYS A N 15
ATOM 7348 C CA . LYS A 1 15 ? -8.717 0.738 -4.966 1.00 0.00 15 LYS A CA 15
ATOM 7349 C C . LYS A 1 15 ? -10.057 1.015 -5.646 1.00 0.00 15 LYS A C 15
ATOM 7350 O O . LYS A 1 15 ? -10.219 1.989 -6.352 1.00 0.00 15 LYS A O 15
ATOM 7369 N N . LYS A 1 16 ? -11.023 0.166 -5.438 1.00 0.00 16 LYS A N 15
ATOM 7370 C CA . LYS A 1 16 ? -12.349 0.387 -6.066 1.00 0.00 16 LYS A CA 15
ATOM 7371 C C . LYS A 1 16 ? -12.948 1.697 -5.552 1.00 0.00 16 LYS A C 15
ATOM 7372 O O . LYS A 1 16 ? -13.486 2.488 -6.301 1.00 0.00 16 LYS A O 15
ATOM 7391 N N . LEU A 1 17 ? -12.858 1.922 -4.271 1.00 0.00 17 LEU A N 15
ATOM 7392 C CA . LEU A 1 17 ? -13.416 3.168 -3.683 1.00 0.00 17 LEU A CA 15
ATOM 7393 C C . LEU A 1 17 ? -12.527 4.371 -4.007 1.00 0.00 17 LEU A C 15
ATOM 7394 O O . LEU A 1 17 ? -12.977 5.499 -4.018 1.00 0.00 17 LEU A O 15
ATOM 7410 N N . SER A 1 18 ? -11.271 4.142 -4.266 1.00 0.00 18 SER A N 15
ATOM 7411 C CA . SER A 1 18 ? -10.361 5.280 -4.583 1.00 0.00 18 SER A CA 15
ATOM 7412 C C . SER A 1 18 ? -11.046 6.254 -5.543 1.00 0.00 18 SER A C 15
ATOM 7413 O O . SER A 1 18 ? -12.072 5.945 -6.116 1.00 0.00 18 SER A O 15
ATOM 7421 N N . PRO A 1 19 ? -10.443 7.400 -5.692 1.00 0.00 19 PRO A N 15
ATOM 7422 C CA . PRO A 1 19 ? -10.988 8.438 -6.600 1.00 0.00 19 PRO A CA 15
ATOM 7423 C C . PRO A 1 19 ? -10.941 7.948 -8.047 1.00 0.00 19 PRO A C 15
ATOM 7424 O O . PRO A 1 19 ? -10.306 8.539 -8.897 1.00 0.00 19 PRO A O 15
ATOM 7435 N N . VAL A 1 20 ? -11.612 6.863 -8.324 1.00 0.00 20 VAL A N 15
ATOM 7436 C CA . VAL A 1 20 ? -11.625 6.309 -9.710 1.00 0.00 20 VAL A CA 15
ATOM 7437 C C . VAL A 1 20 ? -10.242 6.416 -10.365 1.00 0.00 20 VAL A C 15
ATOM 7438 O O . VAL A 1 20 ? -10.130 6.430 -11.573 1.00 0.00 20 VAL A O 15
ATOM 7451 N N . ILE A 1 21 ? -9.190 6.477 -9.587 1.00 0.00 21 ILE A N 15
ATOM 7452 C CA . ILE A 1 21 ? -7.822 6.574 -10.183 1.00 0.00 21 ILE A CA 15
ATOM 7453 C C . ILE A 1 21 ? -6.780 6.035 -9.174 1.00 0.00 21 ILE A C 15
ATOM 7454 O O . ILE A 1 21 ? -5.911 6.739 -8.705 1.00 0.00 21 ILE A O 15
ATOM 7470 N N . PRO A 1 22 ? -6.916 4.774 -8.864 1.00 0.00 22 PRO A N 15
ATOM 7471 C CA . PRO A 1 22 ? -5.996 4.121 -7.911 1.00 0.00 22 PRO A CA 15
ATOM 7472 C C . PRO A 1 22 ? -4.759 3.579 -8.637 1.00 0.00 22 PRO A C 15
ATOM 7473 O O . PRO A 1 22 ? -3.750 3.284 -8.027 1.00 0.00 22 PRO A O 15
ATOM 7484 N N . LEU A 1 23 ? -4.833 3.436 -9.933 1.00 0.00 23 LEU A N 15
ATOM 7485 C CA . LEU A 1 23 ? -3.666 2.902 -10.695 1.00 0.00 23 LEU A CA 15
ATOM 7486 C C . LEU A 1 23 ? -2.580 3.971 -10.842 1.00 0.00 23 LEU A C 15
ATOM 7487 O O . LEU A 1 23 ? -1.404 3.671 -10.896 1.00 0.00 23 LEU A O 15
ATOM 7503 N N . LEU A 1 24 ? -2.965 5.212 -10.915 1.00 0.00 24 LEU A N 15
ATOM 7504 C CA . LEU A 1 24 ? -1.961 6.298 -11.067 1.00 0.00 24 LEU A CA 15
ATOM 7505 C C . LEU A 1 24 ? -0.932 6.237 -9.936 1.00 0.00 24 LEU A C 15
ATOM 7506 O O . LEU A 1 24 ? 0.184 6.701 -10.072 1.00 0.00 24 LEU A O 15
ATOM 7522 N N . HIS A 1 25 ? -1.298 5.672 -8.819 1.00 0.00 25 HIS A N 15
ATOM 7523 C CA . HIS A 1 25 ? -0.341 5.588 -7.677 1.00 0.00 25 HIS A CA 15
ATOM 7524 C C . HIS A 1 25 ? 0.528 4.334 -7.796 1.00 0.00 25 HIS A C 15
ATOM 7525 O O . HIS A 1 25 ? 1.686 4.333 -7.428 1.00 0.00 25 HIS A O 15
ATOM 7539 N N . LEU A 1 26 ? -0.019 3.266 -8.305 1.00 0.00 26 LEU A N 15
ATOM 7540 C CA . LEU A 1 26 ? 0.777 2.014 -8.445 1.00 0.00 26 LEU A CA 15
ATOM 7541 C C . LEU A 1 26 ? 1.484 1.982 -9.803 1.00 0.00 26 LEU A C 15
ATOM 7542 O O . LEU A 1 26 ? 2.691 2.082 -9.880 1.00 0.00 26 LEU A O 15
ATOM 7561 N N . GLY A 1 1 ? 0.415 -21.866 -1.101 1.00 0.00 1 GLY A N 16
ATOM 7562 C CA . GLY A 1 1 ? -0.658 -21.144 -0.357 1.00 0.00 1 GLY A CA 16
ATOM 7563 C C . GLY A 1 1 ? -1.225 -20.026 -1.233 1.00 0.00 1 GLY A C 16
ATOM 7564 O O . GLY A 1 1 ? -0.594 -19.009 -1.445 1.00 0.00 1 GLY A O 16
ATOM 7570 N N . ARG A 1 2 ? -2.412 -20.205 -1.746 1.00 0.00 2 ARG A N 16
ATOM 7571 C CA . ARG A 1 2 ? -3.019 -19.151 -2.612 1.00 0.00 2 ARG A CA 16
ATOM 7572 C C . ARG A 1 2 ? -4.143 -18.423 -1.868 1.00 0.00 2 ARG A C 16
ATOM 7573 O O . ARG A 1 2 ? -4.677 -17.440 -2.342 1.00 0.00 2 ARG A O 16
ATOM 7594 N N . PHE A 1 3 ? -4.508 -18.898 -0.708 1.00 0.00 3 PHE A N 16
ATOM 7595 C CA . PHE A 1 3 ? -5.596 -18.235 0.059 1.00 0.00 3 PHE A CA 16
ATOM 7596 C C . PHE A 1 3 ? -5.260 -16.765 0.287 1.00 0.00 3 PHE A C 16
ATOM 7597 O O . PHE A 1 3 ? -6.131 -15.922 0.361 1.00 0.00 3 PHE A O 16
ATOM 7614 N N . LYS A 1 4 ? -4.000 -16.447 0.386 1.00 0.00 4 LYS A N 16
ATOM 7615 C CA . LYS A 1 4 ? -3.613 -15.028 0.594 1.00 0.00 4 LYS A CA 16
ATOM 7616 C C . LYS A 1 4 ? -4.375 -14.154 -0.399 1.00 0.00 4 LYS A C 16
ATOM 7617 O O . LYS A 1 4 ? -4.601 -12.982 -0.173 1.00 0.00 4 LYS A O 16
ATOM 7636 N N . ARG A 1 5 ? -4.777 -14.729 -1.500 1.00 0.00 5 ARG A N 16
ATOM 7637 C CA . ARG A 1 5 ? -5.529 -13.956 -2.519 1.00 0.00 5 ARG A CA 16
ATOM 7638 C C . ARG A 1 5 ? -6.763 -13.317 -1.886 1.00 0.00 5 ARG A C 16
ATOM 7639 O O . ARG A 1 5 ? -7.200 -12.256 -2.283 1.00 0.00 5 ARG A O 16
ATOM 7660 N N . PHE A 1 6 ? -7.327 -13.954 -0.898 1.00 0.00 6 PHE A N 16
ATOM 7661 C CA . PHE A 1 6 ? -8.528 -13.378 -0.241 1.00 0.00 6 PHE A CA 16
ATOM 7662 C C . PHE A 1 6 ? -8.190 -11.982 0.281 1.00 0.00 6 PHE A C 16
ATOM 7663 O O . PHE A 1 6 ? -8.910 -11.028 0.063 1.00 0.00 6 PHE A O 16
ATOM 7680 N N . ARG A 1 7 ? -7.091 -11.864 0.964 1.00 0.00 7 ARG A N 16
ATOM 7681 C CA . ARG A 1 7 ? -6.686 -10.542 1.500 1.00 0.00 7 ARG A CA 16
ATOM 7682 C C . ARG A 1 7 ? -6.450 -9.571 0.345 1.00 0.00 7 ARG A C 16
ATOM 7683 O O . ARG A 1 7 ? -6.865 -8.429 0.382 1.00 0.00 7 ARG A O 16
ATOM 7704 N N . LYS A 1 8 ? -5.794 -10.023 -0.686 1.00 0.00 8 LYS A N 16
ATOM 7705 C CA . LYS A 1 8 ? -5.537 -9.140 -1.851 1.00 0.00 8 LYS A CA 16
ATOM 7706 C C . LYS A 1 8 ? -6.865 -8.627 -2.411 1.00 0.00 8 LYS A C 16
ATOM 7707 O O . LYS A 1 8 ? -6.939 -7.554 -2.977 1.00 0.00 8 LYS A O 16
ATOM 7726 N N . LYS A 1 9 ? -7.917 -9.385 -2.256 1.00 0.00 9 LYS A N 16
ATOM 7727 C CA . LYS A 1 9 ? -9.233 -8.943 -2.773 1.00 0.00 9 LYS A CA 16
ATOM 7728 C C . LYS A 1 9 ? -9.710 -7.727 -1.988 1.00 0.00 9 LYS A C 16
ATOM 7729 O O . LYS A 1 9 ? -10.009 -6.690 -2.546 1.00 0.00 9 LYS A O 16
ATOM 7748 N N . PHE A 1 10 ? -9.770 -7.843 -0.694 1.00 0.00 10 PHE A N 16
ATOM 7749 C CA . PHE A 1 10 ? -10.212 -6.690 0.130 1.00 0.00 10 PHE A CA 16
ATOM 7750 C C . PHE A 1 10 ? -9.276 -5.511 -0.122 1.00 0.00 10 PHE A C 16
ATOM 7751 O O . PHE A 1 10 ? -9.698 -4.377 -0.225 1.00 0.00 10 PHE A O 16
ATOM 7768 N N . LYS A 1 11 ? -8.004 -5.778 -0.242 1.00 0.00 11 LYS A N 16
ATOM 7769 C CA . LYS A 1 11 ? -7.037 -4.688 -0.510 1.00 0.00 11 LYS A CA 16
ATOM 7770 C C . LYS A 1 11 ? -7.343 -4.074 -1.872 1.00 0.00 11 LYS A C 16
ATOM 7771 O O . LYS A 1 11 ? -7.476 -2.875 -2.013 1.00 0.00 11 LYS A O 16
ATOM 7790 N N . LYS A 1 12 ? -7.469 -4.898 -2.874 1.00 0.00 12 LYS A N 16
ATOM 7791 C CA . LYS A 1 12 ? -7.782 -4.382 -4.228 1.00 0.00 12 LYS A CA 16
ATOM 7792 C C . LYS A 1 12 ? -9.075 -3.573 -4.171 1.00 0.00 12 LYS A C 16
ATOM 7793 O O . LYS A 1 12 ? -9.212 -2.546 -4.805 1.00 0.00 12 LYS A O 16
ATOM 7812 N N . LEU A 1 13 ? -10.019 -4.028 -3.395 1.00 0.00 13 LEU A N 16
ATOM 7813 C CA . LEU A 1 13 ? -11.300 -3.291 -3.268 1.00 0.00 13 LEU A CA 16
ATOM 7814 C C . LEU A 1 13 ? -11.011 -1.866 -2.810 1.00 0.00 13 LEU A C 16
ATOM 7815 O O . LEU A 1 13 ? -11.591 -0.915 -3.293 1.00 0.00 13 LEU A O 16
ATOM 7831 N N . PHE A 1 14 ? -10.097 -1.712 -1.897 1.00 0.00 14 PHE A N 16
ATOM 7832 C CA . PHE A 1 14 ? -9.747 -0.353 -1.427 1.00 0.00 14 PHE A CA 16
ATOM 7833 C C . PHE A 1 14 ? -8.987 0.371 -2.533 1.00 0.00 14 PHE A C 16
ATOM 7834 O O . PHE A 1 14 ? -9.222 1.527 -2.808 1.00 0.00 14 PHE A O 16
ATOM 7851 N N . LYS A 1 15 ? -8.088 -0.311 -3.182 1.00 0.00 15 LYS A N 16
ATOM 7852 C CA . LYS A 1 15 ? -7.329 0.329 -4.282 1.00 0.00 15 LYS A CA 16
ATOM 7853 C C . LYS A 1 15 ? -8.295 0.757 -5.383 1.00 0.00 15 LYS A C 16
ATOM 7854 O O . LYS A 1 15 ? -8.110 1.769 -6.027 1.00 0.00 15 LYS A O 16
ATOM 7873 N N . LYS A 1 16 ? -9.337 0.001 -5.593 1.00 0.00 16 LYS A N 16
ATOM 7874 C CA . LYS A 1 16 ? -10.318 0.379 -6.637 1.00 0.00 16 LYS A CA 16
ATOM 7875 C C . LYS A 1 16 ? -10.729 1.831 -6.419 1.00 0.00 16 LYS A C 16
ATOM 7876 O O . LYS A 1 16 ? -10.964 2.572 -7.352 1.00 0.00 16 LYS A O 16
ATOM 7895 N N . LEU A 1 17 ? -10.808 2.243 -5.182 1.00 0.00 17 LEU A N 16
ATOM 7896 C CA . LEU A 1 17 ? -11.193 3.652 -4.896 1.00 0.00 17 LEU A CA 16
ATOM 7897 C C . LEU A 1 17 ? -10.337 4.604 -5.732 1.00 0.00 17 LEU A C 16
ATOM 7898 O O . LEU A 1 17 ? -10.832 5.300 -6.592 1.00 0.00 17 LEU A O 16
ATOM 7914 N N . SER A 1 18 ? -9.057 4.646 -5.474 1.00 0.00 18 SER A N 16
ATOM 7915 C CA . SER A 1 18 ? -8.156 5.549 -6.255 1.00 0.00 18 SER A CA 16
ATOM 7916 C C . SER A 1 18 ? -7.489 4.794 -7.420 1.00 0.00 18 SER A C 16
ATOM 7917 O O . SER A 1 18 ? -6.386 4.306 -7.274 1.00 0.00 18 SER A O 16
ATOM 7925 N N . PRO A 1 19 ? -8.162 4.722 -8.542 1.00 0.00 19 PRO A N 16
ATOM 7926 C CA . PRO A 1 19 ? -7.590 4.019 -9.721 1.00 0.00 19 PRO A CA 16
ATOM 7927 C C . PRO A 1 19 ? -6.404 4.796 -10.296 1.00 0.00 19 PRO A C 16
ATOM 7928 O O . PRO A 1 19 ? -5.669 4.296 -11.123 1.00 0.00 19 PRO A O 16
ATOM 7939 N N . VAL A 1 20 ? -6.209 6.014 -9.861 1.00 0.00 20 VAL A N 16
ATOM 7940 C CA . VAL A 1 20 ? -5.071 6.832 -10.378 1.00 0.00 20 VAL A CA 16
ATOM 7941 C C . VAL A 1 20 ? -5.230 8.304 -9.958 1.00 0.00 20 VAL A C 16
ATOM 7942 O O . VAL A 1 20 ? -4.273 9.045 -9.958 1.00 0.00 20 VAL A O 16
ATOM 7955 N N . ILE A 1 21 ? -6.437 8.712 -9.615 1.00 0.00 21 ILE A N 16
ATOM 7956 C CA . ILE A 1 21 ? -6.722 10.132 -9.188 1.00 0.00 21 ILE A CA 16
ATOM 7957 C C . ILE A 1 21 ? -7.137 10.987 -10.405 1.00 0.00 21 ILE A C 16
ATOM 7958 O O . ILE A 1 21 ? -6.472 11.923 -10.796 1.00 0.00 21 ILE A O 16
ATOM 7974 N N . PRO A 1 22 ? -8.262 10.625 -10.958 1.00 0.00 22 PRO A N 16
ATOM 7975 C CA . PRO A 1 22 ? -8.808 11.351 -12.132 1.00 0.00 22 PRO A CA 16
ATOM 7976 C C . PRO A 1 22 ? -9.326 12.733 -11.719 1.00 0.00 22 PRO A C 16
ATOM 7977 O O . PRO A 1 22 ? -9.522 13.602 -12.544 1.00 0.00 22 PRO A O 16
ATOM 7988 N N . LEU A 1 23 ? -9.546 12.944 -10.449 1.00 0.00 23 LEU A N 16
ATOM 7989 C CA . LEU A 1 23 ? -10.046 14.274 -9.994 1.00 0.00 23 LEU A CA 16
ATOM 7990 C C . LEU A 1 23 ? -8.962 15.335 -10.197 1.00 0.00 23 LEU A C 16
ATOM 7991 O O . LEU A 1 23 ? -9.202 16.517 -10.056 1.00 0.00 23 LEU A O 16
ATOM 8007 N N . LEU A 1 24 ? -7.772 14.919 -10.528 1.00 0.00 24 LEU A N 16
ATOM 8008 C CA . LEU A 1 24 ? -6.672 15.893 -10.742 1.00 0.00 24 LEU A CA 16
ATOM 8009 C C . LEU A 1 24 ? -7.056 16.881 -11.843 1.00 0.00 24 LEU A C 16
ATOM 8010 O O . LEU A 1 24 ? -6.784 18.062 -11.760 1.00 0.00 24 LEU A O 16
ATOM 8026 N N . HIS A 1 25 ? -7.689 16.400 -12.875 1.00 0.00 25 HIS A N 16
ATOM 8027 C CA . HIS A 1 25 ? -8.096 17.302 -13.990 1.00 0.00 25 HIS A CA 16
ATOM 8028 C C . HIS A 1 25 ? -9.495 17.866 -13.735 1.00 0.00 25 HIS A C 16
ATOM 8029 O O . HIS A 1 25 ? -9.785 19.002 -14.052 1.00 0.00 25 HIS A O 16
ATOM 8043 N N . LEU A 1 26 ? -10.365 17.079 -13.165 1.00 0.00 26 LEU A N 16
ATOM 8044 C CA . LEU A 1 26 ? -11.747 17.566 -12.891 1.00 0.00 26 LEU A CA 16
ATOM 8045 C C . LEU A 1 26 ? -11.709 18.761 -11.934 1.00 0.00 26 LEU A C 16
ATOM 8046 O O . LEU A 1 26 ? -11.530 18.601 -10.742 1.00 0.00 26 LEU A O 16
ATOM 8065 N N . GLY A 1 1 ? -3.481 -22.883 0.984 1.00 0.00 1 GLY A N 17
ATOM 8066 C CA . GLY A 1 1 ? -4.847 -22.378 1.302 1.00 0.00 1 GLY A CA 17
ATOM 8067 C C . GLY A 1 1 ? -5.138 -21.127 0.473 1.00 0.00 1 GLY A C 17
ATOM 8068 O O . GLY A 1 1 ? -4.240 -20.423 0.053 1.00 0.00 1 GLY A O 17
ATOM 8074 N N . ARG A 1 2 ? -6.389 -20.843 0.233 1.00 0.00 2 ARG A N 17
ATOM 8075 C CA . ARG A 1 2 ? -6.740 -19.637 -0.570 1.00 0.00 2 ARG A CA 17
ATOM 8076 C C . ARG A 1 2 ? -6.966 -18.435 0.349 1.00 0.00 2 ARG A C 17
ATOM 8077 O O . ARG A 1 2 ? -7.496 -17.421 -0.061 1.00 0.00 2 ARG A O 17
ATOM 8098 N N . PHE A 1 3 ? -6.571 -18.536 1.589 1.00 0.00 3 PHE A N 17
ATOM 8099 C CA . PHE A 1 3 ? -6.766 -17.400 2.523 1.00 0.00 3 PHE A CA 17
ATOM 8100 C C . PHE A 1 3 ? -5.952 -16.202 2.051 1.00 0.00 3 PHE A C 17
ATOM 8101 O O . PHE A 1 3 ? -6.459 -15.108 1.900 1.00 0.00 3 PHE A O 17
ATOM 8118 N N . LYS A 1 4 ? -4.691 -16.405 1.810 1.00 0.00 4 LYS A N 17
ATOM 8119 C CA . LYS A 1 4 ? -3.834 -15.289 1.339 1.00 0.00 4 LYS A CA 17
ATOM 8120 C C . LYS A 1 4 ? -4.419 -14.697 0.057 1.00 0.00 4 LYS A C 17
ATOM 8121 O O . LYS A 1 4 ? -4.276 -13.523 -0.222 1.00 0.00 4 LYS A O 17
ATOM 8140 N N . ARG A 1 5 ? -5.080 -15.506 -0.725 1.00 0.00 5 ARG A N 17
ATOM 8141 C CA . ARG A 1 5 ? -5.676 -15.002 -1.987 1.00 0.00 5 ARG A CA 17
ATOM 8142 C C . ARG A 1 5 ? -6.793 -14.006 -1.682 1.00 0.00 5 ARG A C 17
ATOM 8143 O O . ARG A 1 5 ? -6.848 -12.928 -2.238 1.00 0.00 5 ARG A O 17
ATOM 8164 N N . PHE A 1 6 ? -7.684 -14.362 -0.802 1.00 0.00 6 PHE A N 17
ATOM 8165 C CA . PHE A 1 6 ? -8.799 -13.443 -0.460 1.00 0.00 6 PHE A CA 17
ATOM 8166 C C . PHE A 1 6 ? -8.244 -12.122 0.072 1.00 0.00 6 PHE A C 17
ATOM 8167 O O . PHE A 1 6 ? -8.803 -11.066 -0.147 1.00 0.00 6 PHE A O 17
ATOM 8184 N N . ARG A 1 7 ? -7.144 -12.177 0.768 1.00 0.00 7 ARG A N 17
ATOM 8185 C CA . ARG A 1 7 ? -6.542 -10.938 1.317 1.00 0.00 7 ARG A CA 17
ATOM 8186 C C . ARG A 1 7 ? -6.140 -9.998 0.182 1.00 0.00 7 ARG A C 17
ATOM 8187 O O . ARG A 1 7 ? -6.346 -8.802 0.243 1.00 0.00 7 ARG A O 17
ATOM 8208 N N . LYS A 1 8 ? -5.561 -10.535 -0.853 1.00 0.00 8 LYS A N 17
ATOM 8209 C CA . LYS A 1 8 ? -5.131 -9.691 -1.995 1.00 0.00 8 LYS A CA 17
ATOM 8210 C C . LYS A 1 8 ? -6.344 -8.981 -2.603 1.00 0.00 8 LYS A C 17
ATOM 8211 O O . LYS A 1 8 ? -6.287 -7.817 -2.948 1.00 0.00 8 LYS A O 17
ATOM 8230 N N . LYS A 1 9 ? -7.436 -9.674 -2.735 1.00 0.00 9 LYS A N 17
ATOM 8231 C CA . LYS A 1 9 ? -8.648 -9.045 -3.316 1.00 0.00 9 LYS A CA 17
ATOM 8232 C C . LYS A 1 9 ? -9.105 -7.873 -2.446 1.00 0.00 9 LYS A C 17
ATOM 8233 O O . LYS A 1 9 ? -9.549 -6.855 -2.940 1.00 0.00 9 LYS A O 17
ATOM 8252 N N . PHE A 1 10 ? -9.000 -8.009 -1.153 1.00 0.00 10 PHE A N 17
ATOM 8253 C CA . PHE A 1 10 ? -9.428 -6.907 -0.251 1.00 0.00 10 PHE A CA 17
ATOM 8254 C C . PHE A 1 10 ? -8.634 -5.637 -0.554 1.00 0.00 10 PHE A C 17
ATOM 8255 O O . PHE A 1 10 ? -9.143 -4.538 -0.455 1.00 0.00 10 PHE A O 17
ATOM 8272 N N . LYS A 1 11 ? -7.390 -5.774 -0.922 1.00 0.00 11 LYS A N 17
ATOM 8273 C CA . LYS A 1 11 ? -6.574 -4.571 -1.227 1.00 0.00 11 LYS A CA 17
ATOM 8274 C C . LYS A 1 11 ? -7.195 -3.805 -2.392 1.00 0.00 11 LYS A C 17
ATOM 8275 O O . LYS A 1 11 ? -7.343 -2.600 -2.353 1.00 0.00 11 LYS A O 17
ATOM 8294 N N . LYS A 1 12 ? -7.563 -4.501 -3.427 1.00 0.00 12 LYS A N 17
ATOM 8295 C CA . LYS A 1 12 ? -8.182 -3.829 -4.597 1.00 0.00 12 LYS A CA 17
ATOM 8296 C C . LYS A 1 12 ? -9.438 -3.075 -4.158 1.00 0.00 12 LYS A C 17
ATOM 8297 O O . LYS A 1 12 ? -9.757 -2.019 -4.666 1.00 0.00 12 LYS A O 17
ATOM 8316 N N . LEU A 1 13 ? -10.152 -3.620 -3.215 1.00 0.00 13 LEU A N 17
ATOM 8317 C CA . LEU A 1 13 ? -11.390 -2.961 -2.729 1.00 0.00 13 LEU A CA 17
ATOM 8318 C C . LEU A 1 13 ? -11.063 -1.572 -2.165 1.00 0.00 13 LEU A C 17
ATOM 8319 O O . LEU A 1 13 ? -11.868 -0.663 -2.222 1.00 0.00 13 LEU A O 17
ATOM 8335 N N . PHE A 1 14 ? -9.890 -1.401 -1.622 1.00 0.00 14 PHE A N 17
ATOM 8336 C CA . PHE A 1 14 ? -9.520 -0.079 -1.058 1.00 0.00 14 PHE A CA 17
ATOM 8337 C C . PHE A 1 14 ? -9.399 0.955 -2.172 1.00 0.00 14 PHE A C 17
ATOM 8338 O O . PHE A 1 14 ? -9.948 2.034 -2.095 1.00 0.00 14 PHE A O 17
ATOM 8355 N N . LYS A 1 15 ? -8.686 0.635 -3.211 1.00 0.00 15 LYS A N 17
ATOM 8356 C CA . LYS A 1 15 ? -8.538 1.604 -4.326 1.00 0.00 15 LYS A CA 17
ATOM 8357 C C . LYS A 1 15 ? -9.917 1.979 -4.860 1.00 0.00 15 LYS A C 17
ATOM 8358 O O . LYS A 1 15 ? -10.184 3.121 -5.176 1.00 0.00 15 LYS A O 17
ATOM 8377 N N . LYS A 1 16 ? -10.798 1.025 -4.951 1.00 0.00 16 LYS A N 17
ATOM 8378 C CA . LYS A 1 16 ? -12.163 1.325 -5.451 1.00 0.00 16 LYS A CA 17
ATOM 8379 C C . LYS A 1 16 ? -12.756 2.481 -4.645 1.00 0.00 16 LYS A C 17
ATOM 8380 O O . LYS A 1 16 ? -13.612 3.207 -5.113 1.00 0.00 16 LYS A O 17
ATOM 8399 N N . LEU A 1 17 ? -12.310 2.648 -3.427 1.00 0.00 17 LEU A N 17
ATOM 8400 C CA . LEU A 1 17 ? -12.844 3.743 -2.574 1.00 0.00 17 LEU A CA 17
ATOM 8401 C C . LEU A 1 17 ? -12.640 5.110 -3.232 1.00 0.00 17 LEU A C 17
ATOM 8402 O O . LEU A 1 17 ? -13.559 5.894 -3.345 1.00 0.00 17 LEU A O 17
ATOM 8418 N N . SER A 1 18 ? -11.441 5.408 -3.651 1.00 0.00 18 SER A N 17
ATOM 8419 C CA . SER A 1 18 ? -11.181 6.736 -4.286 1.00 0.00 18 SER A CA 17
ATOM 8420 C C . SER A 1 18 ? -11.402 6.668 -5.801 1.00 0.00 18 SER A C 17
ATOM 8421 O O . SER A 1 18 ? -10.641 6.044 -6.512 1.00 0.00 18 SER A O 17
ATOM 8429 N N . PRO A 1 19 ? -12.444 7.325 -6.244 1.00 0.00 19 PRO A N 17
ATOM 8430 C CA . PRO A 1 19 ? -12.773 7.351 -7.684 1.00 0.00 19 PRO A CA 17
ATOM 8431 C C . PRO A 1 19 ? -11.996 8.468 -8.385 1.00 0.00 19 PRO A C 17
ATOM 8432 O O . PRO A 1 19 ? -10.930 8.255 -8.929 1.00 0.00 19 PRO A O 17
ATOM 8443 N N . VAL A 1 20 ? -12.524 9.659 -8.367 1.00 0.00 20 VAL A N 17
ATOM 8444 C CA . VAL A 1 20 ? -11.832 10.797 -9.015 1.00 0.00 20 VAL A CA 17
ATOM 8445 C C . VAL A 1 20 ? -12.320 12.110 -8.403 1.00 0.00 20 VAL A C 17
ATOM 8446 O O . VAL A 1 20 ? -12.301 13.148 -9.033 1.00 0.00 20 VAL A O 17
ATOM 8459 N N . ILE A 1 21 ? -12.763 12.064 -7.176 1.00 0.00 21 ILE A N 17
ATOM 8460 C CA . ILE A 1 21 ? -13.260 13.303 -6.514 1.00 0.00 21 ILE A CA 17
ATOM 8461 C C . ILE A 1 21 ? -12.106 14.191 -5.997 1.00 0.00 21 ILE A C 17
ATOM 8462 O O . ILE A 1 21 ? -12.276 15.389 -5.888 1.00 0.00 21 ILE A O 17
ATOM 8478 N N . PRO A 1 22 ? -10.970 13.601 -5.684 1.00 0.00 22 PRO A N 17
ATOM 8479 C CA . PRO A 1 22 ? -9.835 14.407 -5.174 1.00 0.00 22 PRO A CA 17
ATOM 8480 C C . PRO A 1 22 ? -9.097 15.098 -6.326 1.00 0.00 22 PRO A C 17
ATOM 8481 O O . PRO A 1 22 ? -8.162 15.844 -6.115 1.00 0.00 22 PRO A O 17
ATOM 8492 N N . LEU A 1 23 ? -9.505 14.855 -7.542 1.00 0.00 23 LEU A N 17
ATOM 8493 C CA . LEU A 1 23 ? -8.817 15.500 -8.698 1.00 0.00 23 LEU A CA 17
ATOM 8494 C C . LEU A 1 23 ? -9.452 16.859 -9.007 1.00 0.00 23 LEU A C 17
ATOM 8495 O O . LEU A 1 23 ? -8.839 17.717 -9.611 1.00 0.00 23 LEU A O 17
ATOM 8511 N N . LEU A 1 24 ? -10.676 17.061 -8.602 1.00 0.00 24 LEU A N 17
ATOM 8512 C CA . LEU A 1 24 ? -11.347 18.357 -8.879 1.00 0.00 24 LEU A CA 17
ATOM 8513 C C . LEU A 1 24 ? -10.589 19.506 -8.207 1.00 0.00 24 LEU A C 17
ATOM 8514 O O . LEU A 1 24 ? -10.518 20.602 -8.726 1.00 0.00 24 LEU A O 17
ATOM 8530 N N . HIS A 1 25 ? -10.027 19.265 -7.056 1.00 0.00 25 HIS A N 17
ATOM 8531 C CA . HIS A 1 25 ? -9.278 20.347 -6.352 1.00 0.00 25 HIS A CA 17
ATOM 8532 C C . HIS A 1 25 ? -7.810 20.349 -6.783 1.00 0.00 25 HIS A C 17
ATOM 8533 O O . HIS A 1 25 ? -7.228 21.386 -7.038 1.00 0.00 25 HIS A O 17
ATOM 8547 N N . LEU A 1 26 ? -7.207 19.197 -6.861 1.00 0.00 26 LEU A N 17
ATOM 8548 C CA . LEU A 1 26 ? -5.773 19.127 -7.271 1.00 0.00 26 LEU A CA 17
ATOM 8549 C C . LEU A 1 26 ? -5.607 19.619 -8.712 1.00 0.00 26 LEU A C 17
ATOM 8550 O O . LEU A 1 26 ? -6.409 20.385 -9.206 1.00 0.00 26 LEU A O 17
ATOM 8569 N N . GLY A 1 1 ? -4.503 -22.932 -1.286 1.00 0.00 1 GLY A N 18
ATOM 8570 C CA . GLY A 1 1 ? -4.071 -21.559 -1.672 1.00 0.00 1 GLY A CA 18
ATOM 8571 C C . GLY A 1 1 ? -5.257 -20.803 -2.271 1.00 0.00 1 GLY A C 18
ATOM 8572 O O . GLY A 1 1 ? -5.211 -20.346 -3.396 1.00 0.00 1 GLY A O 18
ATOM 8578 N N . ARG A 1 2 ? -6.321 -20.670 -1.529 1.00 0.00 2 ARG A N 18
ATOM 8579 C CA . ARG A 1 2 ? -7.512 -19.945 -2.056 1.00 0.00 2 ARG A CA 18
ATOM 8580 C C . ARG A 1 2 ? -7.920 -18.822 -1.096 1.00 0.00 2 ARG A C 18
ATOM 8581 O O . ARG A 1 2 ? -8.535 -17.851 -1.490 1.00 0.00 2 ARG A O 18
ATOM 8602 N N . PHE A 1 3 ? -7.590 -18.952 0.160 1.00 0.00 3 PHE A N 18
ATOM 8603 C CA . PHE A 1 3 ? -7.965 -17.902 1.142 1.00 0.00 3 PHE A CA 18
ATOM 8604 C C . PHE A 1 3 ? -6.964 -16.745 1.092 1.00 0.00 3 PHE A C 18
ATOM 8605 O O . PHE A 1 3 ? -7.303 -15.603 1.330 1.00 0.00 3 PHE A O 18
ATOM 8622 N N . LYS A 1 4 ? -5.729 -17.038 0.791 1.00 0.00 4 LYS A N 18
ATOM 8623 C CA . LYS A 1 4 ? -4.700 -15.968 0.734 1.00 0.00 4 LYS A CA 18
ATOM 8624 C C . LYS A 1 4 ? -5.091 -14.906 -0.293 1.00 0.00 4 LYS A C 18
ATOM 8625 O O . LYS A 1 4 ? -4.862 -13.728 -0.104 1.00 0.00 4 LYS A O 18
ATOM 8644 N N . ARG A 1 5 ? -5.673 -15.317 -1.380 1.00 0.00 5 ARG A N 18
ATOM 8645 C CA . ARG A 1 5 ? -6.075 -14.341 -2.425 1.00 0.00 5 ARG A CA 18
ATOM 8646 C C . ARG A 1 5 ? -7.032 -13.303 -1.835 1.00 0.00 5 ARG A C 18
ATOM 8647 O O . ARG A 1 5 ? -7.017 -12.146 -2.207 1.00 0.00 5 ARG A O 18
ATOM 8668 N N . PHE A 1 6 ? -7.865 -13.711 -0.922 1.00 0.00 6 PHE A N 18
ATOM 8669 C CA . PHE A 1 6 ? -8.825 -12.757 -0.311 1.00 0.00 6 PHE A CA 18
ATOM 8670 C C . PHE A 1 6 ? -8.075 -11.598 0.344 1.00 0.00 6 PHE A C 18
ATOM 8671 O O . PHE A 1 6 ? -8.516 -10.466 0.319 1.00 0.00 6 PHE A O 18
ATOM 8688 N N . ARG A 1 7 ? -6.940 -11.868 0.926 1.00 0.00 7 ARG A N 18
ATOM 8689 C CA . ARG A 1 7 ? -6.168 -10.779 1.572 1.00 0.00 7 ARG A CA 18
ATOM 8690 C C . ARG A 1 7 ? -5.736 -9.770 0.514 1.00 0.00 7 ARG A C 18
ATOM 8691 O O . ARG A 1 7 ? -5.985 -8.586 0.626 1.00 0.00 7 ARG A O 18
ATOM 8712 N N . LYS A 1 8 ? -5.106 -10.237 -0.524 1.00 0.00 8 LYS A N 18
ATOM 8713 C CA . LYS A 1 8 ? -4.676 -9.317 -1.605 1.00 0.00 8 LYS A CA 18
ATOM 8714 C C . LYS A 1 8 ? -5.910 -8.664 -2.222 1.00 0.00 8 LYS A C 18
ATOM 8715 O O . LYS A 1 8 ? -5.944 -7.476 -2.473 1.00 0.00 8 LYS A O 18
ATOM 8734 N N . LYS A 1 9 ? -6.932 -9.440 -2.452 1.00 0.00 9 LYS A N 18
ATOM 8735 C CA . LYS A 1 9 ? -8.178 -8.886 -3.036 1.00 0.00 9 LYS A CA 18
ATOM 8736 C C . LYS A 1 9 ? -8.726 -7.785 -2.127 1.00 0.00 9 LYS A C 18
ATOM 8737 O O . LYS A 1 9 ? -9.412 -6.885 -2.566 1.00 0.00 9 LYS A O 18
ATOM 8756 N N . PHE A 1 10 ? -8.425 -7.855 -0.858 1.00 0.00 10 PHE A N 18
ATOM 8757 C CA . PHE A 1 10 ? -8.923 -6.823 0.084 1.00 0.00 10 PHE A CA 18
ATOM 8758 C C . PHE A 1 10 ? -8.342 -5.460 -0.279 1.00 0.00 10 PHE A C 18
ATOM 8759 O O . PHE A 1 10 ? -9.047 -4.474 -0.359 1.00 0.00 10 PHE A O 18
ATOM 8776 N N . LYS A 1 11 ? -7.061 -5.400 -0.506 1.00 0.00 11 LYS A N 18
ATOM 8777 C CA . LYS A 1 11 ? -6.436 -4.104 -0.873 1.00 0.00 11 LYS A CA 18
ATOM 8778 C C . LYS A 1 11 ? -7.059 -3.587 -2.166 1.00 0.00 11 LYS A C 18
ATOM 8779 O O . LYS A 1 11 ? -7.396 -2.426 -2.292 1.00 0.00 11 LYS A O 18
ATOM 8798 N N . LYS A 1 12 ? -7.219 -4.450 -3.126 1.00 0.00 12 LYS A N 18
ATOM 8799 C CA . LYS A 1 12 ? -7.823 -4.037 -4.416 1.00 0.00 12 LYS A CA 18
ATOM 8800 C C . LYS A 1 12 ? -9.229 -3.483 -4.178 1.00 0.00 12 LYS A C 18
ATOM 8801 O O . LYS A 1 12 ? -9.643 -2.521 -4.794 1.00 0.00 12 LYS A O 18
ATOM 8820 N N . LEU A 1 13 ? -9.966 -4.091 -3.294 1.00 0.00 13 LEU A N 18
ATOM 8821 C CA . LEU A 1 13 ? -11.344 -3.613 -3.015 1.00 0.00 13 LEU A CA 18
ATOM 8822 C C . LEU A 1 13 ? -11.309 -2.165 -2.513 1.00 0.00 13 LEU A C 18
ATOM 8823 O O . LEU A 1 13 ? -12.182 -1.375 -2.810 1.00 0.00 13 LEU A O 18
ATOM 8839 N N . PHE A 1 14 ? -10.306 -1.812 -1.760 1.00 0.00 14 PHE A N 18
ATOM 8840 C CA . PHE A 1 14 ? -10.219 -0.422 -1.253 1.00 0.00 14 PHE A CA 18
ATOM 8841 C C . PHE A 1 14 ? -9.921 0.522 -2.415 1.00 0.00 14 PHE A C 18
ATOM 8842 O O . PHE A 1 14 ? -10.345 1.660 -2.435 1.00 0.00 14 PHE A O 18
ATOM 8859 N N . LYS A 1 15 ? -9.197 0.047 -3.388 1.00 0.00 15 LYS A N 18
ATOM 8860 C CA . LYS A 1 15 ? -8.870 0.894 -4.557 1.00 0.00 15 LYS A CA 18
ATOM 8861 C C . LYS A 1 15 ? -10.143 1.215 -5.333 1.00 0.00 15 LYS A C 18
ATOM 8862 O O . LYS A 1 15 ? -10.422 2.355 -5.649 1.00 0.00 15 LYS A O 18
ATOM 8881 N N . LYS A 1 16 ? -10.922 0.218 -5.635 1.00 0.00 16 LYS A N 18
ATOM 8882 C CA . LYS A 1 16 ? -12.179 0.463 -6.379 1.00 0.00 16 LYS A CA 18
ATOM 8883 C C . LYS A 1 16 ? -13.149 1.247 -5.494 1.00 0.00 16 LYS A C 18
ATOM 8884 O O . LYS A 1 16 ? -13.850 2.132 -5.945 1.00 0.00 16 LYS A O 18
ATOM 8903 N N . LEU A 1 17 ? -13.190 0.919 -4.235 1.00 0.00 17 LEU A N 18
ATOM 8904 C CA . LEU A 1 17 ? -14.100 1.618 -3.298 1.00 0.00 17 LEU A CA 18
ATOM 8905 C C . LEU A 1 17 ? -13.401 2.828 -2.670 1.00 0.00 17 LEU A C 18
ATOM 8906 O O . LEU A 1 17 ? -13.916 3.459 -1.769 1.00 0.00 17 LEU A O 18
ATOM 8922 N N . SER A 1 18 ? -12.226 3.148 -3.137 1.00 0.00 18 SER A N 18
ATOM 8923 C CA . SER A 1 18 ? -11.480 4.308 -2.566 1.00 0.00 18 SER A CA 18
ATOM 8924 C C . SER A 1 18 ? -12.056 5.653 -3.043 1.00 0.00 18 SER A C 18
ATOM 8925 O O . SER A 1 18 ? -12.170 6.578 -2.263 1.00 0.00 18 SER A O 18
ATOM 8933 N N . PRO A 1 19 ? -12.372 5.738 -4.313 1.00 0.00 19 PRO A N 18
ATOM 8934 C CA . PRO A 1 19 ? -12.898 7.009 -4.877 1.00 0.00 19 PRO A CA 18
ATOM 8935 C C . PRO A 1 19 ? -14.341 7.279 -4.434 1.00 0.00 19 PRO A C 18
ATOM 8936 O O . PRO A 1 19 ? -15.284 6.837 -5.059 1.00 0.00 19 PRO A O 18
ATOM 8947 N N . VAL A 1 20 ? -14.499 8.032 -3.371 1.00 0.00 20 VAL A N 18
ATOM 8948 C CA . VAL A 1 20 ? -15.862 8.392 -2.857 1.00 0.00 20 VAL A CA 18
ATOM 8949 C C . VAL A 1 20 ? -16.909 7.331 -3.222 1.00 0.00 20 VAL A C 18
ATOM 8950 O O . VAL A 1 20 ? -17.785 7.563 -4.031 1.00 0.00 20 VAL A O 18
ATOM 8963 N N . ILE A 1 21 ? -16.829 6.174 -2.626 1.00 0.00 21 ILE A N 18
ATOM 8964 C CA . ILE A 1 21 ? -17.821 5.102 -2.932 1.00 0.00 21 ILE A CA 18
ATOM 8965 C C . ILE A 1 21 ? -18.710 4.864 -1.697 1.00 0.00 21 ILE A C 18
ATOM 8966 O O . ILE A 1 21 ? -18.444 5.403 -0.641 1.00 0.00 21 ILE A O 18
ATOM 8982 N N . PRO A 1 22 ? -19.744 4.076 -1.864 1.00 0.00 22 PRO A N 18
ATOM 8983 C CA . PRO A 1 22 ? -20.674 3.794 -0.735 1.00 0.00 22 PRO A CA 18
ATOM 8984 C C . PRO A 1 22 ? -19.959 3.083 0.416 1.00 0.00 22 PRO A C 18
ATOM 8985 O O . PRO A 1 22 ? -20.241 3.328 1.573 1.00 0.00 22 PRO A O 18
ATOM 8996 N N . LEU A 1 23 ? -19.035 2.215 0.121 1.00 0.00 23 LEU A N 18
ATOM 8997 C CA . LEU A 1 23 ? -18.307 1.509 1.214 1.00 0.00 23 LEU A CA 18
ATOM 8998 C C . LEU A 1 23 ? -17.910 2.522 2.296 1.00 0.00 23 LEU A C 18
ATOM 8999 O O . LEU A 1 23 ? -17.869 2.212 3.469 1.00 0.00 23 LEU A O 18
ATOM 9015 N N . LEU A 1 24 ? -17.618 3.728 1.900 1.00 0.00 24 LEU A N 18
ATOM 9016 C CA . LEU A 1 24 ? -17.222 4.768 2.886 1.00 0.00 24 LEU A CA 18
ATOM 9017 C C . LEU A 1 24 ? -18.331 4.958 3.925 1.00 0.00 24 LEU A C 18
ATOM 9018 O O . LEU A 1 24 ? -18.076 5.261 5.074 1.00 0.00 24 LEU A O 18
ATOM 9034 N N . HIS A 1 25 ? -19.558 4.786 3.527 1.00 0.00 25 HIS A N 18
ATOM 9035 C CA . HIS A 1 25 ? -20.686 4.964 4.486 1.00 0.00 25 HIS A CA 18
ATOM 9036 C C . HIS A 1 25 ? -20.578 3.962 5.639 1.00 0.00 25 HIS A C 18
ATOM 9037 O O . HIS A 1 25 ? -20.998 4.230 6.747 1.00 0.00 25 HIS A O 18
ATOM 9051 N N . LEU A 1 26 ? -20.018 2.810 5.391 1.00 0.00 26 LEU A N 18
ATOM 9052 C CA . LEU A 1 26 ? -19.886 1.797 6.479 1.00 0.00 26 LEU A CA 18
ATOM 9053 C C . LEU A 1 26 ? -18.765 2.196 7.440 1.00 0.00 26 LEU A C 18
ATOM 9054 O O . LEU A 1 26 ? -17.740 2.700 7.028 1.00 0.00 26 LEU A O 18
ATOM 9073 N N . GLY A 1 1 ? -0.203 -21.189 1.815 1.00 0.00 1 GLY A N 19
ATOM 9074 C CA . GLY A 1 1 ? -1.374 -20.354 2.208 1.00 0.00 1 GLY A CA 19
ATOM 9075 C C . GLY A 1 1 ? -2.041 -19.786 0.956 1.00 0.00 1 GLY A C 19
ATOM 9076 O O . GLY A 1 1 ? -1.522 -18.896 0.311 1.00 0.00 1 GLY A O 19
ATOM 9082 N N . ARG A 1 2 ? -3.192 -20.291 0.605 1.00 0.00 2 ARG A N 19
ATOM 9083 C CA . ARG A 1 2 ? -3.896 -19.779 -0.606 1.00 0.00 2 ARG A CA 19
ATOM 9084 C C . ARG A 1 2 ? -4.923 -18.721 -0.209 1.00 0.00 2 ARG A C 19
ATOM 9085 O O . ARG A 1 2 ? -5.288 -17.869 -0.994 1.00 0.00 2 ARG A O 19
ATOM 9106 N N . PHE A 1 3 ? -5.399 -18.772 1.003 1.00 0.00 3 PHE A N 19
ATOM 9107 C CA . PHE A 1 3 ? -6.403 -17.776 1.447 1.00 0.00 3 PHE A CA 19
ATOM 9108 C C . PHE A 1 3 ? -5.837 -16.361 1.300 1.00 0.00 3 PHE A C 19
ATOM 9109 O O . PHE A 1 3 ? -6.567 -15.390 1.275 1.00 0.00 3 PHE A O 19
ATOM 9126 N N . LYS A 1 4 ? -4.540 -16.238 1.194 1.00 0.00 4 LYS A N 19
ATOM 9127 C CA . LYS A 1 4 ? -3.941 -14.888 1.042 1.00 0.00 4 LYS A CA 19
ATOM 9128 C C . LYS A 1 4 ? -4.653 -14.150 -0.092 1.00 0.00 4 LYS A C 19
ATOM 9129 O O . LYS A 1 4 ? -4.652 -12.937 -0.158 1.00 0.00 4 LYS A O 19
ATOM 9148 N N . ARG A 1 5 ? -5.271 -14.882 -0.978 1.00 0.00 5 ARG A N 19
ATOM 9149 C CA . ARG A 1 5 ? -5.995 -14.236 -2.098 1.00 0.00 5 ARG A CA 19
ATOM 9150 C C . ARG A 1 5 ? -7.029 -13.263 -1.538 1.00 0.00 5 ARG A C 19
ATOM 9151 O O . ARG A 1 5 ? -7.286 -12.217 -2.102 1.00 0.00 5 ARG A O 19
ATOM 9172 N N . PHE A 1 6 ? -7.620 -13.600 -0.423 1.00 0.00 6 PHE A N 19
ATOM 9173 C CA . PHE A 1 6 ? -8.629 -12.697 0.185 1.00 0.00 6 PHE A CA 19
ATOM 9174 C C . PHE A 1 6 ? -7.994 -11.336 0.457 1.00 0.00 6 PHE A C 19
ATOM 9175 O O . PHE A 1 6 ? -8.585 -10.301 0.221 1.00 0.00 6 PHE A O 19
ATOM 9192 N N . ARG A 1 7 ? -6.785 -11.335 0.944 1.00 0.00 7 ARG A N 19
ATOM 9193 C CA . ARG A 1 7 ? -6.098 -10.049 1.222 1.00 0.00 7 ARG A CA 19
ATOM 9194 C C . ARG A 1 7 ? -5.925 -9.285 -0.087 1.00 0.00 7 ARG A C 19
ATOM 9195 O O . ARG A 1 7 ? -6.244 -8.117 -0.187 1.00 0.00 7 ARG A O 19
ATOM 9216 N N . LYS A 1 8 ? -5.435 -9.945 -1.095 1.00 0.00 8 LYS A N 19
ATOM 9217 C CA . LYS A 1 8 ? -5.257 -9.277 -2.405 1.00 0.00 8 LYS A CA 19
ATOM 9218 C C . LYS A 1 8 ? -6.617 -8.816 -2.924 1.00 0.00 8 LYS A C 19
ATOM 9219 O O . LYS A 1 8 ? -6.770 -7.716 -3.417 1.00 0.00 8 LYS A O 19
ATOM 9238 N N . LYS A 1 9 ? -7.611 -9.654 -2.804 1.00 0.00 9 LYS A N 19
ATOM 9239 C CA . LYS A 1 9 ? -8.966 -9.274 -3.271 1.00 0.00 9 LYS A CA 19
ATOM 9240 C C . LYS A 1 9 ? -9.460 -8.073 -2.468 1.00 0.00 9 LYS A C 19
ATOM 9241 O O . LYS A 1 9 ? -9.970 -7.114 -3.012 1.00 0.00 9 LYS A O 19
ATOM 9260 N N . PHE A 1 10 ? -9.302 -8.116 -1.174 1.00 0.00 10 PHE A N 19
ATOM 9261 C CA . PHE A 1 10 ? -9.747 -6.978 -0.333 1.00 0.00 10 PHE A CA 19
ATOM 9262 C C . PHE A 1 10 ? -8.916 -5.743 -0.676 1.00 0.00 10 PHE A C 19
ATOM 9263 O O . PHE A 1 10 ? -9.426 -4.652 -0.823 1.00 0.00 10 PHE A O 19
ATOM 9280 N N . LYS A 1 11 ? -7.635 -5.913 -0.817 1.00 0.00 11 LYS A N 19
ATOM 9281 C CA . LYS A 1 11 ? -6.770 -4.762 -1.165 1.00 0.00 11 LYS A CA 19
ATOM 9282 C C . LYS A 1 11 ? -7.212 -4.184 -2.509 1.00 0.00 11 LYS A C 19
ATOM 9283 O O . LYS A 1 11 ? -6.977 -3.030 -2.809 1.00 0.00 11 LYS A O 19
ATOM 9302 N N . LYS A 1 12 ? -7.852 -4.980 -3.320 1.00 0.00 12 LYS A N 19
ATOM 9303 C CA . LYS A 1 12 ? -8.310 -4.485 -4.638 1.00 0.00 12 LYS A CA 19
ATOM 9304 C C . LYS A 1 12 ? -9.439 -3.481 -4.448 1.00 0.00 12 LYS A C 19
ATOM 9305 O O . LYS A 1 12 ? -9.364 -2.354 -4.894 1.00 0.00 12 LYS A O 19
ATOM 9324 N N . LEU A 1 13 ? -10.484 -3.877 -3.779 1.00 0.00 13 LEU A N 19
ATOM 9325 C CA . LEU A 1 13 ? -11.603 -2.934 -3.557 1.00 0.00 13 LEU A CA 19
ATOM 9326 C C . LEU A 1 13 ? -11.137 -1.822 -2.621 1.00 0.00 13 LEU A C 19
ATOM 9327 O O . LEU A 1 13 ? -11.538 -0.682 -2.743 1.00 0.00 13 LEU A O 19
ATOM 9343 N N . PHE A 1 14 ? -10.280 -2.146 -1.694 1.00 0.00 14 PHE A N 19
ATOM 9344 C CA . PHE A 1 14 ? -9.777 -1.111 -0.766 1.00 0.00 14 PHE A CA 19
ATOM 9345 C C . PHE A 1 14 ? -8.911 -0.115 -1.538 1.00 0.00 14 PHE A C 19
ATOM 9346 O O . PHE A 1 14 ? -8.802 1.041 -1.179 1.00 0.00 14 PHE A O 19
ATOM 9363 N N . LYS A 1 15 ? -8.296 -0.555 -2.605 1.00 0.00 15 LYS A N 19
ATOM 9364 C CA . LYS A 1 15 ? -7.445 0.363 -3.401 1.00 0.00 15 LYS A CA 19
ATOM 9365 C C . LYS A 1 15 ? -8.288 1.524 -3.916 1.00 0.00 15 LYS A C 19
ATOM 9366 O O . LYS A 1 15 ? -7.875 2.667 -3.889 1.00 0.00 15 LYS A O 19
ATOM 9385 N N . LYS A 1 16 ? -9.473 1.244 -4.377 1.00 0.00 16 LYS A N 19
ATOM 9386 C CA . LYS A 1 16 ? -10.342 2.334 -4.880 1.00 0.00 16 LYS A CA 19
ATOM 9387 C C . LYS A 1 16 ? -10.538 3.369 -3.777 1.00 0.00 16 LYS A C 19
ATOM 9388 O O . LYS A 1 16 ? -10.484 4.562 -4.004 1.00 0.00 16 LYS A O 19
ATOM 9407 N N . LEU A 1 17 ? -10.756 2.911 -2.581 1.00 0.00 17 LEU A N 19
ATOM 9408 C CA . LEU A 1 17 ? -10.947 3.842 -1.445 1.00 0.00 17 LEU A CA 19
ATOM 9409 C C . LEU A 1 17 ? -9.607 4.434 -1.023 1.00 0.00 17 LEU A C 19
ATOM 9410 O O . LEU A 1 17 ? -9.428 5.634 -0.958 1.00 0.00 17 LEU A O 19
ATOM 9426 N N . SER A 1 18 ? -8.669 3.585 -0.727 1.00 0.00 18 SER A N 19
ATOM 9427 C CA . SER A 1 18 ? -7.327 4.069 -0.290 1.00 0.00 18 SER A CA 19
ATOM 9428 C C . SER A 1 18 ? -6.839 5.194 -1.207 1.00 0.00 18 SER A C 19
ATOM 9429 O O . SER A 1 18 ? -6.432 4.954 -2.326 1.00 0.00 18 SER A O 19
ATOM 9437 N N . PRO A 1 19 ? -6.898 6.395 -0.692 1.00 0.00 19 PRO A N 19
ATOM 9438 C CA . PRO A 1 19 ? -6.457 7.579 -1.463 1.00 0.00 19 PRO A CA 19
ATOM 9439 C C . PRO A 1 19 ? -4.930 7.686 -1.447 1.00 0.00 19 PRO A C 19
ATOM 9440 O O . PRO A 1 19 ? -4.314 7.690 -0.400 1.00 0.00 19 PRO A O 19
ATOM 9451 N N . VAL A 1 20 ? -4.326 7.771 -2.604 1.00 0.00 20 VAL A N 19
ATOM 9452 C CA . VAL A 1 20 ? -2.833 7.878 -2.697 1.00 0.00 20 VAL A CA 19
ATOM 9453 C C . VAL A 1 20 ? -2.139 7.061 -1.598 1.00 0.00 20 VAL A C 19
ATOM 9454 O O . VAL A 1 20 ? -1.058 7.396 -1.158 1.00 0.00 20 VAL A O 19
ATOM 9467 N N . ILE A 1 21 ? -2.751 6.004 -1.141 1.00 0.00 21 ILE A N 19
ATOM 9468 C CA . ILE A 1 21 ? -2.122 5.187 -0.060 1.00 0.00 21 ILE A CA 19
ATOM 9469 C C . ILE A 1 21 ? -1.428 3.918 -0.611 1.00 0.00 21 ILE A C 19
ATOM 9470 O O . ILE A 1 21 ? -0.403 3.520 -0.096 1.00 0.00 21 ILE A O 19
ATOM 9486 N N . PRO A 1 22 ? -2.008 3.303 -1.615 1.00 0.00 22 PRO A N 19
ATOM 9487 C CA . PRO A 1 22 ? -1.415 2.063 -2.171 1.00 0.00 22 PRO A CA 19
ATOM 9488 C C . PRO A 1 22 ? -0.225 2.376 -3.085 1.00 0.00 22 PRO A C 19
ATOM 9489 O O . PRO A 1 22 ? 0.506 1.491 -3.484 1.00 0.00 22 PRO A O 19
ATOM 9500 N N . LEU A 1 23 ? -0.023 3.616 -3.424 1.00 0.00 23 LEU A N 19
ATOM 9501 C CA . LEU A 1 23 ? 1.121 3.961 -4.317 1.00 0.00 23 LEU A CA 19
ATOM 9502 C C . LEU A 1 23 ? 2.397 3.245 -3.857 1.00 0.00 23 LEU A C 19
ATOM 9503 O O . LEU A 1 23 ? 3.299 3.006 -4.636 1.00 0.00 23 LEU A O 19
ATOM 9519 N N . LEU A 1 24 ? 2.485 2.908 -2.599 1.00 0.00 24 LEU A N 19
ATOM 9520 C CA . LEU A 1 24 ? 3.699 2.219 -2.089 1.00 0.00 24 LEU A CA 19
ATOM 9521 C C . LEU A 1 24 ? 3.715 0.746 -2.513 1.00 0.00 24 LEU A C 19
ATOM 9522 O O . LEU A 1 24 ? 4.761 0.136 -2.621 1.00 0.00 24 LEU A O 19
ATOM 9538 N N . HIS A 1 25 ? 2.569 0.166 -2.744 1.00 0.00 25 HIS A N 19
ATOM 9539 C CA . HIS A 1 25 ? 2.529 -1.271 -3.151 1.00 0.00 25 HIS A CA 19
ATOM 9540 C C . HIS A 1 25 ? 2.730 -1.404 -4.661 1.00 0.00 25 HIS A C 19
ATOM 9541 O O . HIS A 1 25 ? 3.243 -2.393 -5.145 1.00 0.00 25 HIS A O 19
ATOM 9555 N N . LEU A 1 26 ? 2.331 -0.415 -5.411 1.00 0.00 26 LEU A N 19
ATOM 9556 C CA . LEU A 1 26 ? 2.501 -0.489 -6.889 1.00 0.00 26 LEU A CA 19
ATOM 9557 C C . LEU A 1 26 ? 3.941 -0.141 -7.276 1.00 0.00 26 LEU A C 19
ATOM 9558 O O . LEU A 1 26 ? 4.653 0.493 -6.522 1.00 0.00 26 LEU A O 19
ATOM 9577 N N . GLY A 1 1 ? -2.471 -23.388 2.898 1.00 0.00 1 GLY A N 20
ATOM 9578 C CA . GLY A 1 1 ? -2.436 -22.043 3.541 1.00 0.00 1 GLY A CA 20
ATOM 9579 C C . GLY A 1 1 ? -2.255 -20.966 2.468 1.00 0.00 1 GLY A C 20
ATOM 9580 O O . GLY A 1 1 ? -1.390 -20.120 2.566 1.00 0.00 1 GLY A O 20
ATOM 9586 N N . ARG A 1 2 ? -3.067 -20.992 1.445 1.00 0.00 2 ARG A N 20
ATOM 9587 C CA . ARG A 1 2 ? -2.942 -19.969 0.366 1.00 0.00 2 ARG A CA 20
ATOM 9588 C C . ARG A 1 2 ? -4.152 -19.029 0.389 1.00 0.00 2 ARG A C 20
ATOM 9589 O O . ARG A 1 2 ? -4.366 -18.251 -0.519 1.00 0.00 2 ARG A O 20
ATOM 9610 N N . PHE A 1 3 ? -4.944 -19.099 1.424 1.00 0.00 3 PHE A N 20
ATOM 9611 C CA . PHE A 1 3 ? -6.140 -18.219 1.514 1.00 0.00 3 PHE A CA 20
ATOM 9612 C C . PHE A 1 3 ? -5.720 -16.747 1.424 1.00 0.00 3 PHE A C 20
ATOM 9613 O O . PHE A 1 3 ? -6.501 -15.888 1.069 1.00 0.00 3 PHE A O 20
ATOM 9630 N N . LYS A 1 4 ? -4.491 -16.452 1.744 1.00 0.00 4 LYS A N 20
ATOM 9631 C CA . LYS A 1 4 ? -4.028 -15.043 1.678 1.00 0.00 4 LYS A CA 20
ATOM 9632 C C . LYS A 1 4 ? -4.399 -14.446 0.323 1.00 0.00 4 LYS A C 20
ATOM 9633 O O . LYS A 1 4 ? -4.518 -13.246 0.169 1.00 0.00 4 LYS A O 20
ATOM 9652 N N . ARG A 1 5 ? -4.589 -15.280 -0.662 1.00 0.00 5 ARG A N 20
ATOM 9653 C CA . ARG A 1 5 ? -4.959 -14.770 -2.007 1.00 0.00 5 ARG A CA 20
ATOM 9654 C C . ARG A 1 5 ? -6.245 -13.952 -1.905 1.00 0.00 5 ARG A C 20
ATOM 9655 O O . ARG A 1 5 ? -6.391 -12.918 -2.525 1.00 0.00 5 ARG A O 20
ATOM 9676 N N . PHE A 1 6 ? -7.173 -14.410 -1.115 1.00 0.00 6 PHE A N 20
ATOM 9677 C CA . PHE A 1 6 ? -8.448 -13.669 -0.950 1.00 0.00 6 PHE A CA 20
ATOM 9678 C C . PHE A 1 6 ? -8.160 -12.275 -0.403 1.00 0.00 6 PHE A C 20
ATOM 9679 O O . PHE A 1 6 ? -8.700 -11.290 -0.863 1.00 0.00 6 PHE A O 20
ATOM 9696 N N . ARG A 1 7 ? -7.302 -12.190 0.570 1.00 0.00 7 ARG A N 20
ATOM 9697 C CA . ARG A 1 7 ? -6.963 -10.866 1.144 1.00 0.00 7 ARG A CA 20
ATOM 9698 C C . ARG A 1 7 ? -6.529 -9.926 0.021 1.00 0.00 7 ARG A C 20
ATOM 9699 O O . ARG A 1 7 ? -6.611 -8.719 0.138 1.00 0.00 7 ARG A O 20
ATOM 9720 N N . LYS A 1 8 ? -6.071 -10.473 -1.074 1.00 0.00 8 LYS A N 20
ATOM 9721 C CA . LYS A 1 8 ? -5.638 -9.619 -2.207 1.00 0.00 8 LYS A CA 20
ATOM 9722 C C . LYS A 1 8 ? -6.810 -8.762 -2.671 1.00 0.00 8 LYS A C 20
ATOM 9723 O O . LYS A 1 8 ? -6.687 -7.569 -2.864 1.00 0.00 8 LYS A O 20
ATOM 9742 N N . LYS A 1 9 ? -7.951 -9.364 -2.837 1.00 0.00 9 LYS A N 20
ATOM 9743 C CA . LYS A 1 9 ? -9.138 -8.591 -3.272 1.00 0.00 9 LYS A CA 20
ATOM 9744 C C . LYS A 1 9 ? -9.448 -7.513 -2.235 1.00 0.00 9 LYS A C 20
ATOM 9745 O O . LYS A 1 9 ? -9.848 -6.415 -2.564 1.00 0.00 9 LYS A O 20
ATOM 9764 N N . PHE A 1 10 ? -9.248 -7.816 -0.980 1.00 0.00 10 PHE A N 20
ATOM 9765 C CA . PHE A 1 10 ? -9.512 -6.808 0.078 1.00 0.00 10 PHE A CA 20
ATOM 9766 C C . PHE A 1 10 ? -8.710 -5.549 -0.233 1.00 0.00 10 PHE A C 20
ATOM 9767 O O . PHE A 1 10 ? -9.210 -4.444 -0.174 1.00 0.00 10 PHE A O 20
ATOM 9784 N N . LYS A 1 11 ? -7.466 -5.717 -0.582 1.00 0.00 11 LYS A N 20
ATOM 9785 C CA . LYS A 1 11 ? -6.626 -4.544 -0.922 1.00 0.00 11 LYS A CA 20
ATOM 9786 C C . LYS A 1 11 ? -7.231 -3.832 -2.129 1.00 0.00 11 LYS A C 20
ATOM 9787 O O . LYS A 1 11 ? -7.368 -2.625 -2.157 1.00 0.00 11 LYS A O 20
ATOM 9806 N N . LYS A 1 12 ? -7.611 -4.585 -3.121 1.00 0.00 12 LYS A N 20
ATOM 9807 C CA . LYS A 1 12 ? -8.229 -3.983 -4.328 1.00 0.00 12 LYS A CA 20
ATOM 9808 C C . LYS A 1 12 ? -9.466 -3.187 -3.920 1.00 0.00 12 LYS A C 20
ATOM 9809 O O . LYS A 1 12 ? -9.733 -2.120 -4.437 1.00 0.00 12 LYS A O 20
ATOM 9828 N N . LEU A 1 13 ? -10.217 -3.696 -2.982 1.00 0.00 13 LEU A N 20
ATOM 9829 C CA . LEU A 1 13 ? -11.427 -2.968 -2.525 1.00 0.00 13 LEU A CA 20
ATOM 9830 C C . LEU A 1 13 ? -11.022 -1.537 -2.173 1.00 0.00 13 LEU A C 20
ATOM 9831 O O . LEU A 1 13 ? -11.705 -0.585 -2.494 1.00 0.00 13 LEU A O 20
ATOM 9847 N N . PHE A 1 14 ? -9.899 -1.389 -1.531 1.00 0.00 14 PHE A N 20
ATOM 9848 C CA . PHE A 1 14 ? -9.419 -0.033 -1.168 1.00 0.00 14 PHE A CA 20
ATOM 9849 C C . PHE A 1 14 ? -9.120 0.749 -2.444 1.00 0.00 14 PHE A C 20
ATOM 9850 O O . PHE A 1 14 ? -9.587 1.855 -2.636 1.00 0.00 14 PHE A O 20
ATOM 9867 N N . LYS A 1 15 ? -8.352 0.171 -3.321 1.00 0.00 15 LYS A N 20
ATOM 9868 C CA . LYS A 1 15 ? -8.024 0.857 -4.594 1.00 0.00 15 LYS A CA 20
ATOM 9869 C C . LYS A 1 15 ? -9.309 1.156 -5.365 1.00 0.00 15 LYS A C 20
ATOM 9870 O O . LYS A 1 15 ? -9.430 2.164 -6.034 1.00 0.00 15 LYS A O 20
ATOM 9889 N N . LYS A 1 16 ? -10.272 0.282 -5.274 1.00 0.00 16 LYS A N 20
ATOM 9890 C CA . LYS A 1 16 ? -11.553 0.498 -5.992 1.00 0.00 16 LYS A CA 20
ATOM 9891 C C . LYS A 1 16 ? -12.246 1.754 -5.466 1.00 0.00 16 LYS A C 20
ATOM 9892 O O . LYS A 1 16 ? -12.769 2.552 -6.217 1.00 0.00 16 LYS A O 20
ATOM 9911 N N . LEU A 1 17 ? -12.258 1.928 -4.174 1.00 0.00 17 LEU A N 20
ATOM 9912 C CA . LEU A 1 17 ? -12.918 3.118 -3.587 1.00 0.00 17 LEU A CA 20
ATOM 9913 C C . LEU A 1 17 ? -12.031 4.357 -3.755 1.00 0.00 17 LEU A C 20
ATOM 9914 O O . LEU A 1 17 ? -12.511 5.468 -3.858 1.00 0.00 17 LEU A O 20
ATOM 9930 N N . SER A 1 18 ? -10.740 4.170 -3.780 1.00 0.00 18 SER A N 20
ATOM 9931 C CA . SER A 1 18 ? -9.812 5.330 -3.937 1.00 0.00 18 SER A CA 20
ATOM 9932 C C . SER A 1 18 ? -10.346 6.311 -4.984 1.00 0.00 18 SER A C 20
ATOM 9933 O O . SER A 1 18 ? -10.202 6.095 -6.171 1.00 0.00 18 SER A O 20
ATOM 9941 N N . PRO A 1 19 ? -10.943 7.366 -4.501 1.00 0.00 19 PRO A N 20
ATOM 9942 C CA . PRO A 1 19 ? -11.503 8.404 -5.391 1.00 0.00 19 PRO A CA 20
ATOM 9943 C C . PRO A 1 19 ? -10.412 9.401 -5.793 1.00 0.00 19 PRO A C 20
ATOM 9944 O O . PRO A 1 19 ? -9.235 9.117 -5.697 1.00 0.00 19 PRO A O 20
ATOM 9955 N N . VAL A 1 20 ? -10.792 10.567 -6.240 1.00 0.00 20 VAL A N 20
ATOM 9956 C CA . VAL A 1 20 ? -9.781 11.578 -6.642 1.00 0.00 20 VAL A CA 20
ATOM 9957 C C . VAL A 1 20 ? -9.152 12.225 -5.404 1.00 0.00 20 VAL A C 20
ATOM 9958 O O . VAL A 1 20 ? -9.103 13.433 -5.290 1.00 0.00 20 VAL A O 20
ATOM 9971 N N . ILE A 1 21 ? -8.677 11.428 -4.478 1.00 0.00 21 ILE A N 20
ATOM 9972 C CA . ILE A 1 21 ? -8.052 11.971 -3.242 1.00 0.00 21 ILE A CA 20
ATOM 9973 C C . ILE A 1 21 ? -8.774 13.233 -2.777 1.00 0.00 21 ILE A C 20
ATOM 9974 O O . ILE A 1 21 ? -8.481 14.322 -3.229 1.00 0.00 21 ILE A O 20
ATOM 9990 N N . PRO A 1 22 ? -9.687 13.041 -1.864 1.00 0.00 22 PRO A N 20
ATOM 9991 C CA . PRO A 1 22 ? -10.449 14.178 -1.306 1.00 0.00 22 PRO A CA 20
ATOM 9992 C C . PRO A 1 22 ? -9.524 15.013 -0.419 1.00 0.00 22 PRO A C 20
ATOM 9993 O O . PRO A 1 22 ? -9.896 16.058 0.077 1.00 0.00 22 PRO A O 20
ATOM 10004 N N . LEU A 1 23 ? -8.314 14.557 -0.226 1.00 0.00 23 LEU A N 20
ATOM 10005 C CA . LEU A 1 23 ? -7.355 15.322 0.621 1.00 0.00 23 LEU A CA 20
ATOM 10006 C C . LEU A 1 23 ? -6.786 16.497 -0.174 1.00 0.00 23 LEU A C 20
ATOM 10007 O O . LEU A 1 23 ? -6.289 17.458 0.382 1.00 0.00 23 LEU A O 20
ATOM 10023 N N . LEU A 1 24 ? -6.855 16.427 -1.474 1.00 0.00 24 LEU A N 20
ATOM 10024 C CA . LEU A 1 24 ? -6.323 17.530 -2.314 1.00 0.00 24 LEU A CA 20
ATOM 10025 C C . LEU A 1 24 ? -6.985 18.853 -1.924 1.00 0.00 24 LEU A C 20
ATOM 10026 O O . LEU A 1 24 ? -6.402 19.911 -2.045 1.00 0.00 24 LEU A O 20
ATOM 10042 N N . HIS A 1 25 ? -8.198 18.797 -1.454 1.00 0.00 25 HIS A N 20
ATOM 10043 C CA . HIS A 1 25 ? -8.900 20.048 -1.050 1.00 0.00 25 HIS A CA 20
ATOM 10044 C C . HIS A 1 25 ? -8.542 20.398 0.397 1.00 0.00 25 HIS A C 20
ATOM 10045 O O . HIS A 1 25 ? -8.208 21.523 0.712 1.00 0.00 25 HIS A O 20
ATOM 10059 N N . LEU A 1 26 ? -8.615 19.442 1.277 1.00 0.00 26 LEU A N 20
ATOM 10060 C CA . LEU A 1 26 ? -8.285 19.713 2.705 1.00 0.00 26 LEU A CA 20
ATOM 10061 C C . LEU A 1 26 ? -6.770 19.848 2.884 1.00 0.00 26 LEU A C 20
ATOM 10062 O O . LEU A 1 26 ? -6.018 19.753 1.934 1.00 0.00 26 LEU A O 20
#

Radius of gyration: 10.66 Å; Cα contacts (8 Å, |Δi|>4): 3; chains: 1; bounding box: 15×30×11 Å

Foldseek 3Di:
DPCVVVVVVVVVVVVVPPDPPPVVVD